Protein AF-A0A2M8CU32-F1 (afdb_monomer)

Mean predicted aligned error: 9.99 Å

Structure (mmCIF, N/CA/C/O backbone):
data_AF-A0A2M8CU32-F1
#
_entry.id   AF-A0A2M8CU32-F1
#
loop_
_atom_site.group_PDB
_atom_site.id
_atom_site.type_symbol
_atom_site.label_atom_id
_atom_site.label_alt_id
_atom_site.label_comp_id
_atom_site.label_asym_id
_atom_site.label_entity_id
_atom_site.label_seq_id
_atom_site.pdbx_PDB_ins_code
_atom_site.Cartn_x
_atom_site.Cartn_y
_atom_site.Cartn_z
_atom_site.occupancy
_atom_site.B_iso_or_equiv
_atom_site.auth_seq_id
_atom_site.auth_comp_id
_atom_site.auth_asym_id
_atom_site.auth_atom_id
_atom_site.pdbx_PDB_model_num
ATOM 1 N N . LEU A 1 1 ? 11.125 -18.746 -38.530 1.00 51.66 1 LEU A N 1
ATOM 2 C CA . LEU A 1 1 ? 10.952 -18.280 -37.132 1.00 51.66 1 LEU A CA 1
ATOM 3 C C . LEU A 1 1 ? 10.882 -19.442 -36.148 1.00 51.66 1 LEU A C 1
ATOM 5 O O . LEU A 1 1 ? 11.863 -19.623 -35.455 1.00 51.66 1 LEU A O 1
ATOM 9 N N . ILE A 1 2 ? 9.823 -20.266 -36.124 1.00 54.41 2 ILE A N 1
ATOM 10 C CA . ILE A 1 2 ? 9.748 -21.430 -35.207 1.00 54.41 2 ILE A CA 1
ATOM 11 C C . ILE A 1 2 ? 10.910 -22.403 -35.448 1.00 54.41 2 ILE A C 1
ATOM 13 O O . ILE A 1 2 ? 11.627 -22.723 -34.514 1.00 54.41 2 ILE A O 1
ATOM 17 N N . SER A 1 3 ? 11.176 -22.771 -36.706 1.00 54.62 3 SER A N 1
ATOM 18 C CA . SER A 1 3 ? 12.348 -23.588 -37.061 1.00 54.62 3 SER A CA 1
ATOM 19 C C . SER A 1 3 ? 13.667 -22.948 -36.609 1.00 54.62 3 SER A C 1
ATOM 21 O O . SER A 1 3 ? 14.485 -23.661 -36.048 1.00 54.62 3 SER A O 1
ATOM 23 N N . SER A 1 4 ? 13.838 -21.625 -36.754 1.00 57.53 4 SER A N 1
ATOM 24 C CA . SER A 1 4 ? 15.040 -20.875 -36.331 1.00 57.53 4 SER A CA 1
ATOM 25 C C . SER A 1 4 ? 15.192 -20.777 -34.811 1.00 57.53 4 SER A C 1
ATOM 27 O O . SER A 1 4 ? 16.303 -20.845 -34.305 1.00 57.53 4 SER A O 1
ATOM 29 N N . PHE A 1 5 ? 14.087 -20.641 -34.075 1.00 58.88 5 PHE A N 1
ATOM 30 C CA . PHE A 1 5 ? 14.070 -20.684 -32.612 1.00 58.88 5 PHE A CA 1
ATOM 31 C C . PHE A 1 5 ? 14.371 -22.091 -32.095 1.00 58.88 5 PHE A C 1
ATOM 33 O O . PHE A 1 5 ? 15.132 -22.238 -31.146 1.00 58.88 5 PHE A O 1
ATOM 40 N N . VAL A 1 6 ? 13.831 -23.123 -32.749 1.00 65.69 6 VAL A N 1
ATOM 41 C CA . VAL A 1 6 ? 14.136 -24.527 -32.450 1.00 65.69 6 VAL A CA 1
ATOM 42 C C . VAL A 1 6 ? 15.600 -24.828 -32.755 1.00 65.69 6 VAL A C 1
ATOM 44 O O . VAL A 1 6 ? 16.269 -25.418 -31.918 1.00 65.69 6 VAL A O 1
ATOM 47 N N . THR A 1 7 ? 16.139 -24.355 -33.886 1.00 62.91 7 THR A N 1
ATOM 48 C CA . THR A 1 7 ? 17.576 -24.493 -34.160 1.00 62.91 7 THR A CA 1
ATOM 49 C C . THR A 1 7 ? 18.386 -23.735 -33.125 1.00 62.91 7 THR A C 1
ATOM 51 O O . THR A 1 7 ? 19.275 -24.333 -32.549 1.00 62.91 7 THR A O 1
ATOM 54 N N . MET A 1 8 ? 18.067 -22.481 -32.797 1.00 59.59 8 MET A N 1
ATOM 55 C CA . MET A 1 8 ? 18.767 -21.738 -31.739 1.00 59.59 8 MET A CA 1
ATOM 56 C C . MET A 1 8 ? 18.744 -22.478 -30.391 1.00 59.59 8 MET A C 1
ATOM 58 O O . MET A 1 8 ? 19.766 -22.531 -29.717 1.00 59.59 8 MET A O 1
ATOM 62 N N . GLY A 1 9 ? 17.617 -23.097 -30.024 1.00 63.78 9 GLY A N 1
ATOM 63 C CA . GLY A 1 9 ? 17.508 -23.951 -28.839 1.00 63.78 9 GLY A CA 1
ATOM 64 C C . GLY A 1 9 ? 18.399 -25.195 -28.903 1.00 63.78 9 GLY A C 1
ATOM 65 O O . GLY A 1 9 ? 19.024 -25.542 -27.910 1.00 63.78 9 GLY A O 1
ATOM 66 N N . ILE A 1 10 ? 18.511 -25.826 -30.074 1.00 63.81 10 ILE A N 1
ATOM 67 C CA . ILE A 1 10 ? 19.407 -26.968 -30.313 1.00 63.81 10 ILE A CA 1
ATOM 68 C C . ILE A 1 10 ? 20.883 -26.522 -30.285 1.00 63.81 10 ILE A C 1
ATOM 70 O O . ILE A 1 10 ? 21.705 -27.158 -29.637 1.00 63.81 10 ILE A O 1
ATOM 74 N N . TYR A 1 11 ? 21.216 -25.386 -30.903 1.00 61.12 11 TYR A N 1
ATOM 75 C CA . TYR A 1 11 ? 22.561 -24.796 -30.923 1.00 61.12 11 TYR A CA 1
ATOM 76 C C . TYR A 1 11 ? 23.016 -24.316 -29.532 1.00 61.12 11 TYR A C 1
ATOM 78 O O . TYR A 1 11 ? 24.207 -24.339 -29.244 1.00 61.12 11 TYR A O 1
ATOM 86 N N . LEU A 1 12 ? 22.091 -23.923 -28.648 1.00 60.75 12 LEU A N 1
ATOM 87 C CA . LEU A 1 12 ? 22.389 -23.625 -27.239 1.00 60.75 12 LEU A CA 1
ATOM 88 C C . LEU A 1 12 ? 22.820 -24.870 -26.446 1.00 60.75 12 LEU A C 1
ATOM 90 O O . LEU A 1 12 ? 23.479 -24.727 -25.419 1.00 60.75 12 LEU A O 1
ATOM 94 N N . LEU A 1 13 ? 22.460 -26.071 -26.908 1.00 64.25 13 LEU A N 1
ATOM 95 C CA . LEU A 1 13 ? 22.792 -27.341 -26.256 1.00 64.25 13 LEU A CA 1
ATOM 96 C C . LEU A 1 13 ? 24.100 -27.959 -26.781 1.00 64.25 13 LEU A C 1
ATOM 98 O O . LEU A 1 13 ? 24.677 -28.805 -26.101 1.00 64.25 13 LEU A O 1
ATOM 102 N N . GLU A 1 14 ? 24.603 -27.523 -27.942 1.00 72.50 14 GLU A N 1
ATOM 103 C CA . GLU A 1 14 ? 25.845 -28.025 -28.544 1.00 72.50 14 GLU A CA 1
ATOM 104 C C . GLU A 1 14 ? 26.924 -26.927 -28.660 1.00 72.50 14 GLU A C 1
ATOM 106 O O . GLU A 1 14 ? 26.905 -26.121 -29.594 1.00 72.50 14 GLU A O 1
ATOM 111 N N . PRO A 1 15 ? 27.951 -26.922 -27.786 1.00 62.84 15 PRO A N 1
ATOM 112 C CA . PRO A 1 15 ? 29.019 -25.917 -27.805 1.00 62.84 15 PRO A CA 1
ATOM 113 C C . PRO A 1 15 ? 29.808 -25.866 -29.123 1.00 62.84 15 PRO A C 1
ATOM 115 O O . PRO A 1 15 ? 30.285 -24.811 -29.532 1.00 62.84 15 PRO A O 1
ATOM 118 N N . ALA A 1 16 ? 29.939 -27.000 -29.821 1.00 65.19 16 ALA A N 1
ATOM 119 C CA . ALA A 1 16 ? 30.648 -27.085 -31.102 1.00 65.19 16 ALA A CA 1
ATOM 120 C C . ALA A 1 16 ? 29.933 -26.316 -32.227 1.00 65.19 16 ALA A C 1
ATOM 122 O O . ALA A 1 16 ? 30.563 -25.826 -33.169 1.00 65.19 16 ALA A O 1
ATOM 123 N N . ALA A 1 17 ? 28.619 -26.178 -32.100 1.00 58.56 17 ALA A N 1
ATOM 124 C CA . ALA A 1 17 ? 27.735 -25.599 -33.089 1.00 58.56 17 ALA A CA 1
ATOM 125 C C . ALA A 1 17 ? 27.790 -24.045 -33.070 1.00 58.56 17 ALA A C 1
ATOM 127 O O . ALA A 1 17 ? 27.411 -23.383 -34.037 1.00 58.56 17 ALA A O 1
ATOM 128 N N . LEU A 1 18 ? 28.394 -23.462 -32.024 1.00 61.19 18 LEU A N 1
ATOM 129 C CA . LEU A 1 18 ? 28.669 -22.027 -31.864 1.00 61.19 18 LEU A CA 1
ATOM 130 C C . LEU A 1 18 ? 29.737 -21.475 -32.821 1.00 61.19 18 LEU A C 1
ATOM 132 O O . LEU A 1 18 ? 29.774 -20.272 -33.071 1.00 61.19 18 LEU A O 1
ATOM 136 N N . ARG A 1 19 ? 30.564 -22.336 -33.436 1.00 70.62 19 ARG A N 1
ATOM 137 C CA . ARG A 1 19 ? 31.549 -21.910 -34.453 1.00 70.62 19 ARG A CA 1
ATOM 138 C C . ARG A 1 19 ? 30.891 -21.380 -35.735 1.00 70.62 19 ARG A C 1
ATOM 140 O O . ARG A 1 19 ? 31.536 -20.682 -36.512 1.00 70.62 19 ARG A O 1
ATOM 147 N N . ALA A 1 20 ? 29.604 -21.668 -35.942 1.00 82.69 20 ALA A N 1
ATOM 148 C CA . ALA A 1 20 ? 28.795 -21.180 -37.057 1.00 82.69 20 ALA A CA 1
ATOM 149 C C . ALA A 1 20 ? 28.013 -19.890 -36.714 1.00 82.69 20 ALA A C 1
ATOM 151 O O . ALA A 1 20 ? 26.920 -19.660 -37.235 1.00 82.69 20 ALA A O 1
ATOM 152 N N . TRP A 1 21 ? 28.548 -19.024 -35.848 1.00 85.69 21 TRP A N 1
ATOM 153 C CA . TRP A 1 21 ? 27.876 -17.780 -35.453 1.00 85.69 21 TRP A CA 1
ATOM 154 C C . TRP A 1 21 ? 27.592 -16.843 -36.637 1.00 85.69 21 TRP A C 1
ATOM 156 O O . TRP A 1 21 ? 26.525 -16.236 -36.688 1.00 85.69 21 TRP A O 1
ATOM 166 N N . LEU A 1 22 ? 28.506 -16.746 -37.612 1.00 89.12 22 LEU A N 1
ATOM 167 C CA . LEU A 1 22 ? 28.372 -15.853 -38.766 1.00 89.12 22 LEU A CA 1
ATOM 168 C C . LEU A 1 22 ? 27.176 -16.224 -39.663 1.00 89.12 22 LEU A C 1
ATOM 170 O O . LEU A 1 22 ? 26.348 -15.344 -39.909 1.00 89.12 22 LEU A O 1
ATOM 174 N N . PRO A 1 23 ? 27.016 -17.481 -40.136 1.00 89.19 23 PRO A N 1
ATOM 175 C CA . PRO A 1 23 ? 25.835 -17.853 -40.911 1.00 89.19 23 PRO A CA 1
ATOM 176 C C . PRO A 1 23 ? 24.545 -17.745 -40.089 1.00 89.19 23 PRO A C 1
ATOM 178 O O . PRO A 1 23 ? 23.510 -17.379 -40.642 1.00 89.19 23 PRO A O 1
ATOM 181 N N . LEU A 1 24 ? 24.591 -17.984 -38.773 1.00 88.19 24 LEU A N 1
ATOM 182 C CA . LEU A 1 24 ? 23.422 -17.815 -37.910 1.00 88.19 24 LEU A CA 1
ATOM 183 C C . LEU A 1 24 ? 23.031 -16.333 -37.770 1.00 88.19 24 LEU A C 1
ATOM 185 O O . LEU A 1 24 ? 21.864 -15.986 -37.938 1.00 88.19 24 LEU A O 1
ATOM 189 N N . ALA A 1 25 ? 23.993 -15.437 -37.541 1.00 91.88 25 ALA A N 1
ATOM 190 C CA . ALA A 1 25 ? 23.766 -13.994 -37.497 1.00 91.88 25 ALA A CA 1
ATOM 191 C C . ALA A 1 25 ? 23.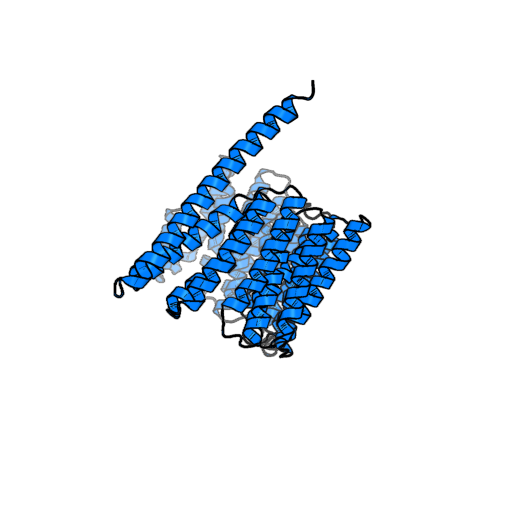263 -13.463 -38.849 1.00 91.88 25 ALA A C 1
ATOM 193 O O . ALA A 1 25 ? 22.307 -12.688 -38.893 1.00 91.88 25 ALA A O 1
ATOM 194 N N . ALA A 1 26 ? 23.839 -13.938 -39.958 1.00 92.12 26 ALA A N 1
ATOM 195 C CA . ALA A 1 26 ? 23.375 -13.614 -41.303 1.00 92.12 26 ALA A CA 1
ATOM 196 C C . ALA A 1 26 ? 21.928 -14.077 -41.532 1.00 92.12 26 ALA A C 1
ATOM 198 O O . ALA A 1 26 ? 21.134 -13.319 -42.084 1.00 92.12 26 ALA A O 1
ATOM 199 N N . LEU A 1 27 ? 21.552 -15.268 -41.053 1.00 92.12 27 LEU A N 1
ATOM 200 C CA . LEU A 1 27 ? 20.181 -15.775 -41.137 1.00 92.12 27 LEU A CA 1
ATOM 201 C C . LEU A 1 27 ? 19.190 -14.880 -40.378 1.00 92.12 27 LEU A C 1
ATOM 203 O O . LEU A 1 27 ? 18.119 -14.569 -40.899 1.00 92.12 27 LEU A O 1
ATOM 207 N N . TRP A 1 28 ? 19.538 -14.437 -39.169 1.00 93.44 28 TRP A N 1
ATOM 208 C CA . TRP A 1 28 ? 18.700 -13.531 -38.375 1.00 93.44 28 TRP A CA 1
ATOM 209 C C . TRP A 1 28 ? 18.591 -12.135 -39.003 1.00 93.44 28 TRP A C 1
ATOM 211 O O . TRP A 1 28 ? 17.492 -11.583 -39.091 1.00 93.44 28 TRP A O 1
ATOM 221 N N . ALA A 1 29 ? 19.692 -11.596 -39.532 1.00 94.75 29 ALA A N 1
ATOM 222 C CA . ALA A 1 29 ? 19.681 -10.342 -40.283 1.00 94.75 29 ALA A CA 1
ATOM 223 C C . ALA A 1 29 ? 18.834 -10.456 -41.564 1.00 94.75 29 ALA A C 1
ATOM 225 O O . ALA A 1 29 ? 17.999 -9.594 -41.838 1.00 94.75 29 ALA A O 1
ATOM 226 N N . MET A 1 30 ? 18.975 -11.555 -42.312 1.00 94.56 30 MET A N 1
ATOM 227 C CA . MET A 1 30 ? 18.140 -11.857 -43.476 1.00 94.56 30 MET A CA 1
ATOM 228 C C . MET A 1 30 ? 16.666 -11.987 -43.104 1.00 94.56 30 MET A C 1
ATOM 230 O O . MET A 1 30 ? 15.818 -11.495 -43.842 1.00 94.56 30 MET A O 1
ATOM 234 N N . ALA A 1 31 ? 16.340 -12.603 -41.967 1.00 94.69 31 ALA A N 1
ATOM 235 C CA . ALA A 1 31 ? 14.966 -12.684 -41.487 1.00 94.69 31 ALA A CA 1
ATOM 236 C C . ALA A 1 31 ? 14.393 -11.288 -41.196 1.00 94.69 31 ALA A C 1
ATOM 238 O O . ALA A 1 31 ? 13.269 -10.993 -41.604 1.00 94.69 31 ALA A O 1
ATOM 239 N N . ALA A 1 32 ? 15.166 -10.402 -40.559 1.00 96.50 32 ALA A N 1
ATOM 240 C CA . ALA A 1 32 ? 14.752 -9.019 -40.336 1.00 96.50 32 ALA A CA 1
ATOM 241 C C . ALA A 1 32 ? 14.482 -8.290 -41.664 1.00 96.50 32 ALA A C 1
ATOM 243 O O . ALA A 1 32 ? 13.421 -7.688 -41.837 1.00 96.50 32 ALA A O 1
ATOM 244 N N . ILE A 1 33 ? 15.400 -8.416 -42.629 1.00 96.69 33 ILE A N 1
ATOM 245 C CA . ILE A 1 33 ? 15.273 -7.849 -43.978 1.00 96.69 33 ILE A CA 1
ATOM 246 C C . ILE A 1 33 ? 14.033 -8.405 -44.692 1.00 96.69 33 ILE A C 1
ATOM 248 O O . ILE A 1 33 ? 13.245 -7.640 -45.250 1.00 96.69 33 ILE A O 1
ATOM 252 N N . PHE A 1 34 ? 13.816 -9.719 -44.627 1.00 96.06 34 PHE A N 1
ATOM 253 C CA . PHE A 1 34 ? 12.663 -10.391 -45.216 1.00 96.06 34 PHE A CA 1
ATOM 254 C C . PHE A 1 34 ? 11.343 -9.811 -44.701 1.00 96.06 34 PHE A C 1
ATOM 256 O O . PHE A 1 34 ? 10.465 -9.509 -45.508 1.00 96.06 34 PHE A O 1
ATOM 263 N N . TYR A 1 35 ? 11.196 -9.597 -43.390 1.00 96.75 35 TYR A N 1
ATOM 264 C CA . TYR A 1 35 ? 9.979 -8.988 -42.841 1.00 96.75 35 TYR A CA 1
ATOM 265 C C . TYR A 1 35 ? 9.815 -7.529 -43.263 1.00 96.75 35 TYR A C 1
ATOM 267 O O . TYR A 1 35 ? 8.692 -7.102 -43.540 1.00 96.75 35 TYR A O 1
ATOM 275 N N . VAL A 1 36 ? 10.917 -6.779 -43.370 1.00 96.12 36 VAL A N 1
ATOM 276 C CA . VAL A 1 36 ? 10.873 -5.398 -43.863 1.00 96.12 36 VAL A CA 1
ATOM 277 C C . VAL A 1 36 ? 10.342 -5.349 -45.294 1.00 96.12 36 VAL A C 1
ATOM 279 O O . VAL A 1 36 ? 9.375 -4.632 -45.557 1.00 96.12 36 VAL A O 1
ATOM 282 N N . PHE A 1 37 ? 10.919 -6.145 -46.198 1.00 96.44 37 PHE A N 1
ATOM 283 C CA . PHE A 1 37 ? 10.478 -6.229 -47.593 1.00 96.44 37 PHE A CA 1
ATOM 284 C C . PHE A 1 37 ? 9.067 -6.798 -47.726 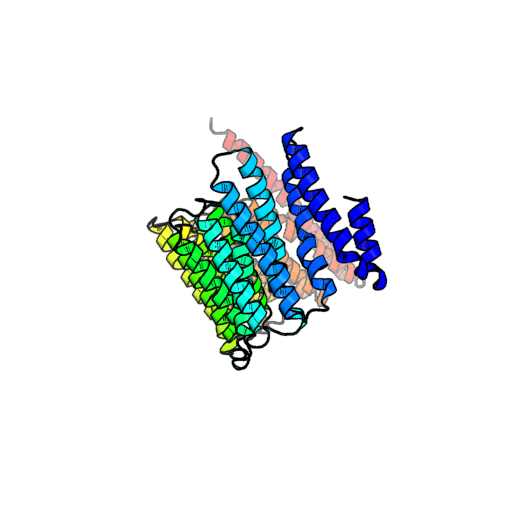1.00 96.44 37 PHE A C 1
ATOM 286 O O . PHE A 1 37 ? 8.265 -6.262 -48.489 1.00 96.44 37 PHE A O 1
ATOM 293 N N . SER A 1 38 ? 8.723 -7.818 -46.941 1.00 95.81 38 SER A N 1
ATOM 294 C CA . SER A 1 38 ? 7.377 -8.397 -46.944 1.00 95.81 38 SER A CA 1
ATOM 295 C C . SER A 1 38 ? 6.324 -7.348 -46.604 1.00 95.81 38 SER A C 1
ATOM 297 O O . SER A 1 38 ? 5.311 -7.278 -47.284 1.00 95.81 38 SER A O 1
ATOM 299 N N . ASN A 1 39 ? 6.590 -6.464 -45.637 1.00 95.69 39 ASN A N 1
ATOM 300 C CA . ASN A 1 39 ? 5.681 -5.369 -45.289 1.00 95.69 39 ASN A CA 1
ATOM 301 C C . ASN A 1 39 ? 5.599 -4.266 -46.357 1.00 95.69 39 ASN A C 1
ATOM 303 O O . ASN A 1 39 ? 4.615 -3.529 -46.406 1.00 95.69 39 ASN A O 1
ATOM 307 N N . LEU A 1 40 ? 6.634 -4.114 -47.193 1.00 93.38 40 LEU A N 1
ATOM 308 C CA . LEU A 1 40 ? 6.602 -3.188 -48.328 1.00 93.38 40 LEU A CA 1
ATOM 309 C C . LEU A 1 40 ? 5.695 -3.704 -49.450 1.00 93.38 40 LEU A C 1
ATOM 311 O O . LEU A 1 40 ? 5.041 -2.890 -50.101 1.00 93.38 40 LEU A O 1
ATOM 315 N N . ILE A 1 41 ? 5.652 -5.024 -49.651 1.00 96.19 41 ILE A N 1
ATOM 316 C CA . ILE A 1 41 ? 4.826 -5.680 -50.673 1.00 96.19 41 ILE A CA 1
ATOM 317 C C . ILE A 1 41 ? 3.393 -5.875 -50.158 1.00 96.19 41 ILE A C 1
ATOM 319 O O . ILE A 1 41 ? 2.434 -5.506 -50.831 1.00 96.19 41 ILE A O 1
ATOM 323 N N . ILE A 1 42 ? 3.250 -6.436 -48.955 1.00 95.62 42 ILE A N 1
ATOM 324 C CA . ILE A 1 42 ? 1.977 -6.777 -48.316 1.00 95.62 42 ILE A CA 1
ATOM 325 C C . ILE A 1 42 ? 1.972 -6.172 -46.904 1.00 95.62 42 ILE A C 1
ATOM 327 O O . ILE A 1 42 ? 2.609 -6.723 -46.002 1.00 95.62 42 ILE A O 1
ATOM 331 N N . PRO A 1 43 ? 1.271 -5.047 -46.676 1.00 94.31 43 PRO A N 1
ATOM 332 C CA . PRO A 1 43 ? 1.275 -4.389 -45.378 1.00 94.31 43 PRO A CA 1
ATOM 333 C C . PRO A 1 43 ? 0.616 -5.286 -44.324 1.00 94.31 43 PRO A C 1
ATOM 335 O O . PRO A 1 43 ? -0.581 -5.561 -44.389 1.00 94.31 43 PRO A O 1
ATOM 338 N N . PHE A 1 44 ? 1.394 -5.717 -43.330 1.00 95.81 44 PHE A N 1
ATOM 339 C CA . PHE A 1 44 ? 0.918 -6.553 -42.229 1.00 95.81 44 PHE A CA 1
ATOM 340 C C . PHE A 1 44 ? 1.401 -5.981 -40.890 1.00 95.81 44 PHE A C 1
ATOM 342 O O . PHE A 1 44 ? 2.605 -5.770 -40.709 1.00 95.81 44 PHE A O 1
ATOM 349 N N . PRO A 1 45 ? 0.502 -5.749 -39.914 1.00 94.56 45 PRO A N 1
ATOM 350 C CA . PRO A 1 45 ? 0.828 -5.008 -38.695 1.00 94.56 45 PRO A CA 1
ATOM 351 C C . PRO A 1 45 ? 1.904 -5.668 -37.820 1.00 94.56 45 PRO A C 1
ATOM 353 O O . PRO A 1 45 ? 2.570 -4.964 -37.066 1.00 94.56 45 PRO A O 1
ATOM 356 N N . LEU A 1 46 ? 2.111 -6.988 -37.919 1.00 96.50 46 LEU A N 1
ATOM 357 C CA . LEU A 1 46 ? 3.107 -7.703 -37.109 1.00 96.50 46 LEU A CA 1
ATOM 358 C C . LEU A 1 46 ? 4.495 -7.793 -37.758 1.00 96.50 46 LEU A C 1
ATOM 360 O O . LEU A 1 46 ? 5.466 -8.050 -37.049 1.00 96.50 46 LEU A O 1
ATOM 364 N N . PHE A 1 47 ? 4.635 -7.568 -39.071 1.00 96.94 47 PHE A N 1
ATOM 365 C CA . PHE A 1 47 ? 5.945 -7.669 -39.731 1.00 96.94 47 PHE A CA 1
ATOM 366 C C . PHE A 1 47 ? 7.003 -6.725 -39.139 1.00 96.94 47 PHE A C 1
ATOM 368 O O . PHE A 1 47 ? 8.123 -7.188 -38.921 1.00 96.94 47 PHE A O 1
ATOM 375 N N . PRO A 1 48 ? 6.692 -5.465 -38.774 1.00 97.25 48 PRO A N 1
ATOM 376 C CA . PRO A 1 48 ? 7.651 -4.603 -38.082 1.00 97.25 48 PRO A CA 1
ATOM 377 C C . PRO A 1 48 ? 8.157 -5.181 -36.756 1.00 97.25 48 PRO A C 1
ATOM 379 O O . PRO A 1 48 ? 9.341 -5.072 -36.445 1.00 97.25 48 PRO A O 1
ATOM 382 N N . PHE A 1 49 ? 7.282 -5.843 -35.996 1.00 97.06 49 PHE A N 1
ATOM 383 C CA . PHE A 1 49 ? 7.637 -6.480 -34.728 1.00 97.06 49 PHE A CA 1
ATOM 384 C C . PHE A 1 49 ? 8.489 -7.728 -34.938 1.00 97.06 49 PHE A C 1
ATOM 386 O O . PHE A 1 49 ? 9.463 -7.915 -34.217 1.00 97.06 49 PHE A O 1
ATOM 393 N N . PHE A 1 50 ? 8.186 -8.550 -35.946 1.00 97.00 50 PHE A N 1
ATOM 394 C CA . PHE A 1 50 ? 9.032 -9.695 -36.292 1.00 97.00 50 PHE A CA 1
ATOM 395 C C . PHE A 1 50 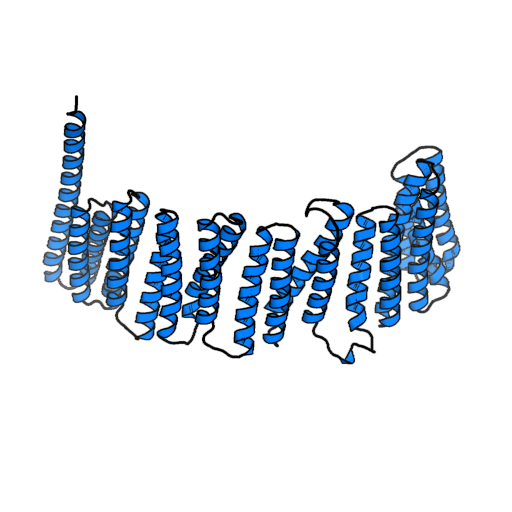? 10.399 -9.272 -36.827 1.00 97.00 50 PHE A C 1
ATOM 397 O O . PHE A 1 50 ? 11.394 -9.917 -36.502 1.00 97.00 50 PHE A O 1
ATOM 404 N N . ALA A 1 51 ? 10.466 -8.171 -37.580 1.00 97.44 51 ALA A N 1
ATOM 405 C CA . ALA A 1 51 ? 11.731 -7.586 -38.003 1.00 97.44 51 ALA A CA 1
ATOM 406 C C . ALA A 1 51 ? 12.573 -7.163 -36.791 1.00 97.44 51 ALA A C 1
ATOM 408 O O . ALA A 1 51 ? 13.727 -7.560 -36.681 1.00 97.44 51 ALA A O 1
ATOM 409 N N . ALA A 1 52 ? 11.981 -6.423 -35.847 1.00 97.44 52 ALA A N 1
ATOM 410 C CA . ALA A 1 52 ? 12.670 -5.992 -34.633 1.00 97.44 52 ALA A CA 1
ATOM 411 C C . ALA A 1 52 ? 13.083 -7.178 -33.739 1.00 97.44 52 ALA A C 1
ATOM 413 O O . ALA A 1 52 ? 14.210 -7.212 -33.254 1.00 97.44 52 ALA A O 1
ATOM 414 N N . LEU A 1 53 ? 12.214 -8.184 -33.577 1.00 96.50 53 LEU A N 1
ATOM 415 C CA . LEU A 1 53 ? 12.503 -9.411 -32.827 1.00 96.50 53 LEU A CA 1
ATOM 416 C C . LEU A 1 53 ? 13.683 -10.181 -33.434 1.00 96.50 53 LEU A C 1
ATOM 418 O O . LEU A 1 53 ? 14.526 -10.688 -32.699 1.00 96.50 53 LEU A O 1
ATOM 422 N N . ALA A 1 54 ? 13.769 -10.235 -34.765 1.00 96.12 54 ALA A N 1
ATOM 423 C CA . ALA A 1 54 ? 14.866 -10.899 -35.460 1.00 96.12 54 ALA A CA 1
ATOM 424 C C . ALA A 1 54 ? 16.226 -10.207 -35.253 1.00 96.12 54 ALA A C 1
ATOM 426 O O . ALA A 1 54 ? 17.262 -10.849 -35.398 1.00 96.12 54 ALA A O 1
ATOM 427 N N . LEU A 1 55 ? 16.235 -8.926 -34.866 1.00 97.25 55 LEU A N 1
ATOM 428 C CA . LEU A 1 55 ? 17.457 -8.190 -34.538 1.00 97.25 55 LEU A CA 1
ATOM 429 C C . LEU A 1 55 ? 17.929 -8.410 -33.094 1.00 97.25 55 LEU A C 1
ATOM 431 O O . LEU A 1 55 ? 19.094 -8.147 -32.808 1.00 97.25 55 LEU A O 1
ATOM 435 N N . ILE A 1 56 ? 17.068 -8.879 -32.183 1.00 96.50 56 ILE A N 1
ATOM 436 C CA . ILE A 1 56 ? 17.408 -9.065 -30.760 1.00 96.50 56 ILE A CA 1
ATOM 437 C C . ILE A 1 56 ? 18.589 -10.028 -30.539 1.00 96.50 56 ILE A C 1
ATOM 439 O O . ILE A 1 56 ? 19.485 -9.647 -29.794 1.00 96.50 56 ILE A O 1
ATOM 443 N N . PRO A 1 57 ? 18.664 -11.232 -31.141 1.00 95.31 57 PRO A N 1
ATOM 444 C CA . PRO A 1 57 ? 19.728 -12.193 -30.822 1.00 95.31 57 PRO A CA 1
ATOM 445 C C . PRO A 1 57 ? 21.092 -11.859 -31.446 1.00 95.31 57 PRO A C 1
ATOM 447 O O . PRO A 1 57 ? 22.092 -12.467 -31.073 1.00 95.31 57 PRO A O 1
ATOM 450 N N . LEU A 1 58 ? 21.164 -10.913 -32.388 1.00 95.00 58 LEU A N 1
ATOM 451 C CA . LEU A 1 58 ? 22.398 -10.577 -33.109 1.00 95.00 58 LEU A CA 1
ATOM 452 C C . LEU A 1 58 ? 23.604 -10.236 -32.212 1.00 95.00 58 LEU A C 1
ATOM 454 O O . LEU A 1 58 ? 24.653 -10.840 -32.433 1.00 95.00 58 LEU A O 1
ATOM 458 N N . PRO A 1 59 ? 23.513 -9.337 -31.208 1.00 94.81 59 PRO A N 1
ATOM 459 C CA . PRO A 1 59 ? 24.640 -9.034 -30.326 1.00 94.81 59 PRO A CA 1
ATOM 460 C C . PRO A 1 59 ? 25.183 -10.283 -29.635 1.00 94.81 59 PRO A C 1
ATOM 462 O O . PRO A 1 59 ? 26.391 -10.476 -29.607 1.00 94.81 59 PRO A O 1
ATOM 465 N N . TRP A 1 60 ? 24.312 -11.166 -29.143 1.00 92.12 60 TRP A N 1
ATOM 466 C CA . TRP A 1 60 ? 24.735 -12.411 -28.504 1.00 92.12 60 TRP A CA 1
ATOM 467 C C . TRP A 1 60 ? 25.556 -13.293 -29.440 1.00 92.12 60 TRP A C 1
ATOM 469 O O . TRP A 1 60 ? 26.651 -13.713 -29.081 1.00 92.12 60 TRP A O 1
ATOM 479 N N . LEU A 1 61 ? 25.048 -13.524 -30.655 1.00 91.12 61 LEU A N 1
ATOM 480 C CA . LEU A 1 61 ? 25.709 -14.370 -31.649 1.00 91.12 61 LEU A CA 1
ATOM 481 C C . LEU A 1 61 ? 27.096 -13.844 -32.016 1.00 91.12 61 LEU A C 1
ATOM 483 O O . LEU A 1 61 ? 28.033 -14.623 -32.146 1.00 91.12 61 LEU A O 1
ATOM 487 N N . VAL A 1 62 ? 27.233 -12.525 -32.162 1.00 91.25 62 VAL A N 1
ATOM 488 C CA . VAL A 1 62 ? 28.521 -11.895 -32.477 1.00 91.25 62 VAL A CA 1
ATOM 489 C C . VAL A 1 62 ? 29.484 -12.002 -31.297 1.00 91.25 62 VAL A C 1
ATOM 491 O O . VAL A 1 62 ? 30.647 -12.350 -31.483 1.00 91.25 62 VAL A O 1
ATOM 494 N N . LEU A 1 63 ? 29.016 -11.709 -30.084 1.00 91.31 63 LEU A N 1
ATOM 495 C CA . LEU A 1 63 ? 29.862 -11.685 -28.892 1.00 91.31 63 LEU A CA 1
ATOM 496 C C . LEU A 1 63 ? 30.352 -13.077 -28.509 1.00 91.31 63 LEU A C 1
ATOM 498 O O . LEU A 1 63 ? 31.506 -13.215 -28.125 1.00 91.31 63 LEU A O 1
ATOM 502 N N . GLN A 1 64 ? 29.522 -14.108 -28.666 1.00 87.12 64 GLN A N 1
ATOM 503 C CA . GLN A 1 64 ? 29.850 -15.471 -28.251 1.00 87.12 64 GLN A CA 1
ATOM 504 C C . GLN A 1 64 ? 31.105 -16.041 -28.932 1.00 87.12 64 GLN A C 1
ATOM 506 O O . GLN A 1 64 ? 31.778 -16.889 -28.354 1.00 87.12 64 GLN A O 1
ATOM 511 N N . GLN A 1 65 ? 31.471 -15.534 -30.113 1.00 87.12 65 GLN A N 1
ATOM 512 C CA . GLN A 1 65 ? 32.693 -15.930 -30.815 1.00 87.12 65 GLN A CA 1
ATOM 513 C C . GLN A 1 65 ? 33.985 -15.537 -30.084 1.00 87.12 65 GLN A C 1
ATOM 515 O O . GLN A 1 65 ? 35.024 -16.159 -30.296 1.00 87.12 65 GLN A O 1
ATOM 520 N N . PHE A 1 66 ? 33.949 -14.482 -29.272 1.00 86.69 66 PHE A N 1
ATOM 521 C CA . PHE A 1 66 ? 35.150 -13.891 -28.679 1.00 86.69 66 PHE A CA 1
ATOM 522 C C . PHE A 1 66 ? 35.418 -14.365 -27.248 1.00 86.69 66 PHE A C 1
ATOM 524 O O . PHE A 1 66 ? 36.303 -13.812 -26.603 1.00 86.69 66 PHE A O 1
ATOM 531 N N . GLU A 1 67 ? 34.622 -15.318 -26.743 1.00 84.31 67 GLU A N 1
ATOM 532 C CA . GLU A 1 67 ? 34.593 -15.724 -25.327 1.00 84.31 67 GLU A CA 1
ATOM 533 C C . GLU A 1 67 ? 34.726 -14.528 -24.355 1.00 84.31 67 GLU A C 1
ATOM 535 O O . GLU A 1 67 ? 35.593 -14.515 -23.478 1.00 84.31 67 GLU A O 1
ATOM 540 N N . PRO A 1 68 ? 33.919 -13.461 -24.530 1.00 85.44 68 PRO A N 1
ATOM 541 C CA . PRO A 1 68 ? 34.159 -12.216 -23.833 1.00 85.44 68 PRO A CA 1
ATOM 542 C C . PRO A 1 68 ? 33.901 -12.344 -22.332 1.00 85.44 68 PRO A C 1
ATOM 544 O O . PRO A 1 68 ? 32.980 -13.032 -21.894 1.00 85.44 68 PRO A O 1
ATOM 547 N N . ILE A 1 69 ? 34.654 -11.575 -21.544 1.00 92.75 69 ILE A N 1
ATOM 548 C CA . ILE A 1 69 ? 34.327 -11.328 -20.134 1.00 92.75 69 ILE A CA 1
ATOM 549 C C . ILE A 1 69 ? 32.912 -10.734 -20.009 1.00 92.75 69 ILE A C 1
ATOM 551 O O . ILE A 1 69 ? 32.452 -10.013 -20.901 1.00 92.75 69 ILE A O 1
ATOM 555 N N . ASN A 1 70 ? 32.214 -10.960 -18.893 1.00 94.00 70 ASN A N 1
ATOM 556 C CA . ASN A 1 70 ? 30.803 -10.561 -18.765 1.00 94.00 70 ASN A CA 1
ATOM 557 C C . ASN A 1 70 ? 30.553 -9.056 -18.909 1.00 94.00 70 ASN A C 1
ATOM 559 O O . ASN A 1 70 ? 29.478 -8.660 -19.353 1.00 94.00 70 ASN A O 1
ATOM 563 N N . ALA A 1 71 ? 31.543 -8.206 -18.622 1.00 95.31 71 ALA A N 1
ATOM 564 C CA . ALA A 1 71 ? 31.448 -6.773 -18.899 1.00 95.31 71 ALA A CA 1
ATOM 565 C C . ALA A 1 71 ? 31.198 -6.481 -20.392 1.00 95.31 71 ALA A C 1
ATOM 567 O O . ALA A 1 71 ? 30.408 -5.604 -20.733 1.00 95.31 71 ALA A O 1
ATOM 568 N N . VAL A 1 72 ? 31.825 -7.240 -21.292 1.00 95.88 72 VAL A N 1
ATOM 569 C CA . VAL A 1 72 ? 31.660 -7.076 -22.741 1.00 95.88 72 VAL A CA 1
ATOM 570 C C . VAL A 1 72 ? 30.289 -7.592 -23.196 1.00 95.88 72 VAL A C 1
ATOM 572 O O . VAL A 1 72 ? 29.658 -6.941 -24.027 1.00 95.88 72 VAL A O 1
ATOM 575 N N . TYR A 1 73 ? 29.761 -8.671 -22.603 1.00 94.94 73 TYR A N 1
ATOM 576 C CA . TYR A 1 73 ? 28.363 -9.076 -22.819 1.00 94.94 73 TYR A CA 1
ATOM 577 C C . TYR A 1 73 ? 27.375 -7.998 -22.360 1.00 94.94 73 TYR A C 1
ATOM 579 O O . TYR A 1 73 ? 26.448 -7.664 -23.100 1.00 94.94 73 TYR A O 1
ATOM 587 N N . ALA A 1 74 ? 27.597 -7.410 -21.181 1.00 96.50 74 ALA A N 1
ATOM 588 C CA . ALA A 1 74 ? 26.774 -6.326 -20.651 1.00 96.50 74 ALA A CA 1
ATOM 589 C C . ALA A 1 74 ? 26.726 -5.133 -21.619 1.00 96.50 74 ALA A C 1
ATOM 591 O O . ALA A 1 74 ? 25.644 -4.710 -22.031 1.00 96.50 74 ALA A O 1
ATOM 592 N N . PHE A 1 75 ? 27.894 -4.643 -22.053 1.00 97.50 75 PHE A N 1
ATOM 593 C CA . PHE A 1 75 ? 27.990 -3.544 -23.016 1.00 97.50 75 PHE A CA 1
ATOM 594 C C . PHE A 1 75 ? 27.451 -3.902 -24.397 1.00 97.50 75 PHE A C 1
ATOM 596 O O . PHE A 1 75 ? 26.862 -3.045 -25.047 1.00 97.50 75 PHE A O 1
ATOM 603 N N . GLY A 1 76 ? 27.627 -5.137 -24.859 1.00 96.75 76 GLY A N 1
ATOM 604 C CA . GLY A 1 76 ? 27.139 -5.555 -26.165 1.00 96.75 76 GLY A CA 1
ATOM 605 C C . GLY A 1 76 ? 25.613 -5.618 -26.226 1.00 96.75 76 GLY A C 1
ATOM 606 O O . GLY A 1 76 ? 25.013 -5.056 -27.143 1.00 96.75 76 GLY A O 1
ATOM 607 N N . TRP A 1 77 ? 24.967 -6.207 -25.215 1.00 96.94 77 TRP A N 1
ATOM 608 C CA . TRP A 1 77 ? 23.507 -6.189 -25.089 1.00 96.94 77 TRP A CA 1
ATOM 609 C C . TRP A 1 77 ? 22.961 -4.770 -24.909 1.00 96.94 77 TRP A C 1
ATOM 611 O O . TRP A 1 77 ? 22.041 -4.357 -25.619 1.00 96.94 77 TRP A O 1
ATOM 621 N N . TRP A 1 78 ? 23.554 -4.008 -23.987 1.00 98.25 78 TRP A N 1
ATOM 622 C CA . TRP A 1 78 ? 23.134 -2.644 -23.683 1.00 98.25 78 TRP A CA 1
ATOM 623 C C . TRP A 1 78 ? 23.328 -1.701 -24.878 1.00 98.25 78 TRP A C 1
ATOM 625 O O . TRP A 1 78 ? 22.409 -0.977 -25.258 1.00 98.25 78 TRP A O 1
ATOM 635 N N . GLY A 1 79 ? 24.497 -1.751 -25.517 1.00 98.00 79 GLY A N 1
ATOM 636 C CA . GLY A 1 79 ? 24.847 -0.941 -26.680 1.00 98.00 79 GLY A CA 1
ATOM 637 C C . GLY A 1 79 ? 23.971 -1.253 -27.890 1.00 98.00 79 GLY A C 1
ATOM 638 O O . GLY A 1 79 ? 23.541 -0.333 -28.584 1.00 98.00 79 GLY A O 1
ATOM 639 N N . TRP A 1 80 ? 23.620 -2.526 -28.105 1.00 98.19 80 TRP A N 1
ATOM 640 C CA . TRP A 1 80 ? 22.659 -2.902 -29.143 1.00 98.19 80 TRP A CA 1
ATOM 641 C C . TRP A 1 80 ? 21.250 -2.383 -28.842 1.00 98.19 80 TRP A C 1
ATOM 643 O O . TRP A 1 80 ? 20.586 -1.844 -29.727 1.00 98.19 80 TRP A O 1
ATOM 653 N N . GLY A 1 81 ? 20.810 -2.460 -27.582 1.00 98.25 81 GLY A N 1
ATOM 654 C CA . GLY A 1 81 ? 19.568 -1.829 -27.137 1.00 98.25 81 GLY A CA 1
ATOM 655 C C . GLY A 1 81 ? 19.556 -0.323 -27.418 1.00 98.25 81 GLY A C 1
ATOM 656 O O . GLY A 1 81 ? 18.624 0.182 -28.044 1.00 98.25 81 GLY A O 1
ATOM 657 N N . LEU A 1 82 ? 20.622 0.387 -27.040 1.00 98.19 82 LEU A N 1
ATOM 658 C CA . LEU A 1 82 ? 20.778 1.821 -27.297 1.00 98.19 82 LEU A CA 1
ATOM 659 C C . LEU A 1 82 ? 20.712 2.139 -28.798 1.00 98.19 82 LEU A C 1
ATOM 661 O O . LEU A 1 82 ? 20.001 3.057 -29.206 1.00 98.19 82 LEU A O 1
ATOM 665 N N . PHE A 1 83 ? 21.401 1.350 -29.624 1.00 98.19 83 PHE A N 1
ATOM 666 C CA . PHE A 1 83 ? 21.383 1.489 -31.077 1.00 98.19 83 PHE A CA 1
ATOM 667 C C . PHE A 1 83 ? 19.967 1.354 -31.655 1.00 98.19 83 PHE A C 1
ATOM 669 O O . PHE A 1 83 ? 19.523 2.233 -32.396 1.00 98.19 83 PHE A O 1
ATOM 676 N N . LEU A 1 84 ? 19.219 0.310 -31.277 1.00 98.12 84 LEU A N 1
ATOM 677 C CA . LEU A 1 84 ? 17.840 0.119 -31.743 1.00 98.12 84 LEU A CA 1
ATOM 678 C C . LEU A 1 84 ? 16.911 1.252 -31.285 1.00 98.12 84 LEU A C 1
ATOM 680 O O . LEU A 1 84 ? 16.038 1.676 -32.045 1.00 98.12 84 LEU A O 1
ATOM 684 N N . ALA A 1 85 ? 17.109 1.779 -30.076 1.00 97.88 85 ALA A N 1
ATOM 685 C CA . ALA A 1 85 ? 16.345 2.918 -29.580 1.00 97.88 85 ALA A CA 1
ATOM 686 C C . ALA A 1 85 ? 16.640 4.205 -30.373 1.00 97.88 85 ALA A C 1
ATOM 688 O O . ALA A 1 85 ? 15.714 4.930 -30.734 1.00 97.88 85 ALA A O 1
ATOM 689 N N . ILE A 1 86 ? 17.906 4.472 -30.708 1.00 97.62 86 ILE A N 1
ATOM 690 C CA . ILE A 1 86 ? 18.293 5.612 -31.555 1.00 97.62 86 ILE A CA 1
ATOM 691 C C . ILE A 1 86 ? 17.711 5.457 -32.965 1.00 97.62 86 ILE A C 1
ATOM 693 O O . ILE A 1 86 ? 17.158 6.415 -33.507 1.00 97.62 86 ILE A O 1
ATOM 697 N N . LEU A 1 87 ? 17.771 4.255 -33.548 1.00 97.19 87 LEU A N 1
ATOM 698 C CA . LEU A 1 87 ? 17.146 3.975 -34.843 1.00 97.19 87 LEU A CA 1
ATOM 699 C C . LEU A 1 87 ? 15.633 4.206 -34.812 1.00 97.19 87 LEU A C 1
ATOM 701 O O . LEU A 1 87 ? 15.083 4.769 -35.759 1.00 97.19 87 LEU A O 1
ATOM 705 N N . ALA A 1 88 ? 14.962 3.818 -33.727 1.00 96.94 88 ALA A N 1
ATOM 706 C CA . ALA A 1 88 ? 13.542 4.084 -33.546 1.00 96.94 88 ALA A CA 1
ATOM 707 C C . ALA A 1 88 ? 13.234 5.590 -33.554 1.00 96.94 88 ALA A C 1
ATOM 709 O O . ALA A 1 88 ? 12.341 6.042 -34.270 1.00 96.94 88 ALA A O 1
ATOM 710 N N . GLU A 1 89 ? 14.006 6.382 -32.814 1.00 96.50 89 GLU A N 1
ATOM 711 C CA . GLU A 1 89 ? 13.872 7.842 -32.775 1.00 96.50 89 GLU A CA 1
ATOM 712 C C . GLU A 1 89 ? 14.198 8.527 -34.106 1.00 96.50 89 GLU A C 1
ATOM 714 O O . GLU A 1 89 ? 13.573 9.533 -34.464 1.00 96.50 89 GLU A O 1
ATOM 719 N N . GLY A 1 90 ? 15.166 7.982 -34.846 1.00 95.88 90 GLY A N 1
ATOM 720 C CA . GLY A 1 90 ? 15.483 8.398 -36.208 1.00 95.88 90 GLY A CA 1
ATOM 721 C C . GLY A 1 90 ? 14.327 8.105 -37.163 1.00 95.88 90 GLY A C 1
ATOM 722 O O . GLY A 1 90 ? 13.932 8.971 -37.939 1.00 95.88 90 GLY A O 1
ATOM 723 N N . ALA A 1 91 ? 13.706 6.928 -37.057 1.00 94.69 91 ALA A N 1
ATOM 724 C CA . ALA A 1 91 ? 12.543 6.560 -37.859 1.00 94.69 91 ALA A CA 1
ATOM 725 C C . ALA A 1 91 ? 11.322 7.465 -37.591 1.00 94.69 91 ALA A C 1
ATOM 727 O O . ALA A 1 91 ? 10.586 7.774 -38.530 1.00 94.69 91 ALA A O 1
ATOM 728 N N . LEU A 1 92 ? 11.134 7.948 -36.354 1.00 92.94 92 LEU A N 1
ATOM 729 C CA . LEU A 1 92 ? 10.082 8.919 -35.999 1.00 92.94 92 LEU A CA 1
ATOM 730 C C . LEU A 1 92 ? 10.306 10.310 -36.600 1.00 92.94 92 LEU A C 1
ATOM 732 O O . LEU A 1 92 ? 9.339 11.037 -36.833 1.00 92.94 92 LEU A O 1
ATOM 736 N N . PHE A 1 93 ? 11.561 10.686 -36.865 1.00 92.69 93 PHE A N 1
ATOM 737 C CA . PHE A 1 93 ? 11.888 11.968 -37.491 1.00 92.69 93 PHE A CA 1
ATOM 738 C C . PHE A 1 93 ? 11.338 12.062 -38.923 1.00 92.69 93 PHE A C 1
ATOM 740 O O . PHE A 1 93 ? 10.934 13.133 -39.381 1.00 92.69 93 PHE A O 1
ATOM 747 N N . PHE A 1 94 ? 11.246 10.931 -39.625 1.00 91.62 94 PHE A N 1
ATOM 748 C CA . PHE A 1 94 ? 10.646 10.882 -40.951 1.00 91.62 94 PHE A CA 1
ATOM 749 C C . PHE A 1 94 ? 9.111 10.940 -40.868 1.00 91.62 94 PHE A C 1
ATOM 751 O O . PHE A 1 94 ? 8.465 10.181 -40.148 1.00 91.62 94 PHE A O 1
ATOM 758 N N . LYS A 1 95 ? 8.480 11.799 -41.682 1.00 88.31 95 LYS A N 1
ATOM 759 C CA . LYS A 1 95 ? 7.009 11.966 -41.724 1.00 88.31 95 LYS A CA 1
ATOM 760 C C . LYS A 1 95 ? 6.242 10.760 -42.305 1.00 88.31 95 LYS A C 1
ATOM 762 O O . LYS A 1 95 ? 5.020 10.813 -42.411 1.00 88.31 95 LYS A O 1
ATOM 767 N N . SER A 1 96 ? 6.922 9.676 -42.681 1.00 93.69 96 SER A N 1
ATOM 768 C CA . SER A 1 96 ? 6.292 8.494 -43.278 1.00 93.69 96 SER A CA 1
ATOM 769 C C . SER A 1 96 ? 5.572 7.648 -42.228 1.00 93.69 96 SER A C 1
ATOM 771 O O . SER A 1 96 ? 6.190 7.129 -41.297 1.00 93.69 96 SER A O 1
ATOM 773 N N . GLN A 1 97 ? 4.268 7.428 -42.416 1.00 89.81 97 GLN A N 1
ATOM 774 C CA . GLN A 1 97 ? 3.467 6.564 -41.542 1.00 89.81 97 GLN A CA 1
ATOM 775 C C . GLN A 1 97 ? 4.014 5.127 -41.486 1.00 89.81 97 GLN A C 1
ATOM 777 O O . GLN A 1 97 ? 3.954 4.498 -40.433 1.00 89.81 97 GLN A O 1
ATOM 782 N N . ARG A 1 98 ? 4.608 4.629 -42.583 1.00 90.06 98 ARG A N 1
ATOM 783 C CA . ARG A 1 98 ? 5.216 3.288 -42.632 1.00 90.06 98 ARG A CA 1
ATOM 784 C C . ARG A 1 98 ? 6.413 3.172 -41.685 1.00 90.06 98 ARG A C 1
ATOM 786 O O . ARG A 1 98 ? 6.522 2.182 -40.972 1.00 90.06 98 ARG A O 1
ATOM 793 N N . LEU A 1 99 ? 7.270 4.195 -41.629 1.00 92.88 99 LEU A N 1
ATOM 794 C CA . LEU A 1 99 ? 8.450 4.210 -40.753 1.00 92.88 99 LEU A CA 1
ATOM 795 C C . LEU A 1 99 ? 8.080 4.338 -39.271 1.00 92.88 99 LEU A C 1
ATOM 797 O O . LEU A 1 99 ? 8.740 3.740 -38.424 1.00 92.88 99 LEU A O 1
ATOM 801 N N . ARG A 1 100 ? 6.978 5.029 -38.949 1.00 93.00 100 ARG A N 1
ATOM 802 C CA . ARG A 1 100 ? 6.494 5.148 -37.563 1.00 93.00 100 ARG A CA 1
ATOM 803 C C . ARG A 1 100 ? 6.148 3.802 -36.922 1.00 93.00 100 ARG A C 1
ATOM 805 O O . ARG A 1 100 ? 6.369 3.637 -35.726 1.00 93.00 100 ARG A O 1
ATOM 812 N N . VAL A 1 101 ? 5.640 2.833 -37.690 1.00 93.56 101 VAL A N 1
ATOM 813 C CA . VAL A 1 101 ? 5.334 1.494 -37.149 1.00 93.56 101 VAL A CA 1
ATOM 814 C C . VAL A 1 101 ? 6.623 0.749 -36.784 1.00 93.56 101 VAL A C 1
ATOM 816 O O . VAL A 1 101 ? 6.706 0.147 -35.715 1.00 93.56 101 VAL A O 1
ATOM 819 N N . TYR A 1 102 ? 7.664 0.855 -37.617 1.00 95.88 102 TYR A N 1
ATOM 820 C CA . TYR A 1 102 ? 8.985 0.302 -37.297 1.00 95.88 102 TYR A CA 1
ATOM 821 C C . TYR A 1 102 ? 9.627 0.987 -36.099 1.00 95.88 102 TYR A C 1
ATOM 823 O O . TYR A 1 102 ? 10.240 0.307 -35.284 1.00 95.88 102 TYR A O 1
ATOM 831 N N . ALA A 1 103 ? 9.447 2.299 -35.939 1.00 96.19 103 ALA A N 1
ATOM 832 C CA . ALA A 1 103 ? 9.952 2.996 -34.766 1.00 96.19 103 ALA A CA 1
ATOM 833 C C . ALA A 1 103 ? 9.398 2.420 -33.456 1.00 96.19 103 ALA A C 1
ATOM 835 O O . ALA A 1 103 ? 10.148 2.175 -32.515 1.00 96.19 103 ALA A O 1
ATOM 836 N N . GLN A 1 104 ? 8.092 2.152 -33.396 1.00 94.94 104 GLN A N 1
ATOM 837 C CA . GLN A 1 104 ? 7.485 1.547 -32.208 1.00 94.94 104 GLN A CA 1
ATOM 838 C C . GLN A 1 104 ? 8.030 0.139 -31.949 1.00 94.94 104 GLN A C 1
ATOM 840 O O . GLN A 1 104 ? 8.388 -0.170 -30.814 1.00 94.94 104 GLN A O 1
ATOM 845 N N . ALA A 1 105 ? 8.144 -0.687 -32.993 1.00 97.06 105 ALA A N 1
ATOM 846 C CA . ALA A 1 105 ? 8.677 -2.043 -32.885 1.00 97.06 105 ALA A CA 1
ATOM 847 C C . ALA A 1 105 ? 10.146 -2.066 -32.422 1.00 97.06 105 ALA A C 1
ATOM 849 O O . ALA A 1 105 ? 10.490 -2.803 -31.500 1.00 97.06 105 ALA A O 1
ATOM 850 N N . LEU A 1 106 ? 10.999 -1.224 -33.014 1.00 97.69 106 LEU A N 1
ATOM 851 C CA . LEU A 1 106 ? 12.410 -1.090 -32.645 1.00 97.69 106 LEU A CA 1
ATOM 852 C C . LEU A 1 106 ? 12.574 -0.567 -31.214 1.00 97.69 106 LEU A C 1
ATOM 854 O O . LEU A 1 106 ? 13.378 -1.095 -30.449 1.00 97.69 106 LEU A O 1
ATOM 858 N N . SER A 1 107 ? 11.774 0.426 -30.819 1.00 97.00 107 SER A N 1
ATOM 859 C CA . SER A 1 107 ? 11.814 0.966 -29.462 1.00 97.00 107 SER A CA 1
ATOM 860 C C . SER A 1 107 ? 11.341 -0.068 -28.432 1.00 97.00 107 SER A C 1
ATOM 862 O O . SER A 1 107 ? 11.981 -0.213 -27.396 1.00 97.00 107 SER A O 1
ATOM 864 N N . LEU A 1 108 ? 10.317 -0.875 -28.725 1.00 96.94 108 LEU A N 1
ATOM 865 C CA . LEU A 1 108 ? 9.915 -1.988 -27.853 1.00 96.94 108 LEU A CA 1
ATOM 866 C C . LEU A 1 108 ? 10.991 -3.076 -27.750 1.00 96.94 108 LEU A C 1
ATOM 868 O O . LEU A 1 108 ? 11.231 -3.571 -26.652 1.00 96.94 108 LEU A O 1
ATOM 872 N N . ALA A 1 109 ? 11.668 -3.415 -28.851 1.00 97.50 109 ALA A N 1
ATOM 873 C CA . ALA A 1 109 ? 12.778 -4.369 -28.839 1.00 97.50 109 ALA A CA 1
ATOM 874 C C . ALA A 1 109 ? 13.993 -3.852 -28.051 1.00 97.50 109 ALA A C 1
ATOM 876 O O . ALA A 1 109 ? 14.701 -4.639 -27.427 1.00 97.50 109 ALA A O 1
ATOM 877 N N . SER A 1 110 ? 14.217 -2.534 -28.027 1.00 98.00 110 SER A N 1
ATOM 878 C CA . SER A 1 110 ? 15.345 -1.935 -27.304 1.00 98.00 110 SER A CA 1
ATOM 879 C C . SER A 1 110 ? 15.245 -2.053 -25.779 1.00 98.00 110 SER A C 1
ATOM 881 O O . SER A 1 110 ? 16.264 -2.185 -25.105 1.00 98.00 110 SER A O 1
ATOM 883 N N . LEU A 1 111 ? 14.031 -2.036 -25.217 1.00 98.00 111 LEU A N 1
ATOM 884 C CA . LEU A 1 111 ? 13.821 -2.038 -23.767 1.00 98.00 111 LEU A CA 1
ATOM 885 C C . LEU A 1 111 ? 14.372 -3.283 -23.055 1.00 98.00 111 LEU A C 1
ATOM 887 O O . LEU A 1 111 ? 15.159 -3.111 -22.122 1.00 98.00 111 LEU A O 1
ATOM 891 N N . PRO A 1 112 ? 13.996 -4.525 -23.438 1.00 97.31 112 PRO A N 1
ATOM 892 C CA . PRO A 1 112 ? 14.520 -5.711 -22.771 1.00 97.31 112 PRO A CA 1
ATOM 893 C C . PRO A 1 112 ? 16.034 -5.828 -22.945 1.00 97.31 112 PRO A C 1
ATOM 895 O O . PRO A 1 112 ? 16.704 -6.266 -22.021 1.00 97.31 112 PRO A O 1
ATOM 898 N N . LEU A 1 113 ? 16.588 -5.384 -24.077 1.00 97.69 113 LEU A N 1
ATOM 899 C CA . LEU A 1 113 ? 18.030 -5.389 -24.322 1.00 97.69 113 LEU A CA 1
ATOM 900 C C . LEU A 1 113 ? 18.791 -4.472 -23.360 1.00 97.69 113 LEU A C 1
ATOM 902 O O . LEU A 1 113 ? 19.795 -4.883 -22.783 1.00 97.69 113 LEU A O 1
ATOM 906 N N . LEU A 1 114 ? 18.286 -3.254 -23.141 1.00 98.38 114 LEU A N 1
ATOM 907 C CA . LEU A 1 114 ? 18.857 -2.317 -22.172 1.00 98.38 114 LEU A CA 1
ATOM 908 C C . LEU A 1 114 ? 18.798 -2.880 -20.748 1.00 98.38 114 LEU A C 1
ATOM 910 O O . LEU A 1 114 ? 19.784 -2.784 -20.017 1.00 98.38 114 LEU A O 1
ATOM 914 N N . LEU A 1 115 ? 17.673 -3.495 -20.363 1.00 97.88 115 LEU A N 1
ATOM 915 C CA . LEU A 1 115 ? 17.506 -4.119 -19.046 1.00 97.88 115 LEU A CA 1
ATOM 916 C C . LEU A 1 115 ? 18.417 -5.338 -18.858 1.00 97.88 115 LEU A C 1
ATOM 918 O O . LEU A 1 115 ? 19.090 -5.423 -17.836 1.00 97.88 115 LEU A O 1
ATOM 922 N N . ILE A 1 116 ? 18.478 -6.250 -19.834 1.00 97.19 116 ILE A N 1
ATOM 923 C CA . ILE A 1 116 ? 19.355 -7.431 -19.795 1.00 97.19 116 ILE A CA 1
ATOM 924 C C . ILE A 1 116 ? 20.814 -6.990 -19.715 1.00 97.19 116 ILE A C 1
ATOM 926 O O . ILE A 1 116 ? 21.531 -7.439 -18.826 1.00 97.19 116 ILE A O 1
ATOM 930 N N . GLY A 1 117 ? 21.241 -6.071 -20.586 1.00 97.44 117 GLY A N 1
ATOM 931 C CA . GLY A 1 117 ? 22.607 -5.550 -20.574 1.00 97.44 117 GLY A CA 1
ATOM 932 C C . GLY A 1 117 ? 22.966 -4.871 -19.252 1.00 97.44 117 GLY A C 1
ATOM 933 O O . GLY A 1 117 ? 24.078 -5.029 -18.763 1.00 97.44 117 GLY A O 1
ATOM 934 N N . SER A 1 118 ? 22.007 -4.186 -18.626 1.00 98.06 118 SER A N 1
ATOM 935 C CA . SER A 1 118 ? 22.192 -3.528 -17.328 1.00 98.06 118 SER A CA 1
ATOM 936 C C . SER A 1 118 ? 22.175 -4.497 -16.138 1.00 98.06 118 SER A C 1
ATOM 938 O O . SER A 1 118 ? 22.807 -4.222 -15.123 1.00 98.06 118 SER A O 1
ATOM 940 N N . ALA A 1 119 ? 21.468 -5.625 -16.246 1.00 97.56 119 ALA A N 1
ATOM 941 C CA . ALA A 1 119 ? 21.415 -6.662 -15.217 1.00 97.56 119 ALA A CA 1
ATOM 942 C C . ALA A 1 119 ? 22.584 -7.659 -15.310 1.00 97.56 119 ALA A C 1
ATOM 944 O O . ALA A 1 119 ? 22.960 -8.265 -14.310 1.00 97.56 119 ALA A O 1
ATOM 945 N N . TRP A 1 120 ? 23.186 -7.817 -16.491 1.00 97.25 120 TRP A N 1
ATOM 946 C CA . TRP A 1 120 ? 24.275 -8.767 -16.731 1.00 97.25 120 TRP A CA 1
ATOM 947 C C . TRP A 1 120 ? 25.469 -8.636 -15.764 1.00 97.25 120 TRP A C 1
ATOM 949 O O . TRP A 1 120 ? 25.943 -9.665 -15.284 1.00 97.25 120 TRP A O 1
ATOM 959 N N . PRO A 1 121 ? 25.947 -7.425 -15.395 1.00 97.56 121 PRO A N 1
ATOM 960 C CA . PRO A 1 121 ? 27.086 -7.288 -14.486 1.00 97.56 121 PRO A CA 1
ATOM 961 C C . PRO A 1 121 ? 26.849 -7.847 -13.075 1.00 97.56 121 PRO A C 1
ATOM 963 O O . PRO A 1 121 ? 27.821 -8.116 -12.371 1.00 97.56 121 PRO A O 1
ATOM 966 N N . PHE A 1 122 ? 25.592 -8.065 -12.658 1.00 96.88 122 PHE A N 1
ATOM 967 C CA . PHE A 1 122 ? 25.297 -8.718 -11.377 1.00 96.88 122 PHE A CA 1
ATOM 968 C C . PHE A 1 122 ? 25.778 -10.172 -11.323 1.00 96.88 122 PHE A C 1
ATOM 970 O O . PHE A 1 122 ? 26.044 -10.659 -10.228 1.00 96.88 122 PHE A O 1
ATOM 977 N N . LEU A 1 123 ? 25.931 -10.847 -12.471 1.00 96.00 123 LEU A N 1
ATOM 978 C CA . LEU A 1 123 ? 26.436 -12.225 -12.532 1.00 96.00 123 LEU A CA 1
ATOM 979 C C . LEU A 1 123 ? 27.881 -12.344 -12.021 1.00 96.00 123 LEU A C 1
ATOM 981 O O . LEU A 1 123 ? 28.227 -13.359 -11.427 1.00 96.00 123 LEU A O 1
ATOM 985 N N . ASP A 1 124 ? 28.675 -11.282 -12.175 1.00 94.56 124 ASP A N 1
ATOM 986 C CA . ASP A 1 124 ? 30.074 -11.211 -11.727 1.00 94.56 124 ASP A CA 1
ATOM 987 C C . ASP A 1 124 ? 30.260 -10.386 -10.450 1.00 94.56 124 ASP A C 1
ATOM 989 O O . ASP A 1 124 ? 31.384 -10.085 -10.054 1.00 94.56 124 ASP A O 1
ATOM 993 N N . GLY A 1 125 ? 29.166 -9.947 -9.821 1.00 95.44 125 GLY A N 1
ATOM 994 C CA . GLY A 1 125 ? 29.231 -9.050 -8.667 1.00 95.44 125 GLY A CA 1
ATOM 995 C C . GLY A 1 125 ? 29.750 -7.641 -8.990 1.00 95.44 125 GLY A C 1
ATOM 996 O O . GLY A 1 125 ? 30.062 -6.889 -8.070 1.00 95.44 125 GLY A O 1
ATOM 997 N N . ASN A 1 126 ? 29.822 -7.237 -10.266 1.00 97.06 126 ASN A N 1
ATOM 998 C CA . ASN A 1 126 ? 30.274 -5.897 -10.655 1.00 97.06 126 ASN A CA 1
ATOM 999 C C . ASN A 1 126 ? 29.139 -4.867 -10.498 1.00 97.06 126 ASN A C 1
ATOM 1001 O O . ASN A 1 126 ? 28.498 -4.438 -11.464 1.00 97.06 126 ASN A O 1
ATOM 1005 N N . THR A 1 127 ? 28.882 -4.478 -9.247 1.00 97.25 127 THR A N 1
ATOM 1006 C CA . THR A 1 127 ? 27.799 -3.561 -8.858 1.00 97.25 127 THR A CA 1
ATOM 1007 C C . THR A 1 127 ? 27.973 -2.158 -9.438 1.00 97.25 127 THR A C 1
ATOM 1009 O O . THR A 1 127 ? 26.979 -1.528 -9.803 1.00 97.25 127 THR A O 1
ATOM 1012 N N . LEU A 1 128 ? 29.215 -1.683 -9.595 1.00 97.94 128 LEU A N 1
ATOM 1013 C CA . LEU A 1 128 ? 29.517 -0.377 -10.190 1.00 97.94 128 LEU A CA 1
ATOM 1014 C C . LEU A 1 128 ? 29.077 -0.306 -11.654 1.00 97.94 128 LEU A C 1
ATOM 1016 O O . LEU A 1 128 ? 28.426 0.660 -12.059 1.00 97.94 128 LEU A O 1
ATOM 1020 N N . LEU A 1 129 ? 29.396 -1.339 -12.441 1.00 97.81 129 LEU A N 1
ATOM 1021 C CA . LEU A 1 129 ? 28.995 -1.403 -13.842 1.00 97.81 129 LEU A CA 1
ATOM 1022 C C . LEU A 1 129 ? 27.471 -1.522 -13.980 1.00 97.81 129 LEU A C 1
ATOM 1024 O O . LEU A 1 129 ? 26.882 -0.798 -14.783 1.00 97.81 129 LEU A O 1
ATOM 1028 N N . ALA A 1 130 ? 26.823 -2.367 -13.167 1.00 98.19 130 ALA A N 1
ATOM 1029 C CA . ALA A 1 130 ? 25.361 -2.483 -13.149 1.00 98.19 130 ALA A CA 1
ATOM 1030 C C . ALA A 1 130 ? 24.688 -1.139 -12.822 1.00 98.19 130 ALA A C 1
ATOM 1032 O O . ALA A 1 130 ? 23.798 -0.693 -13.548 1.00 98.19 130 ALA A O 1
ATOM 1033 N N . PHE A 1 131 ? 25.151 -0.452 -11.771 1.00 98.44 131 PHE A N 1
ATOM 1034 C CA . PHE A 1 131 ? 24.667 0.877 -11.390 1.00 98.44 131 PHE A CA 1
ATOM 1035 C C . PHE A 1 131 ? 24.807 1.888 -12.535 1.00 98.44 131 PHE A C 1
ATOM 1037 O O . PHE A 1 131 ? 23.848 2.600 -12.849 1.00 98.44 131 PHE A O 1
ATOM 1044 N N . GLY A 1 132 ? 25.977 1.932 -13.180 1.00 98.25 132 GLY A N 1
ATOM 1045 C CA . GLY A 1 132 ? 26.244 2.830 -14.301 1.00 98.25 132 GLY A CA 1
ATOM 1046 C C . GLY A 1 132 ? 25.292 2.589 -15.474 1.00 98.25 132 GLY A C 1
ATOM 1047 O O . GLY A 1 132 ? 24.619 3.518 -15.923 1.00 98.25 132 GLY A O 1
ATOM 1048 N N . LEU A 1 133 ? 25.172 1.338 -15.930 1.00 98.38 133 LEU A N 1
ATOM 1049 C CA . LEU A 1 133 ? 24.312 0.980 -17.063 1.00 98.38 133 LEU A CA 1
ATOM 1050 C C . LEU A 1 133 ? 22.823 1.215 -16.768 1.00 98.38 133 LEU A C 1
ATOM 1052 O O . LEU A 1 133 ? 22.115 1.768 -17.615 1.00 98.38 133 LEU A O 1
ATOM 1056 N N . LEU A 1 134 ? 22.347 0.885 -15.562 1.00 98.56 134 LEU A N 1
ATOM 1057 C CA . LEU A 1 134 ? 20.972 1.178 -15.139 1.00 98.56 134 LEU A CA 1
ATOM 1058 C C . LEU A 1 134 ? 20.699 2.688 -15.112 1.00 98.56 134 LEU A C 1
ATOM 1060 O O . LEU A 1 134 ? 19.664 3.137 -15.608 1.00 98.56 134 LEU A O 1
ATOM 1064 N N . THR A 1 135 ? 21.637 3.481 -14.585 1.00 98.50 135 THR A N 1
ATOM 1065 C CA . THR A 1 135 ? 21.508 4.943 -14.501 1.00 98.50 135 THR A CA 1
ATOM 1066 C C . THR A 1 135 ? 21.436 5.572 -15.889 1.00 98.50 135 THR A C 1
ATOM 1068 O O . THR A 1 135 ? 20.516 6.345 -16.168 1.00 98.50 135 THR A O 1
ATOM 1071 N N . VAL A 1 136 ? 22.356 5.210 -16.789 1.00 98.44 136 VAL A N 1
ATOM 1072 C CA . VAL A 1 136 ? 22.356 5.737 -18.162 1.00 98.44 136 VAL A CA 1
ATOM 1073 C C . VAL A 1 136 ? 21.095 5.293 -18.907 1.00 98.44 136 VAL A C 1
ATOM 1075 O O . VAL A 1 136 ? 20.463 6.122 -19.559 1.00 98.44 136 VAL A O 1
ATOM 1078 N N . SER A 1 137 ? 20.664 4.035 -18.756 1.00 98.44 137 SER A N 1
ATOM 1079 C CA . SER A 1 137 ? 19.405 3.544 -19.338 1.00 98.44 137 SER A CA 1
ATOM 1080 C C . SER A 1 137 ? 18.200 4.344 -18.847 1.00 98.44 137 SER A C 1
ATOM 1082 O O . SER A 1 137 ? 17.377 4.776 -19.652 1.00 98.44 137 SER A O 1
ATOM 1084 N N . SER A 1 138 ? 18.110 4.590 -17.537 1.00 98.25 138 SER A N 1
ATOM 1085 C CA . SER A 1 138 ? 17.040 5.386 -16.930 1.00 98.25 138 SER A CA 1
ATOM 1086 C C . SER A 1 138 ? 16.997 6.801 -17.507 1.00 98.25 138 SER A C 1
ATOM 1088 O O . SER A 1 138 ? 15.942 7.254 -17.952 1.00 98.25 138 SER A O 1
ATOM 1090 N N . LEU A 1 139 ? 18.137 7.499 -17.554 1.00 98.19 139 LEU A N 1
ATOM 1091 C CA . LEU A 1 139 ? 18.224 8.865 -18.084 1.00 98.19 139 LEU A CA 1
ATOM 1092 C C . LEU A 1 139 ? 17.886 8.922 -19.577 1.00 98.19 139 LEU A C 1
ATOM 1094 O O . LEU A 1 139 ? 17.093 9.764 -20.000 1.00 98.19 139 LEU A O 1
ATOM 1098 N N . PHE A 1 140 ? 18.439 8.000 -20.364 1.00 98.12 140 PHE A N 1
ATOM 1099 C CA . PHE A 1 140 ? 18.197 7.924 -21.799 1.00 98.12 140 PHE A CA 1
ATOM 1100 C C . PHE A 1 140 ? 16.718 7.659 -22.109 1.00 98.12 140 PHE A C 1
ATOM 1102 O O . PHE A 1 140 ? 16.100 8.412 -22.861 1.00 98.12 140 PHE A O 1
ATOM 1109 N N . LEU A 1 141 ? 16.103 6.657 -21.473 1.00 97.88 141 LEU A N 1
ATOM 1110 C CA . LEU A 1 141 ? 14.682 6.351 -21.667 1.00 97.88 141 LEU A CA 1
ATOM 1111 C C . LEU A 1 141 ? 13.769 7.472 -21.144 1.00 97.88 141 LEU A C 1
ATOM 1113 O O . LEU A 1 141 ? 12.732 7.747 -21.749 1.00 97.88 141 LEU A O 1
ATOM 1117 N N . THR A 1 142 ? 14.165 8.174 -20.078 1.00 97.44 142 THR A N 1
ATOM 1118 C CA . THR A 1 142 ? 13.466 9.385 -19.614 1.00 97.44 142 THR A CA 1
ATOM 1119 C C . THR A 1 142 ? 13.487 10.475 -20.685 1.00 97.44 142 THR A C 1
ATOM 1121 O O . THR A 1 142 ? 12.447 11.071 -20.970 1.00 97.44 142 THR A O 1
ATOM 1124 N N . ALA A 1 143 ? 14.633 10.707 -21.333 1.00 97.38 143 ALA A N 1
ATOM 1125 C CA . ALA A 1 143 ? 14.743 11.659 -22.438 1.00 97.38 143 ALA A CA 1
ATOM 1126 C C . ALA A 1 143 ? 13.868 11.250 -23.639 1.00 97.38 143 ALA A C 1
ATOM 1128 O O . ALA A 1 143 ? 13.167 12.091 -24.208 1.00 97.38 143 ALA A O 1
ATOM 1129 N N . LEU A 1 144 ? 13.825 9.954 -23.974 1.00 96.25 144 LEU A N 1
ATOM 1130 C CA . LEU A 1 144 ? 12.941 9.433 -25.024 1.00 96.25 144 LEU A CA 1
ATOM 1131 C C . LEU A 1 144 ? 11.453 9.615 -24.697 1.00 96.25 144 LEU A C 1
ATOM 1133 O O . LEU A 1 144 ? 10.650 9.877 -25.597 1.00 96.25 144 LEU A O 1
ATOM 1137 N N . HIS A 1 145 ? 11.077 9.485 -23.424 1.00 95.44 145 HIS A N 1
ATOM 1138 C CA . HIS A 1 145 ? 9.712 9.728 -22.961 1.00 95.44 145 HIS A CA 1
ATOM 1139 C C . HIS A 1 145 ? 9.342 11.220 -22.969 1.00 95.44 145 HIS A C 1
ATOM 1141 O O . HIS A 1 145 ? 8.227 11.577 -23.352 1.00 95.44 145 HIS A O 1
ATOM 1147 N N . LEU A 1 146 ? 10.274 12.099 -22.581 1.00 94.69 146 LEU A N 1
ATOM 1148 C CA . LEU A 1 146 ? 10.098 13.555 -22.645 1.00 94.69 146 LEU A CA 1
ATOM 1149 C C . LEU A 1 146 ? 9.828 14.028 -24.078 1.00 94.69 146 LEU A C 1
ATOM 1151 O O . LEU A 1 146 ? 8.998 14.915 -24.276 1.00 94.69 146 LEU A O 1
ATOM 1155 N N . ARG A 1 147 ? 10.495 13.419 -25.067 1.00 94.88 147 ARG A N 1
ATOM 1156 C CA . ARG A 1 147 ? 10.276 13.707 -26.490 1.00 94.88 147 ARG A CA 1
ATOM 1157 C C . ARG A 1 147 ? 8.931 13.181 -26.988 1.00 94.88 147 ARG A C 1
ATOM 1159 O O . ARG A 1 147 ? 8.168 13.933 -27.588 1.00 94.88 147 ARG A O 1
ATOM 1166 N N . GLU A 1 148 ? 8.638 11.904 -26.748 1.00 92.25 148 GLU A N 1
ATOM 1167 C CA . GLU A 1 148 ? 7.355 11.291 -27.092 1.00 92.25 148 GLU A CA 1
ATOM 1168 C C . GLU A 1 148 ? 6.765 10.550 -25.896 1.00 92.25 148 GLU A C 1
ATOM 1170 O O . GLU A 1 148 ? 7.298 9.537 -25.434 1.00 92.25 148 GLU A O 1
ATOM 1175 N N . ASN A 1 149 ? 5.604 11.033 -25.450 1.00 93.56 149 ASN A N 1
ATOM 1176 C CA . ASN A 1 149 ? 4.902 10.548 -24.270 1.00 93.56 149 ASN A CA 1
ATOM 1177 C C . ASN A 1 149 ? 4.382 9.109 -24.451 1.00 93.56 149 ASN A C 1
ATOM 1179 O O . ASN A 1 149 ? 3.222 8.872 -24.797 1.00 93.56 149 ASN A O 1
ATOM 1183 N N . ARG A 1 150 ? 5.263 8.141 -24.199 1.00 94.12 150 ARG A N 1
ATOM 1184 C CA . ARG A 1 150 ? 5.003 6.700 -24.248 1.00 94.12 150 ARG A CA 1
ATOM 1185 C C . ARG A 1 150 ? 5.078 6.127 -22.839 1.00 94.12 150 ARG A C 1
ATOM 1187 O O . ARG A 1 150 ? 6.152 6.092 -22.243 1.00 94.12 150 ARG A O 1
ATOM 1194 N N . TRP A 1 151 ? 3.940 5.678 -22.312 1.00 95.56 151 TRP A N 1
ATOM 1195 C CA . TRP A 1 151 ? 3.834 5.188 -20.931 1.00 95.56 151 TRP A CA 1
ATOM 1196 C C . TRP A 1 151 ? 4.738 3.978 -20.655 1.00 95.56 151 TRP A C 1
ATOM 1198 O O . TRP A 1 151 ? 5.310 3.879 -19.579 1.00 95.56 151 TRP A O 1
ATOM 1208 N N . TRP A 1 152 ? 4.916 3.088 -21.633 1.00 96.06 152 TRP A N 1
ATOM 1209 C CA . TRP A 1 152 ? 5.728 1.878 -21.495 1.00 96.06 152 TRP A CA 1
ATOM 1210 C C . TRP A 1 152 ? 7.237 2.175 -21.481 1.00 96.06 152 TRP A C 1
ATOM 1212 O O . TRP A 1 152 ? 7.962 1.565 -20.700 1.00 96.06 152 TRP A O 1
ATOM 1222 N N . VAL A 1 153 ? 7.708 3.158 -22.265 1.00 96.88 153 VAL A N 1
ATOM 1223 C CA . VAL A 1 153 ? 9.098 3.659 -22.183 1.00 96.88 153 VAL A CA 1
ATOM 1224 C C . VAL A 1 153 ? 9.348 4.225 -20.788 1.00 96.88 153 VAL A C 1
ATOM 1226 O O . VAL A 1 153 ? 10.367 3.932 -20.169 1.00 96.88 153 VAL A O 1
ATOM 1229 N N . TRP A 1 154 ? 8.380 4.983 -20.266 1.00 97.25 154 TRP A N 1
ATOM 1230 C CA . TRP A 1 154 ? 8.459 5.562 -18.930 1.00 97.25 154 TRP A CA 1
ATOM 1231 C C . TRP A 1 154 ? 8.467 4.513 -17.819 1.00 97.25 154 TRP A C 1
ATOM 1233 O O . TRP A 1 154 ? 9.261 4.617 -16.890 1.00 97.25 154 TRP A O 1
ATOM 1243 N N . SER A 1 155 ? 7.649 3.464 -17.932 1.00 97.50 155 SER A N 1
ATOM 1244 C CA . SER A 1 155 ? 7.672 2.331 -17.002 1.00 97.50 155 SER A CA 1
ATOM 1245 C C . SER A 1 155 ? 9.049 1.672 -16.928 1.00 97.50 155 SER A C 1
ATOM 1247 O O . SER A 1 155 ? 9.521 1.383 -15.832 1.00 97.50 155 SER A O 1
ATOM 1249 N N . VAL A 1 156 ? 9.709 1.456 -18.070 1.00 98.00 156 VAL A N 1
ATOM 1250 C CA . VAL A 1 156 ? 11.051 0.852 -18.097 1.00 98.00 156 VAL A CA 1
ATOM 1251 C C . VAL A 1 156 ? 12.118 1.826 -17.602 1.00 98.00 156 VAL A C 1
ATOM 1253 O O . VAL A 1 156 ? 13.024 1.403 -16.890 1.00 98.00 156 VAL A O 1
ATOM 1256 N N . ALA A 1 157 ? 11.990 3.122 -17.898 1.00 98.19 157 ALA A N 1
ATOM 1257 C CA . ALA A 1 157 ? 12.864 4.149 -17.334 1.00 98.19 157 ALA A CA 1
ATOM 1258 C C . ALA A 1 157 ? 12.796 4.155 -15.797 1.00 98.19 157 ALA A C 1
ATOM 1260 O O . ALA A 1 157 ? 13.827 4.115 -15.135 1.00 98.19 157 ALA A O 1
ATOM 1261 N N . LEU A 1 158 ? 11.586 4.122 -15.227 1.00 98.19 158 LEU A N 1
ATOM 1262 C CA . LEU A 1 158 ? 11.373 4.047 -13.780 1.00 98.19 158 LEU A CA 1
ATOM 1263 C C . LEU A 1 158 ? 11.879 2.732 -13.183 1.00 98.19 158 LEU A C 1
ATOM 1265 O O . LEU A 1 158 ? 12.475 2.753 -12.108 1.00 98.19 158 LEU A O 1
ATOM 1269 N N . LEU A 1 159 ? 11.694 1.599 -13.866 1.00 98.12 159 LEU A N 1
ATOM 1270 C CA . LEU A 1 159 ? 12.267 0.324 -13.433 1.00 98.12 159 LEU A CA 1
ATOM 1271 C C . LEU A 1 159 ? 13.796 0.414 -13.363 1.00 98.12 159 LEU A C 1
ATOM 1273 O O . LEU A 1 159 ? 14.376 0.139 -12.321 1.00 98.12 159 LEU A O 1
ATOM 1277 N N . ALA A 1 160 ? 14.441 0.879 -14.435 1.00 98.31 160 ALA A N 1
ATOM 1278 C CA . ALA A 1 160 ? 15.889 1.055 -14.469 1.00 98.31 160 ALA A CA 1
ATOM 1279 C C . ALA A 1 160 ? 16.369 2.040 -13.390 1.00 98.31 160 ALA A C 1
ATOM 1281 O O . ALA A 1 160 ? 17.344 1.760 -12.699 1.00 98.31 160 ALA A O 1
ATOM 1282 N N . GLY A 1 161 ? 15.664 3.157 -13.190 1.00 98.38 161 GLY A N 1
ATOM 1283 C CA . GLY A 1 161 ? 16.006 4.166 -12.187 1.00 98.38 161 GLY A CA 1
ATOM 1284 C C . GLY A 1 161 ? 15.831 3.681 -10.745 1.00 98.38 161 GLY A C 1
ATOM 1285 O O . GLY A 1 161 ? 16.693 3.923 -9.904 1.00 98.38 161 GLY A O 1
ATOM 1286 N N . THR A 1 162 ? 14.752 2.951 -10.451 1.00 98.19 162 THR A N 1
ATOM 1287 C CA . THR A 1 162 ? 14.520 2.344 -9.126 1.00 98.19 162 THR A CA 1
ATOM 1288 C C . THR A 1 162 ? 15.541 1.241 -8.835 1.00 98.19 162 THR A C 1
ATOM 1290 O O . THR A 1 162 ? 16.096 1.199 -7.738 1.00 98.19 162 THR A O 1
ATOM 1293 N N . SER A 1 163 ? 15.877 0.405 -9.823 1.00 98.19 163 SER A N 1
ATOM 1294 C CA . SER A 1 163 ? 16.957 -0.580 -9.712 1.00 98.19 163 SER A CA 1
ATOM 1295 C C . SER A 1 163 ? 18.327 0.080 -9.536 1.00 98.19 163 SER A C 1
ATOM 1297 O O . SER A 1 163 ? 19.101 -0.370 -8.693 1.00 98.19 163 SER A O 1
ATOM 1299 N N . ALA A 1 164 ? 18.628 1.162 -10.264 1.00 98.50 164 ALA A N 1
ATOM 1300 C CA . ALA A 1 164 ? 19.861 1.932 -10.080 1.00 98.50 164 ALA A CA 1
ATOM 1301 C C . ALA A 1 164 ? 19.954 2.482 -8.652 1.00 98.50 164 ALA A C 1
ATOM 1303 O O . ALA A 1 164 ? 20.978 2.321 -7.996 1.00 98.50 164 ALA A O 1
ATOM 1304 N N . TYR A 1 165 ? 18.863 3.063 -8.145 1.00 98.56 165 TYR A N 1
ATOM 1305 C CA . TYR A 1 165 ? 18.788 3.584 -6.783 1.00 98.56 165 TYR A CA 1
ATOM 1306 C C . TYR A 1 165 ? 19.068 2.510 -5.724 1.00 98.56 165 TYR A C 1
ATOM 1308 O O . TYR A 1 165 ? 19.807 2.765 -4.783 1.00 98.56 165 TYR A O 1
ATOM 1316 N N . LEU A 1 166 ? 18.523 1.299 -5.867 1.00 97.88 166 LEU A N 1
ATOM 1317 C CA . LEU A 1 166 ? 18.812 0.212 -4.922 1.00 97.88 166 LEU A CA 1
ATOM 1318 C C . LEU A 1 166 ? 20.250 -0.307 -5.072 1.00 97.88 166 LEU A C 1
ATOM 1320 O O . LEU A 1 166 ? 20.922 -0.576 -4.080 1.00 97.88 166 LEU A O 1
ATOM 1324 N N . THR A 1 167 ? 20.755 -0.385 -6.305 1.00 98.00 167 THR A N 1
ATOM 1325 C CA . THR A 1 167 ? 22.131 -0.830 -6.588 1.00 98.00 167 THR A CA 1
ATOM 1326 C C . THR A 1 167 ? 23.170 0.142 -6.038 1.00 98.00 167 THR A C 1
ATOM 1328 O O . THR A 1 167 ? 24.234 -0.287 -5.606 1.00 98.00 167 THR A O 1
ATOM 1331 N N . PHE A 1 168 ? 22.850 1.436 -5.982 1.00 98.44 168 PHE A N 1
ATOM 1332 C CA . PHE A 1 168 ? 23.697 2.465 -5.382 1.00 98.44 168 PHE A CA 1
ATOM 1333 C C . PHE A 1 168 ? 24.101 2.128 -3.938 1.00 98.44 168 PHE A C 1
ATOM 1335 O O . PHE A 1 168 ? 25.263 2.286 -3.576 1.00 98.44 168 PHE A O 1
ATOM 1342 N N . PHE A 1 169 ? 23.184 1.591 -3.125 1.00 98.00 169 PHE A N 1
ATOM 1343 C CA . PHE A 1 169 ? 23.492 1.193 -1.744 1.00 98.00 169 PHE A CA 1
ATOM 1344 C C . PHE A 1 169 ? 24.359 -0.069 -1.640 1.00 98.00 169 PHE A C 1
ATOM 1346 O O . PHE A 1 169 ? 24.945 -0.311 -0.587 1.00 98.00 169 PHE A O 1
ATOM 1353 N N . ASN A 1 170 ? 24.475 -0.836 -2.728 1.00 97.38 170 ASN A N 1
ATOM 1354 C CA . ASN A 1 170 ? 25.322 -2.026 -2.830 1.00 97.38 170 ASN A CA 1
ATOM 1355 C C . ASN A 1 170 ? 26.705 -1.729 -3.436 1.00 97.38 170 ASN A C 1
ATOM 1357 O O . ASN A 1 170 ? 27.486 -2.654 -3.647 1.00 97.38 170 ASN A O 1
ATOM 1361 N N . LEU A 1 171 ? 27.019 -0.468 -3.748 1.00 97.75 171 LEU A N 1
ATOM 1362 C CA . LEU A 1 171 ? 28.367 -0.076 -4.159 1.00 97.75 171 LEU A CA 1
ATOM 1363 C C . LEU A 1 171 ? 29.320 -0.188 -2.967 1.00 97.75 171 LEU A C 1
ATOM 1365 O O . LEU A 1 171 ? 28.968 0.247 -1.873 1.00 97.75 171 LEU A O 1
ATOM 1369 N N . ASP A 1 172 ? 30.545 -0.671 -3.178 1.00 97.19 172 ASP A N 1
ATOM 1370 C CA . ASP A 1 172 ? 31.538 -0.865 -2.104 1.00 97.19 172 ASP A CA 1
ATOM 1371 C C . ASP A 1 172 ? 31.769 0.407 -1.270 1.00 97.19 172 ASP A C 1
ATOM 1373 O O . ASP A 1 172 ? 31.880 0.371 -0.042 1.00 97.19 172 ASP A O 1
ATOM 1377 N N . ALA A 1 173 ? 31.741 1.566 -1.936 1.00 97.25 173 ALA A N 1
ATOM 1378 C CA . ALA A 1 173 ? 31.883 2.876 -1.311 1.00 97.25 173 ALA A CA 1
ATOM 1379 C C . ALA A 1 173 ? 30.742 3.243 -0.344 1.00 97.25 173 ALA A C 1
ATOM 1381 O O . ALA A 1 173 ? 30.917 4.154 0.451 1.00 97.25 173 ALA A O 1
ATOM 1382 N N . ILE A 1 174 ? 29.585 2.579 -0.395 1.00 97.62 174 ILE A N 1
ATOM 1383 C CA . ILE A 1 174 ? 28.381 2.911 0.394 1.00 97.62 174 ILE A CA 1
ATOM 1384 C C . ILE A 1 174 ? 27.936 1.733 1.257 1.00 97.62 174 ILE A C 1
ATOM 1386 O O . ILE A 1 174 ? 27.432 1.938 2.361 1.00 97.62 174 ILE A O 1
ATOM 1390 N N . ALA A 1 175 ? 28.178 0.503 0.804 1.00 96.75 175 ALA A N 1
ATOM 1391 C CA . ALA A 1 175 ? 27.783 -0.727 1.480 1.00 96.75 175 ALA A CA 1
ATOM 1392 C C . ALA A 1 175 ? 28.293 -0.798 2.932 1.00 96.75 175 ALA A C 1
ATOM 1394 O O . ALA A 1 175 ? 27.615 -1.341 3.808 1.00 96.75 175 ALA A O 1
ATOM 1395 N N . HIS A 1 176 ? 29.443 -0.178 3.225 1.00 96.69 176 HIS A N 1
ATOM 1396 C CA . HIS A 1 176 ? 30.003 -0.102 4.577 1.00 96.69 176 HIS A CA 1
ATOM 1397 C C . HIS A 1 176 ? 29.111 0.655 5.582 1.00 96.69 176 HIS A C 1
ATOM 1399 O O . HIS A 1 176 ? 29.196 0.387 6.780 1.00 96.69 176 HIS A O 1
ATOM 1405 N N . LEU A 1 177 ? 28.228 1.550 5.118 1.00 96.31 177 LEU A N 1
ATOM 1406 C CA . LEU A 1 177 ? 27.275 2.277 5.964 1.00 96.31 177 LEU A CA 1
ATOM 1407 C C . LEU A 1 177 ? 26.137 1.384 6.483 1.00 96.31 177 LEU A C 1
ATOM 1409 O O . LEU A 1 177 ? 25.422 1.795 7.394 1.00 96.31 177 LEU A O 1
ATOM 1413 N N . LYS A 1 178 ? 25.952 0.179 5.914 1.00 94.88 178 LYS A N 1
ATOM 1414 C CA . LYS A 1 178 ? 24.930 -0.808 6.318 1.00 94.88 178 LYS A CA 1
ATOM 1415 C C . LYS A 1 178 ? 23.529 -0.197 6.487 1.00 94.88 178 LYS A C 1
ATOM 1417 O O . LYS A 1 178 ? 22.812 -0.493 7.443 1.00 94.88 178 LYS A O 1
ATOM 1422 N N . ILE A 1 179 ? 23.137 0.674 5.554 1.00 95.50 179 ILE A N 1
ATOM 1423 C CA . ILE A 1 179 ? 21.834 1.348 5.581 1.00 95.50 179 ILE A CA 1
ATOM 1424 C C . ILE A 1 179 ? 20.732 0.299 5.428 1.00 95.50 179 ILE A C 1
ATOM 1426 O O . ILE A 1 179 ? 20.683 -0.404 4.418 1.00 95.50 179 ILE A O 1
ATOM 1430 N N . SER A 1 180 ? 19.836 0.218 6.417 1.00 94.94 180 SER A N 1
ATOM 1431 C CA . SER A 1 180 ? 18.711 -0.723 6.400 1.00 94.94 180 SER A CA 1
ATOM 1432 C C . SER A 1 180 ? 17.888 -0.582 5.119 1.00 94.94 180 SER A C 1
ATOM 1434 O O . SER A 1 180 ? 17.567 0.528 4.686 1.00 94.94 180 SER A O 1
ATOM 1436 N N . LEU A 1 181 ? 17.493 -1.722 4.551 1.00 94.88 181 LEU A N 1
ATOM 1437 C CA . LEU A 1 181 ? 16.619 -1.808 3.383 1.00 94.88 181 LEU A CA 1
ATOM 1438 C C . LEU A 1 181 ? 15.317 -1.012 3.586 1.00 94.88 181 LEU A C 1
ATOM 1440 O O . LEU A 1 181 ? 14.818 -0.401 2.643 1.00 94.88 181 LEU A O 1
ATOM 1444 N N . LEU A 1 182 ? 14.819 -0.922 4.825 1.00 96.56 182 LEU A N 1
ATOM 1445 C CA . LEU A 1 182 ? 13.665 -0.090 5.163 1.00 96.56 182 LEU A CA 1
ATOM 1446 C C . LEU A 1 182 ? 13.896 1.391 4.818 1.00 96.56 182 LEU A C 1
ATOM 1448 O O . LEU A 1 182 ? 13.041 2.025 4.196 1.00 96.56 182 LEU A O 1
ATOM 1452 N N . PHE A 1 183 ? 15.061 1.945 5.163 1.00 96.31 183 PHE A N 1
ATOM 1453 C CA . PHE A 1 183 ? 15.398 3.335 4.849 1.00 96.31 183 PHE A CA 1
ATOM 1454 C C . PHE A 1 183 ? 15.668 3.547 3.360 1.00 96.31 183 PHE A C 1
ATOM 1456 O O . PHE A 1 183 ? 15.299 4.594 2.831 1.00 96.31 183 PHE A O 1
ATOM 1463 N N . GLN A 1 184 ? 16.221 2.547 2.667 1.00 97.00 184 GLN A N 1
ATOM 1464 C CA . GLN A 1 184 ? 16.362 2.590 1.209 1.00 97.00 184 GLN A CA 1
ATOM 1465 C C . GLN A 1 184 ? 14.979 2.716 0.540 1.00 97.00 184 GLN A C 1
ATOM 1467 O O . GLN A 1 184 ? 14.736 3.651 -0.221 1.00 97.00 184 GLN A O 1
ATOM 1472 N N . PHE A 1 185 ? 14.010 1.859 0.888 1.00 97.44 185 PHE A N 1
ATOM 1473 C CA . PHE A 1 185 ? 12.644 1.968 0.354 1.00 97.44 185 PHE A CA 1
ATOM 1474 C C . PHE A 1 185 ? 11.908 3.236 0.808 1.00 97.44 185 PHE A C 1
ATOM 1476 O O . PHE A 1 185 ? 11.110 3.783 0.041 1.00 97.44 185 PHE A O 1
ATOM 1483 N N . THR A 1 186 ? 12.197 3.740 2.011 1.00 97.25 186 THR A N 1
ATOM 1484 C CA . THR A 1 186 ? 11.675 5.032 2.486 1.00 97.25 186 THR A CA 1
ATOM 1485 C C . THR A 1 186 ? 12.156 6.171 1.591 1.00 97.25 186 THR A C 1
ATOM 1487 O O . THR A 1 186 ? 11.341 6.944 1.087 1.00 97.25 186 THR A O 1
ATOM 1490 N N . GLY A 1 187 ? 13.464 6.248 1.334 1.00 97.75 187 GLY A N 1
ATOM 1491 C CA . GLY A 1 187 ? 14.050 7.258 0.456 1.00 97.75 187 GLY A CA 1
ATOM 1492 C C . GLY A 1 187 ? 13.512 7.167 -0.971 1.00 97.75 187 GLY A C 1
ATOM 1493 O O . GLY A 1 187 ? 13.116 8.183 -1.543 1.00 97.75 187 GLY A O 1
ATOM 1494 N N . LEU A 1 188 ? 13.393 5.953 -1.517 1.00 98.06 188 LEU A N 1
ATOM 1495 C CA . LEU A 1 188 ? 12.807 5.736 -2.840 1.00 98.06 188 LEU A CA 1
ATOM 1496 C C . LEU A 1 188 ? 11.354 6.222 -2.915 1.00 98.06 188 LEU A C 1
ATOM 1498 O O . LEU A 1 188 ? 10.975 6.918 -3.857 1.00 98.06 188 LEU A O 1
ATOM 1502 N N . THR A 1 189 ? 10.554 5.906 -1.898 1.00 98.00 189 THR A N 1
ATOM 1503 C CA . THR A 1 189 ? 9.155 6.339 -1.805 1.00 98.00 189 THR A CA 1
ATOM 1504 C C . THR A 1 189 ? 9.046 7.859 -1.728 1.00 98.00 189 THR A C 1
ATOM 1506 O O . THR A 1 189 ? 8.204 8.442 -2.410 1.00 98.00 189 THR A O 1
ATOM 1509 N N . VAL A 1 190 ? 9.917 8.525 -0.962 1.00 98.19 190 VAL A N 1
ATOM 1510 C CA . VAL A 1 190 ? 9.984 9.995 -0.910 1.00 98.19 190 VAL A CA 1
ATOM 1511 C C . VAL A 1 190 ? 10.299 10.571 -2.291 1.00 98.19 190 VAL A C 1
ATOM 1513 O O . VAL A 1 190 ? 9.594 11.474 -2.737 1.00 98.19 190 VAL A O 1
ATOM 1516 N N . LEU A 1 191 ? 11.302 10.034 -2.994 1.00 98.00 191 LEU A N 1
ATOM 1517 C CA . LEU A 1 191 ? 11.702 10.512 -4.322 1.00 98.00 191 LEU A CA 1
ATOM 1518 C C . LEU A 1 191 ? 10.578 10.361 -5.355 1.00 98.00 191 LEU A C 1
ATOM 1520 O O . LEU A 1 191 ? 10.235 11.329 -6.036 1.00 98.00 191 LEU A O 1
ATOM 1524 N N . LEU A 1 192 ? 9.966 9.176 -5.449 1.00 97.81 192 LEU A N 1
ATOM 1525 C CA . LEU A 1 192 ? 8.865 8.925 -6.385 1.00 97.81 192 LEU A CA 1
ATOM 1526 C C . LEU A 1 192 ? 7.624 9.757 -6.032 1.00 97.81 192 LEU A C 1
ATOM 1528 O O . LEU A 1 192 ? 6.962 10.303 -6.919 1.00 97.81 192 LEU A O 1
ATOM 1532 N N . SER A 1 193 ? 7.337 9.903 -4.736 1.00 97.12 193 SER A N 1
ATOM 1533 C CA . SER A 1 193 ? 6.218 10.709 -4.251 1.00 97.12 193 SER A CA 1
ATOM 1534 C C . SER A 1 193 ? 6.398 12.192 -4.560 1.00 97.12 193 SER A C 1
ATOM 1536 O O . SER A 1 193 ? 5.442 12.846 -4.985 1.00 97.12 193 SER A O 1
ATOM 1538 N N . LEU A 1 194 ? 7.612 12.716 -4.369 1.00 96.81 194 LEU A N 1
ATOM 1539 C CA . LEU A 1 194 ? 7.975 14.092 -4.687 1.00 96.81 194 LEU A CA 1
ATOM 1540 C C . LEU A 1 194 ? 7.875 14.340 -6.193 1.00 96.81 194 LEU A C 1
ATOM 1542 O O . LEU A 1 194 ? 7.280 15.337 -6.604 1.00 96.81 194 LEU A O 1
ATOM 1546 N N . LEU A 1 195 ? 8.360 13.403 -7.012 1.00 95.50 195 LEU A N 1
ATOM 1547 C CA . LEU A 1 195 ? 8.269 13.499 -8.465 1.00 95.50 195 LEU A CA 1
ATOM 1548 C C . LEU A 1 195 ? 6.808 13.621 -8.945 1.00 95.50 195 LEU A C 1
ATOM 1550 O O . LEU A 1 195 ? 6.518 14.525 -9.724 1.00 95.50 195 LEU A O 1
ATOM 1554 N N . ASP A 1 196 ? 5.859 12.809 -8.450 1.00 95.69 196 ASP A N 1
ATOM 1555 C CA . ASP A 1 196 ? 4.434 12.943 -8.846 1.00 95.69 196 ASP A CA 1
ATOM 1556 C C . ASP A 1 196 ? 3.769 14.195 -8.244 1.00 95.69 196 ASP A C 1
ATOM 1558 O O . ASP A 1 196 ? 2.898 14.803 -8.876 1.00 95.69 196 ASP A O 1
ATOM 1562 N N . GLY A 1 197 ? 4.200 14.628 -7.054 1.00 93.94 197 GLY A N 1
ATOM 1563 C CA . GLY A 1 197 ? 3.718 15.854 -6.410 1.00 93.94 197 GLY A CA 1
ATOM 1564 C C . GLY A 1 197 ? 4.077 17.132 -7.181 1.00 93.94 197 GLY A C 1
ATOM 1565 O O . GLY A 1 197 ? 3.253 18.056 -7.276 1.00 93.94 197 GLY A O 1
ATOM 1566 N N . LEU A 1 198 ? 5.277 17.166 -7.773 1.00 94.81 198 LEU A N 1
ATOM 1567 C CA . LEU A 1 198 ? 5.770 18.271 -8.601 1.00 94.81 198 LEU A CA 1
ATOM 1568 C C . LEU A 1 198 ? 5.069 18.352 -9.964 1.00 94.81 198 LEU A C 1
ATOM 1570 O O . LEU A 1 198 ? 4.965 19.439 -10.534 1.00 94.81 198 LEU A O 1
ATOM 1574 N N . LEU A 1 199 ? 4.525 17.243 -10.482 1.00 92.31 199 LEU A N 1
ATOM 1575 C CA . LEU A 1 199 ? 3.824 17.258 -11.766 1.00 92.31 199 LEU A CA 1
ATOM 1576 C C . LEU A 1 199 ? 2.533 18.103 -11.687 1.00 92.31 199 LEU A C 1
ATOM 1578 O O . LEU A 1 199 ? 1.665 17.850 -10.837 1.00 92.31 199 LEU A O 1
ATOM 1582 N N . PRO A 1 200 ? 2.333 19.083 -12.592 1.00 89.81 200 PRO A N 1
ATOM 1583 C CA . PRO A 1 200 ? 1.149 19.936 -12.586 1.00 89.81 200 PRO A CA 1
ATOM 1584 C C . PRO A 1 200 ? -0.117 19.162 -12.978 1.00 89.81 200 PRO A C 1
ATOM 1586 O O . PRO A 1 200 ? -0.075 18.161 -13.701 1.00 89.81 200 PRO A O 1
ATOM 1589 N N . GLY A 1 201 ? -1.266 19.643 -12.503 1.00 88.75 201 GLY A N 1
ATOM 1590 C CA . GLY A 1 201 ? -2.582 19.073 -12.798 1.00 88.75 201 GLY A CA 1
ATOM 1591 C C . GLY A 1 201 ? -3.198 18.247 -11.666 1.00 88.75 201 GLY A C 1
ATOM 1592 O O . GLY A 1 201 ? -2.634 18.104 -10.577 1.00 88.75 201 GLY A O 1
ATOM 1593 N N . ASN A 1 202 ? -4.397 17.740 -11.949 1.00 90.69 202 ASN A N 1
ATOM 1594 C CA . ASN A 1 202 ? -5.194 16.925 -11.034 1.00 90.69 202 ASN A CA 1
ATOM 1595 C C . ASN A 1 202 ? -4.723 15.468 -11.017 1.00 90.69 202 ASN A C 1
ATOM 1597 O O . ASN A 1 202 ? -4.018 15.019 -11.921 1.00 90.69 202 ASN A O 1
ATOM 1601 N N . PHE A 1 203 ? -5.193 14.706 -10.021 1.00 86.56 203 PHE A N 1
ATOM 1602 C CA . PHE A 1 203 ? -4.798 13.311 -9.841 1.00 86.56 203 PHE A CA 1
ATOM 1603 C C . PHE A 1 203 ? -4.997 12.486 -11.128 1.00 86.56 203 PHE A C 1
ATOM 1605 O O . PHE A 1 203 ? -4.068 11.834 -11.575 1.00 86.56 203 PHE A O 1
ATOM 1612 N N . PHE A 1 204 ? -6.140 12.581 -11.805 1.00 86.88 204 PHE A N 1
ATOM 1613 C CA . PHE A 1 204 ? -6.446 11.750 -12.983 1.00 86.88 204 PHE A CA 1
ATOM 1614 C C . PHE A 1 204 ? -5.967 12.310 -14.339 1.00 86.88 204 PHE A C 1
ATOM 1616 O O . PHE A 1 204 ? -6.281 11.742 -15.382 1.00 86.88 204 PHE A O 1
ATOM 1623 N N . GLN A 1 205 ? -5.225 13.421 -14.364 1.00 87.62 205 GLN A N 1
ATOM 1624 C CA . GLN A 1 205 ? -4.774 14.038 -15.619 1.00 87.62 205 GLN A CA 1
ATOM 1625 C C . GLN A 1 205 ? -3.443 13.451 -16.111 1.00 87.62 205 GLN A C 1
ATOM 1627 O O . GLN A 1 205 ? -2.584 13.098 -15.310 1.00 87.62 205 GLN A O 1
ATOM 1632 N N . LYS A 1 206 ? -3.241 13.420 -17.439 1.00 83.94 206 LYS A N 1
ATOM 1633 C CA . LYS A 1 206 ? -2.017 12.928 -18.113 1.00 83.94 206 LYS A CA 1
ATOM 1634 C C . LYS A 1 206 ? -1.634 11.495 -17.693 1.00 83.94 206 LYS A C 1
ATOM 1636 O O . LYS A 1 206 ? -0.559 11.280 -17.127 1.00 83.94 206 LYS A O 1
ATOM 1641 N N . PRO A 1 207 ? -2.488 10.501 -18.003 1.00 83.44 207 PRO A N 1
ATOM 1642 C CA . PRO A 1 207 ? -2.315 9.133 -17.528 1.00 83.44 207 PRO A CA 1
ATOM 1643 C C . PRO A 1 207 ? -0.950 8.526 -17.891 1.00 83.44 207 PRO A C 1
ATOM 1645 O O . PRO A 1 207 ? -0.344 7.868 -17.055 1.00 83.44 207 PRO A O 1
ATOM 1648 N N . ALA A 1 208 ? -0.427 8.802 -19.087 1.00 87.56 208 ALA A N 1
ATOM 1649 C CA . ALA A 1 208 ? 0.832 8.220 -19.550 1.00 87.56 208 ALA A CA 1
ATOM 1650 C C . ALA A 1 208 ? 2.074 8.624 -18.722 1.00 87.56 208 ALA A C 1
ATOM 1652 O O . ALA A 1 208 ? 2.993 7.821 -18.600 1.00 87.56 208 ALA A O 1
ATOM 1653 N N . TRP A 1 209 ? 2.071 9.812 -18.101 1.00 89.38 209 TRP A N 1
ATOM 1654 C CA . TRP A 1 209 ? 3.145 10.272 -17.206 1.00 89.38 209 TRP A CA 1
ATOM 1655 C C . TRP A 1 209 ? 2.969 9.747 -15.781 1.00 89.38 209 TRP A C 1
ATOM 1657 O O . TRP A 1 209 ? 3.925 9.355 -15.113 1.00 89.38 209 TRP A O 1
ATOM 1667 N N . ARG A 1 210 ? 1.725 9.771 -15.291 1.00 93.06 210 ARG A N 1
ATOM 1668 C CA . ARG A 1 210 ? 1.438 9.570 -13.869 1.00 93.06 210 ARG A CA 1
ATOM 1669 C C . ARG A 1 210 ? 1.217 8.116 -13.485 1.00 93.06 210 ARG A C 1
ATOM 1671 O O . ARG A 1 210 ? 1.601 7.738 -12.385 1.00 93.06 210 ARG A O 1
ATOM 1678 N N . TRP A 1 211 ? 0.593 7.303 -14.341 1.00 94.75 211 TRP A N 1
ATOM 1679 C CA . TRP A 1 211 ? 0.267 5.918 -13.980 1.00 94.75 211 TRP A CA 1
ATOM 1680 C C . TRP A 1 211 ? 1.505 5.068 -13.711 1.00 94.75 211 TRP A C 1
ATOM 1682 O O . TRP A 1 211 ? 1.532 4.461 -12.644 1.00 94.75 211 TRP A O 1
ATOM 1692 N N . PRO A 1 212 ? 2.540 5.052 -14.579 1.00 96.62 212 PRO A N 1
ATOM 1693 C CA . PRO A 1 212 ? 3.767 4.326 -14.274 1.00 96.62 212 PRO A CA 1
ATOM 1694 C C . PRO A 1 212 ? 4.387 4.792 -12.955 1.00 96.62 212 PRO A C 1
ATOM 1696 O O . PRO A 1 212 ? 4.606 3.986 -12.058 1.00 96.62 212 PRO A O 1
ATOM 1699 N N . LEU A 1 213 ? 4.561 6.106 -12.786 1.00 96.75 213 LEU A N 1
ATOM 1700 C CA . LEU A 1 213 ? 5.162 6.685 -11.586 1.00 96.75 213 LEU A CA 1
ATOM 1701 C C . LEU A 1 213 ? 4.411 6.305 -10.306 1.00 96.75 213 LEU A C 1
ATOM 1703 O O . LEU A 1 213 ? 5.019 5.888 -9.325 1.00 96.75 213 LEU A O 1
ATOM 1707 N N . ARG A 1 214 ? 3.080 6.387 -10.321 1.00 95.69 214 ARG A N 1
ATOM 1708 C CA . ARG A 1 214 ? 2.248 6.010 -9.175 1.00 95.69 214 ARG A CA 1
ATOM 1709 C C . ARG A 1 214 ? 2.186 4.521 -8.936 1.00 95.69 214 ARG A C 1
ATOM 1711 O O . ARG A 1 214 ? 2.078 4.130 -7.782 1.00 95.69 214 ARG A O 1
ATOM 1718 N N . PHE A 1 215 ? 2.229 3.705 -9.984 1.00 96.94 215 PHE A N 1
ATOM 1719 C CA . PHE A 1 215 ? 2.313 2.260 -9.836 1.00 96.94 215 PHE A CA 1
ATOM 1720 C C . PHE A 1 215 ? 3.592 1.8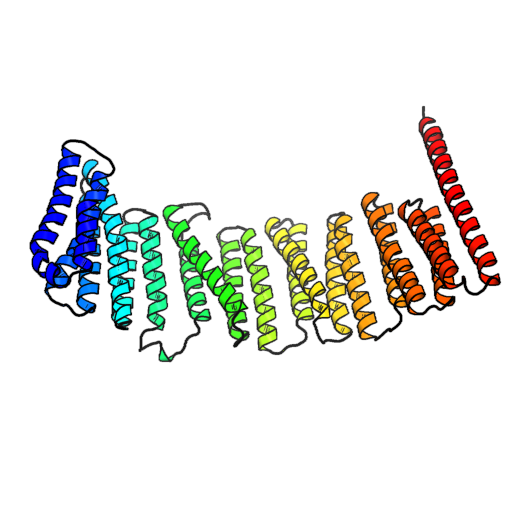90 -9.080 1.00 96.94 215 PHE A C 1
ATOM 1722 O O . PHE A 1 215 ? 3.508 1.233 -8.046 1.00 96.94 215 PHE A O 1
ATOM 1729 N N . PHE A 1 216 ? 4.744 2.410 -9.519 1.00 97.38 216 PHE A N 1
ATOM 1730 C CA . PHE A 1 216 ? 6.015 2.214 -8.820 1.00 97.38 216 PHE A CA 1
ATOM 1731 C C . PHE A 1 216 ? 5.981 2.782 -7.397 1.00 97.38 216 PHE A C 1
ATOM 1733 O O . PHE A 1 216 ? 6.346 2.074 -6.469 1.00 97.38 216 PHE A O 1
ATOM 1740 N N . ASN A 1 217 ? 5.463 3.998 -7.196 1.00 97.31 217 ASN A N 1
ATOM 1741 C CA . ASN A 1 217 ? 5.345 4.585 -5.857 1.00 97.31 217 ASN A CA 1
ATOM 1742 C C . ASN A 1 217 ? 4.430 3.761 -4.930 1.00 97.31 217 ASN A C 1
ATOM 1744 O O . ASN A 1 217 ? 4.726 3.561 -3.761 1.00 97.31 217 ASN A O 1
ATOM 1748 N N . THR A 1 218 ? 3.309 3.248 -5.441 1.00 96.69 218 THR A N 1
ATOM 1749 C CA . THR A 1 218 ? 2.386 2.413 -4.653 1.00 96.69 218 THR A CA 1
ATOM 1750 C C . THR A 1 218 ? 3.042 1.087 -4.289 1.00 96.69 218 THR A C 1
ATOM 1752 O O . THR A 1 218 ? 2.906 0.628 -3.157 1.00 96.69 218 THR A O 1
ATOM 1755 N N . LEU A 1 219 ? 3.785 0.492 -5.228 1.00 97.44 219 LEU A N 1
ATOM 1756 C CA . LEU A 1 219 ? 4.550 -0.722 -4.980 1.00 97.44 219 LEU A CA 1
ATOM 1757 C C . LEU A 1 219 ? 5.607 -0.487 -3.895 1.00 97.44 219 LEU A C 1
ATOM 1759 O O . LEU A 1 219 ? 5.697 -1.296 -2.979 1.00 97.44 219 LEU A O 1
ATOM 1763 N N . THR A 1 220 ? 6.341 0.631 -3.937 1.00 97.19 220 THR A N 1
ATOM 1764 C CA . THR A 1 220 ? 7.349 0.950 -2.913 1.00 97.19 220 THR A CA 1
ATOM 1765 C C . THR A 1 220 ? 6.729 1.268 -1.556 1.00 97.19 220 THR A C 1
ATOM 1767 O O . THR A 1 220 ? 7.252 0.822 -0.542 1.00 97.19 220 THR A O 1
ATOM 1770 N N . VAL A 1 221 ? 5.586 1.966 -1.506 1.00 97.50 221 VAL A N 1
ATOM 1771 C CA . VAL A 1 221 ? 4.826 2.177 -0.259 1.00 97.50 221 VAL A CA 1
ATOM 1772 C C . VAL A 1 221 ? 4.386 0.838 0.334 1.00 97.50 221 VAL A C 1
ATOM 1774 O O . VAL A 1 221 ? 4.497 0.635 1.545 1.00 97.50 221 VAL A O 1
ATOM 1777 N N . PHE A 1 222 ? 3.897 -0.085 -0.499 1.00 97.56 222 PHE A N 1
ATOM 1778 C CA . PHE A 1 222 ? 3.468 -1.410 -0.059 1.00 97.56 222 PHE A CA 1
ATOM 1779 C C . PHE A 1 222 ? 4.644 -2.242 0.465 1.00 97.56 222 PHE A C 1
ATOM 1781 O O . PHE A 1 222 ? 4.562 -2.762 1.578 1.00 97.56 222 PHE A O 1
ATOM 1788 N N . THR A 1 223 ? 5.753 -2.323 -0.280 1.00 95.75 223 THR A N 1
ATOM 1789 C CA . THR A 1 223 ? 6.945 -3.070 0.154 1.00 95.75 223 THR A CA 1
ATOM 1790 C C . THR A 1 223 ? 7.556 -2.470 1.414 1.00 95.75 223 THR A C 1
ATOM 1792 O O . THR A 1 223 ? 7.892 -3.213 2.329 1.00 95.75 223 THR A O 1
ATOM 1795 N N . MET A 1 224 ? 7.632 -1.141 1.509 1.00 95.56 224 MET A N 1
ATOM 1796 C CA . MET A 1 224 ? 8.086 -0.428 2.702 1.00 95.56 224 MET A CA 1
ATOM 1797 C C . MET A 1 224 ? 7.185 -0.705 3.908 1.00 95.56 224 MET A C 1
ATOM 1799 O O . MET A 1 224 ? 7.690 -0.969 4.994 1.00 95.56 224 MET A O 1
ATOM 1803 N N . SER A 1 225 ? 5.861 -0.670 3.727 1.00 96.69 225 SER A N 1
ATOM 1804 C CA . SER A 1 225 ? 4.906 -0.949 4.808 1.00 96.69 225 SER A CA 1
ATOM 1805 C C . SER A 1 225 ? 5.044 -2.386 5.306 1.00 96.69 225 SER A C 1
ATOM 1807 O O . SER A 1 225 ? 5.084 -2.611 6.510 1.00 96.69 225 SER A O 1
ATOM 1809 N N . ALA A 1 226 ? 5.161 -3.352 4.390 1.00 96.19 226 ALA A N 1
ATOM 1810 C CA . ALA A 1 226 ? 5.395 -4.747 4.742 1.00 96.19 226 ALA A CA 1
ATOM 1811 C C . ALA A 1 226 ? 6.735 -4.915 5.474 1.00 96.19 226 ALA A C 1
ATOM 1813 O O . ALA A 1 226 ? 6.768 -5.501 6.551 1.00 96.19 226 ALA A O 1
ATOM 1814 N N . ALA A 1 227 ? 7.819 -4.340 4.944 1.00 94.00 227 ALA A N 1
ATOM 1815 C CA . ALA A 1 227 ? 9.133 -4.386 5.577 1.00 94.00 227 ALA A CA 1
ATOM 1816 C C . ALA A 1 227 ? 9.102 -3.792 6.994 1.00 94.00 227 ALA A C 1
ATOM 1818 O O . ALA A 1 227 ? 9.595 -4.427 7.914 1.00 94.00 227 ALA A O 1
ATOM 1819 N N . ALA A 1 228 ? 8.460 -2.637 7.195 1.00 96.00 228 ALA A N 1
ATOM 1820 C CA . ALA A 1 228 ? 8.344 -1.994 8.505 1.00 96.00 228 ALA A CA 1
ATOM 1821 C C . ALA A 1 228 ? 7.525 -2.816 9.516 1.00 96.00 228 ALA A C 1
ATOM 1823 O O . ALA A 1 228 ? 7.851 -2.820 10.702 1.00 96.00 228 ALA A O 1
ATOM 1824 N N . LEU A 1 229 ? 6.469 -3.508 9.068 1.00 95.44 229 LEU A N 1
ATOM 1825 C CA . LEU A 1 229 ? 5.651 -4.369 9.934 1.00 95.44 229 LEU A CA 1
ATOM 1826 C C . LEU A 1 229 ? 6.393 -5.637 10.375 1.00 95.44 229 LEU A C 1
ATOM 1828 O O . LEU A 1 229 ? 6.163 -6.112 11.484 1.00 95.44 229 LEU A O 1
ATOM 1832 N N . PHE A 1 230 ? 7.254 -6.182 9.513 1.00 93.50 230 PHE A N 1
ATOM 1833 C CA . PHE A 1 230 ? 8.006 -7.411 9.781 1.00 93.50 230 PHE A CA 1
ATOM 1834 C C . PHE A 1 230 ? 9.443 -7.165 10.270 1.00 93.50 230 PHE A C 1
ATOM 1836 O O . PHE A 1 230 ? 10.160 -8.128 10.546 1.00 93.50 230 PHE A O 1
ATOM 1843 N N . ASP A 1 231 ? 9.867 -5.905 10.418 1.00 88.06 231 ASP A N 1
ATOM 1844 C CA . ASP A 1 231 ? 11.166 -5.540 10.991 1.00 88.06 231 ASP A CA 1
ATOM 1845 C C . ASP A 1 231 ? 11.147 -5.744 12.517 1.00 88.06 231 ASP A C 1
ATOM 1847 O O . ASP A 1 231 ? 10.931 -4.824 13.305 1.00 88.06 231 ASP A O 1
ATOM 1851 N N . GLY A 1 232 ? 11.329 -6.996 12.945 1.00 79.56 232 GLY A N 1
ATOM 1852 C CA . GLY A 1 232 ? 11.307 -7.390 14.357 1.00 79.56 232 GLY A CA 1
ATOM 1853 C C . GLY A 1 232 ? 12.502 -6.892 15.180 1.00 79.56 232 GLY A C 1
ATOM 1854 O O . GLY A 1 232 ? 12.524 -7.102 16.391 1.00 79.56 232 GLY A O 1
ATOM 1855 N N . GLY A 1 233 ? 13.500 -6.261 14.549 1.00 83.88 233 GLY A N 1
ATOM 1856 C CA . GLY A 1 233 ? 14.760 -5.887 15.196 1.00 83.88 233 GLY A CA 1
ATOM 1857 C C . GLY A 1 233 ? 14.859 -4.431 15.657 1.00 83.88 233 GLY A C 1
ATOM 1858 O O . GLY A 1 233 ? 15.648 -4.142 16.555 1.00 83.88 233 GLY A O 1
ATOM 1859 N N . ALA A 1 234 ? 14.096 -3.503 15.068 1.00 93.06 234 ALA A N 1
ATOM 1860 C CA . ALA A 1 234 ? 14.295 -2.068 15.292 1.00 93.06 234 ALA A CA 1
ATOM 1861 C C . ALA A 1 234 ? 12.990 -1.249 15.173 1.00 93.06 234 ALA A C 1
ATOM 1863 O O . ALA A 1 234 ? 12.806 -0.514 14.199 1.00 93.06 234 ALA A O 1
ATOM 1864 N N . PRO A 1 235 ? 12.102 -1.275 16.187 1.00 95.56 235 PRO A N 1
ATOM 1865 C CA . PRO A 1 235 ? 10.809 -0.580 16.134 1.00 95.56 235 PRO A CA 1
ATOM 1866 C C . PRO A 1 235 ? 10.933 0.933 15.883 1.00 95.56 235 PRO A C 1
ATOM 1868 O O . PRO A 1 235 ? 10.055 1.531 15.265 1.00 95.56 235 PRO A O 1
ATOM 1871 N N . GLY A 1 236 ? 12.044 1.560 16.289 1.00 96.69 236 GLY A N 1
ATOM 1872 C CA . GLY A 1 236 ? 12.305 2.977 16.016 1.00 96.69 236 GLY A CA 1
ATOM 1873 C C . GLY A 1 236 ? 12.437 3.292 14.522 1.00 96.69 236 GLY A C 1
ATOM 1874 O O . GLY A 1 236 ? 11.943 4.324 14.065 1.00 96.69 236 GLY A O 1
ATOM 1875 N N . ASN A 1 237 ? 13.026 2.385 13.738 1.00 96.25 237 ASN A N 1
ATOM 1876 C CA . ASN A 1 237 ? 13.148 2.553 12.291 1.00 96.25 237 ASN A CA 1
ATOM 1877 C C . ASN A 1 237 ? 11.774 2.441 11.619 1.00 96.25 237 ASN A C 1
ATOM 1879 O O . ASN A 1 237 ? 11.435 3.280 10.783 1.00 96.25 237 ASN A O 1
ATOM 1883 N N . SER A 1 238 ? 10.955 1.470 12.039 1.00 97.44 238 SER A N 1
ATOM 1884 C CA . SER A 1 238 ? 9.565 1.324 11.588 1.00 97.44 238 SER A CA 1
ATOM 1885 C C . SER A 1 238 ? 8.721 2.550 11.932 1.00 97.44 238 SER A C 1
ATOM 1887 O O . SER A 1 238 ? 7.954 3.021 11.092 1.00 97.44 238 SER A O 1
ATOM 1889 N N . ALA A 1 239 ? 8.901 3.125 13.125 1.00 97.88 239 ALA A N 1
ATOM 1890 C CA . ALA A 1 239 ? 8.227 4.358 13.522 1.00 97.88 239 ALA A CA 1
ATOM 1891 C C . ALA A 1 239 ? 8.571 5.520 12.578 1.00 97.88 239 ALA A C 1
ATOM 1893 O O . ALA A 1 239 ? 7.672 6.167 12.046 1.00 97.88 239 ALA A O 1
ATOM 1894 N N . LEU A 1 240 ? 9.861 5.755 12.309 1.00 97.69 240 LEU A N 1
ATOM 1895 C CA . LEU A 1 240 ? 10.303 6.807 11.387 1.00 97.69 240 LEU A CA 1
ATOM 1896 C C . LEU A 1 240 ? 9.773 6.584 9.965 1.00 97.69 240 LEU A C 1
ATOM 1898 O O . LEU A 1 240 ? 9.266 7.517 9.342 1.00 97.69 240 LEU A O 1
ATOM 1902 N N . ALA A 1 241 ? 9.842 5.347 9.474 1.00 97.50 241 ALA A N 1
ATOM 1903 C CA . ALA A 1 241 ? 9.317 4.945 8.176 1.00 97.50 241 ALA A CA 1
ATOM 1904 C C . ALA A 1 241 ? 7.816 5.265 8.045 1.00 97.50 241 ALA A C 1
ATOM 1906 O O . ALA A 1 241 ? 7.401 5.973 7.121 1.00 97.50 241 ALA A O 1
ATOM 1907 N N . PHE A 1 242 ? 6.992 4.819 8.996 1.00 98.31 242 PHE A N 1
ATOM 1908 C CA . PHE A 1 242 ? 5.567 5.149 8.996 1.00 98.31 242 PHE A CA 1
ATOM 1909 C C . PHE A 1 242 ? 5.310 6.648 9.161 1.00 98.31 242 PHE A C 1
ATOM 1911 O O . PHE A 1 242 ? 4.388 7.168 8.533 1.00 98.31 242 PHE A O 1
ATOM 1918 N N . GLY A 1 243 ? 6.150 7.363 9.913 1.00 98.31 243 GLY A N 1
ATOM 1919 C CA . GLY A 1 243 ? 6.041 8.812 10.073 1.00 98.31 243 GLY A CA 1
ATOM 1920 C C . GLY A 1 243 ? 6.206 9.538 8.741 1.00 98.31 243 GLY A C 1
ATOM 1921 O O . GLY A 1 243 ? 5.403 10.406 8.394 1.00 98.31 243 GLY A O 1
ATOM 1922 N N . VAL A 1 244 ? 7.190 9.122 7.939 1.00 98.31 244 VAL A N 1
ATOM 1923 C CA . VAL A 1 244 ? 7.393 9.634 6.578 1.00 98.31 244 VAL A CA 1
ATOM 1924 C C . VAL A 1 244 ? 6.186 9.321 5.686 1.00 98.31 244 VAL A C 1
ATOM 1926 O O . VAL A 1 244 ? 5.693 10.218 5.000 1.00 98.31 244 VAL A O 1
ATOM 1929 N N . LEU A 1 245 ? 5.650 8.096 5.723 1.00 97.94 245 LEU A N 1
ATOM 1930 C CA . LEU A 1 245 ? 4.452 7.732 4.950 1.00 97.94 245 LEU A CA 1
ATOM 1931 C C . LEU A 1 245 ? 3.213 8.530 5.365 1.00 97.94 245 LEU A C 1
ATOM 1933 O O . LEU A 1 245 ? 2.424 8.930 4.505 1.00 97.94 245 LEU A O 1
ATOM 1937 N N . ALA A 1 246 ? 3.053 8.812 6.659 1.00 98.38 246 ALA A N 1
ATOM 1938 C CA . ALA A 1 246 ? 1.981 9.658 7.157 1.00 98.38 246 ALA A CA 1
ATOM 1939 C C . ALA A 1 246 ? 2.087 11.068 6.553 1.00 98.38 246 ALA A C 1
ATOM 1941 O O . ALA A 1 246 ? 1.120 11.570 5.973 1.00 98.38 246 ALA A O 1
ATOM 1942 N N . LEU A 1 247 ? 3.275 11.680 6.609 1.00 98.25 247 LEU A N 1
ATOM 1943 C CA . LEU A 1 247 ? 3.523 13.002 6.028 1.00 98.25 247 LEU A CA 1
ATOM 1944 C C . LEU A 1 247 ? 3.289 13.026 4.513 1.00 98.25 247 LEU A C 1
ATOM 1946 O O . LEU A 1 247 ? 2.667 13.964 4.014 1.00 98.25 247 LEU A O 1
ATOM 1950 N N . ILE A 1 248 ? 3.711 11.988 3.785 1.00 97.75 248 ILE A N 1
ATOM 1951 C CA . ILE A 1 248 ? 3.432 11.850 2.349 1.00 97.75 248 ILE A CA 1
ATOM 1952 C C . ILE A 1 248 ? 1.921 11.769 2.101 1.00 97.75 248 ILE A C 1
ATOM 1954 O O . ILE A 1 248 ? 1.408 12.491 1.247 1.00 97.75 248 ILE A O 1
ATOM 1958 N N . GLY A 1 249 ? 1.189 10.950 2.863 1.00 97.19 249 GLY A N 1
ATOM 1959 C CA . GLY A 1 249 ? -0.269 10.840 2.759 1.00 97.19 249 GLY A CA 1
ATOM 1960 C C . GLY A 1 249 ? -0.976 12.179 2.988 1.00 97.19 249 GLY A C 1
ATOM 1961 O O . GLY A 1 249 ? -1.865 12.558 2.220 1.00 97.19 249 GLY A O 1
ATOM 1962 N N . LEU A 1 250 ? -0.532 12.946 3.989 1.00 97.38 250 LEU A N 1
ATOM 1963 C CA . LEU A 1 250 ? -1.041 14.291 4.255 1.00 97.38 250 LEU A CA 1
ATOM 1964 C C . LEU A 1 250 ? -0.722 15.245 3.098 1.00 97.38 250 LEU A C 1
ATOM 1966 O O . LEU A 1 250 ? -1.625 15.910 2.585 1.00 97.38 250 LEU A O 1
ATOM 1970 N N . ALA A 1 251 ? 0.533 15.275 2.645 1.00 97.00 251 ALA A N 1
ATOM 1971 C CA . ALA A 1 251 ? 0.975 16.114 1.536 1.00 97.00 251 ALA A CA 1
ATOM 1972 C C . ALA A 1 251 ? 0.184 15.816 0.254 1.00 97.00 251 ALA A C 1
ATOM 1974 O O . ALA A 1 251 ? -0.286 16.745 -0.400 1.00 97.00 251 ALA A O 1
ATOM 1975 N N . TYR A 1 252 ? -0.051 14.540 -0.070 1.00 95.62 252 TYR A N 1
ATOM 1976 C CA . TYR A 1 252 ? -0.876 14.118 -1.206 1.00 95.62 252 TYR A CA 1
ATOM 1977 C C . TYR A 1 252 ? -2.331 14.553 -1.055 1.00 95.62 252 TYR A C 1
ATOM 1979 O O . TYR A 1 252 ? -2.922 15.093 -1.997 1.00 95.62 252 TYR A O 1
ATOM 1987 N N . GLY A 1 253 ? -2.907 14.364 0.133 1.00 95.38 253 GLY A N 1
ATOM 1988 C CA . GLY A 1 253 ? -4.267 14.796 0.427 1.00 95.38 253 GLY A CA 1
ATOM 1989 C C . GLY A 1 253 ? -4.451 16.299 0.217 1.00 95.38 253 GLY A C 1
ATOM 1990 O O . GLY A 1 253 ? -5.432 16.714 -0.408 1.00 95.38 253 GLY A O 1
ATOM 1991 N N . LEU A 1 254 ? -3.502 17.108 0.695 1.00 95.31 254 LEU A N 1
ATOM 1992 C CA . LEU A 1 254 ? -3.520 18.564 0.546 1.00 95.31 254 LEU A CA 1
ATOM 1993 C C . LEU A 1 254 ? -3.268 18.986 -0.910 1.00 95.31 254 LEU A C 1
ATOM 1995 O O . LEU A 1 254 ? -4.059 19.741 -1.481 1.00 95.31 254 LEU A O 1
ATOM 1999 N N . ARG A 1 255 ? -2.220 18.445 -1.544 1.00 95.31 255 ARG A N 1
ATOM 2000 C CA . ARG A 1 255 ? -1.785 18.779 -2.911 1.00 95.31 255 ARG A CA 1
ATOM 2001 C C . ARG A 1 255 ? -2.840 18.476 -3.969 1.00 95.31 255 ARG A C 1
ATOM 2003 O O . ARG A 1 255 ? -3.008 19.265 -4.902 1.00 95.31 255 ARG A O 1
ATOM 2010 N N . PHE A 1 256 ? -3.531 17.343 -3.846 1.00 93.62 256 PHE A N 1
ATOM 2011 C CA . PHE A 1 256 ? -4.557 16.909 -4.799 1.00 93.62 256 PHE A CA 1
ATOM 2012 C C . PHE A 1 256 ? -5.986 17.195 -4.328 1.00 93.62 256 PHE A C 1
ATOM 2014 O O . PHE A 1 256 ? -6.933 16.830 -5.024 1.00 93.62 256 PHE A O 1
ATOM 2021 N N . ARG A 1 257 ? -6.156 17.850 -3.166 1.00 93.50 257 ARG A N 1
ATOM 2022 C CA . ARG A 1 257 ? -7.461 18.117 -2.532 1.00 93.50 257 ARG A CA 1
ATOM 2023 C C . ARG A 1 257 ? -8.329 16.856 -2.447 1.00 93.50 257 ARG A C 1
ATOM 2025 O O . ARG A 1 257 ? -9.539 16.903 -2.670 1.00 93.50 257 ARG A O 1
ATOM 2032 N N . ALA A 1 258 ? -7.695 15.726 -2.147 1.00 93.81 258 ALA A N 1
ATOM 2033 C CA . ALA A 1 258 ? -8.295 14.400 -2.152 1.00 93.81 258 ALA A CA 1
ATOM 2034 C C . ALA A 1 258 ? -8.292 13.833 -0.720 1.00 93.81 258 ALA A C 1
ATOM 2036 O O . ALA A 1 258 ? -7.302 13.233 -0.300 1.00 93.81 258 ALA A O 1
ATOM 2037 N N . PRO A 1 259 ? -9.401 13.983 0.033 1.00 93.94 259 PRO A N 1
ATOM 2038 C CA . PRO A 1 259 ? -9.502 13.544 1.429 1.00 93.94 259 PRO A CA 1
ATOM 2039 C C . PRO A 1 259 ? -9.262 12.047 1.628 1.00 93.94 259 PRO A C 1
ATOM 2041 O O . PRO A 1 259 ? -8.941 11.628 2.732 1.00 93.94 259 PRO A O 1
ATOM 2044 N N . LEU A 1 260 ? -9.382 11.238 0.568 1.00 93.62 260 LEU A N 1
ATOM 2045 C CA . LEU A 1 260 ? -9.102 9.804 0.611 1.00 93.62 260 LEU A CA 1
ATOM 2046 C C . LEU A 1 260 ? -7.682 9.505 1.131 1.00 93.62 260 LEU A C 1
ATOM 2048 O O . LEU A 1 260 ? -7.502 8.559 1.887 1.00 93.62 260 LEU A O 1
A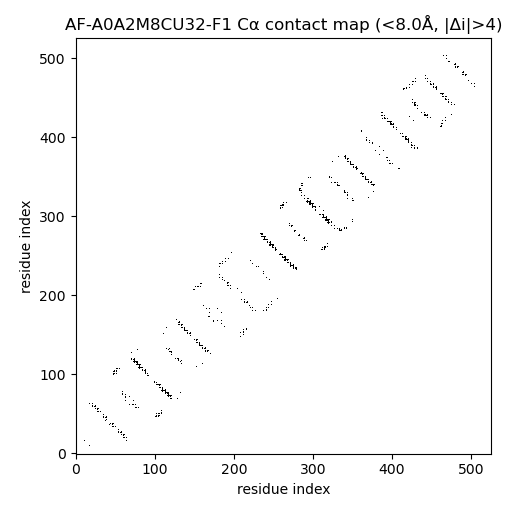TOM 2052 N N . PHE A 1 261 ? -6.689 10.341 0.810 1.00 95.19 261 PHE A N 1
ATOM 2053 C CA . PHE A 1 261 ? -5.327 10.173 1.333 1.00 95.19 261 PHE A CA 1
ATOM 2054 C C . PHE A 1 261 ? -5.202 10.504 2.829 1.00 95.19 261 PHE A C 1
ATOM 2056 O O . PHE A 1 261 ? -4.238 10.094 3.470 1.00 95.19 261 PHE A O 1
ATOM 2063 N N . GLY A 1 262 ? -6.202 11.166 3.420 1.00 95.75 262 GLY A N 1
ATOM 2064 C CA . GLY A 1 262 ? -6.291 11.366 4.866 1.00 95.75 262 GLY A CA 1
ATOM 2065 C C . GLY A 1 262 ? -6.406 10.051 5.647 1.00 95.75 262 GLY A C 1
ATOM 2066 O O . GLY A 1 262 ? -5.939 9.977 6.783 1.00 95.75 262 GLY A O 1
ATOM 2067 N N . TRP A 1 263 ? -6.944 8.990 5.033 1.00 96.50 263 TRP A N 1
ATOM 2068 C CA . TRP A 1 263 ? -6.940 7.647 5.622 1.00 96.50 263 TRP A CA 1
ATOM 2069 C C . TRP A 1 263 ? -5.527 7.073 5.732 1.00 96.50 263 TRP A C 1
ATOM 2071 O O . TRP A 1 263 ? -5.186 6.503 6.763 1.00 96.50 263 TRP A O 1
ATOM 2081 N N . LEU A 1 264 ? -4.684 7.282 4.713 1.00 96.25 264 LEU A N 1
ATOM 2082 C CA . LEU A 1 264 ? -3.274 6.883 4.774 1.00 96.25 264 LEU A CA 1
ATOM 2083 C C . LEU A 1 264 ? -2.536 7.679 5.851 1.00 96.25 264 LEU A C 1
ATOM 2085 O O . LEU A 1 264 ? -1.839 7.087 6.666 1.00 96.25 264 LEU A O 1
ATOM 2089 N N . PHE A 1 265 ? -2.738 9.001 5.904 1.00 97.88 265 PHE A N 1
ATOM 2090 C CA . PHE A 1 265 ? -2.139 9.847 6.941 1.00 97.88 265 PHE A CA 1
ATOM 2091 C C . PHE A 1 265 ? -2.484 9.356 8.352 1.00 97.88 265 PHE A C 1
ATOM 2093 O O . PHE A 1 265 ? -1.589 9.105 9.151 1.00 97.88 265 PHE A O 1
ATOM 2100 N N . THR A 1 266 ? -3.773 9.196 8.650 1.00 98.06 266 THR A N 1
ATOM 2101 C CA . THR A 1 266 ? -4.236 8.796 9.988 1.00 98.06 266 THR A CA 1
ATOM 2102 C C . THR A 1 266 ? -3.825 7.368 10.352 1.00 98.06 266 THR A C 1
ATOM 2104 O O . THR A 1 266 ? -3.400 7.129 11.479 1.00 98.06 266 THR A O 1
ATOM 2107 N N . GLY A 1 267 ? -3.881 6.427 9.404 1.00 97.88 267 GLY A N 1
ATOM 2108 C CA . GLY A 1 267 ? -3.440 5.048 9.623 1.00 97.88 267 GLY A CA 1
ATOM 2109 C C . GLY A 1 267 ? -1.939 4.943 9.901 1.00 97.88 267 GLY A C 1
ATOM 2110 O O . GLY A 1 267 ? -1.534 4.363 10.906 1.00 97.88 267 GLY A O 1
ATOM 2111 N N . TYR A 1 268 ? -1.103 5.553 9.0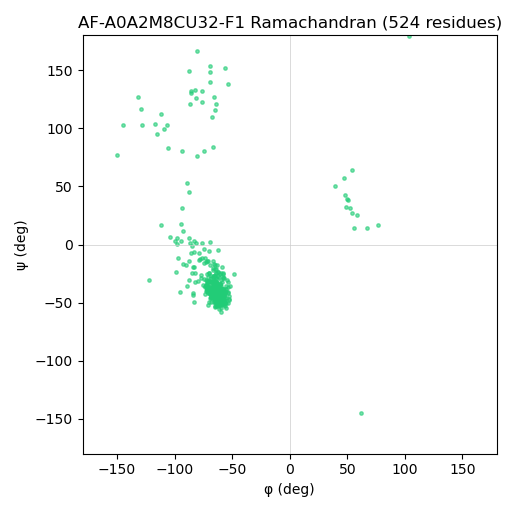56 1.00 98.31 268 TYR A N 1
ATOM 2112 C CA . TYR A 1 268 ? 0.348 5.520 9.246 1.00 98.31 268 TYR A CA 1
ATOM 2113 C C . TYR A 1 268 ? 0.806 6.335 10.455 1.00 98.31 268 TYR A C 1
ATOM 2115 O O . TYR A 1 268 ? 1.751 5.931 11.126 1.00 98.31 268 TYR A O 1
ATOM 2123 N N . LEU A 1 269 ? 0.129 7.435 10.800 1.00 98.44 269 LEU A N 1
ATOM 2124 C CA . LEU A 1 269 ? 0.439 8.186 12.017 1.00 98.44 269 LEU A CA 1
ATOM 2125 C C . LEU A 1 269 ? 0.126 7.364 13.279 1.00 98.44 269 LEU A C 1
ATOM 2127 O O . LEU A 1 269 ? 0.913 7.387 14.222 1.00 98.44 269 LEU A O 1
ATOM 2131 N N . ALA A 1 270 ? -0.952 6.574 13.286 1.00 98.31 270 ALA A N 1
ATOM 2132 C CA . ALA A 1 270 ? -1.219 5.637 14.379 1.00 98.31 270 ALA A CA 1
ATOM 2133 C C . ALA A 1 270 ? -0.120 4.566 14.506 1.00 98.31 270 ALA A C 1
ATOM 2135 O O . ALA A 1 270 ? 0.363 4.318 15.610 1.00 98.31 270 ALA A O 1
ATOM 2136 N N . LEU A 1 271 ? 0.335 3.990 13.385 1.00 97.94 271 LEU A N 1
ATOM 2137 C CA . LEU A 1 271 ? 1.462 3.046 13.380 1.00 97.94 271 LEU A CA 1
ATOM 2138 C C . LEU A 1 271 ? 2.771 3.703 13.838 1.00 97.94 271 LEU A C 1
ATOM 2140 O O . LEU A 1 271 ? 3.519 3.106 14.603 1.00 97.94 271 LEU A O 1
ATOM 2144 N N . THR A 1 272 ? 3.017 4.951 13.437 1.00 98.31 272 THR A N 1
ATOM 2145 C CA . THR A 1 272 ? 4.174 5.746 13.882 1.00 98.31 272 THR A CA 1
ATOM 2146 C C . THR A 1 272 ? 4.206 5.864 15.400 1.00 98.31 272 THR A C 1
ATOM 2148 O O . THR A 1 272 ? 5.238 5.613 16.016 1.00 98.31 272 THR A O 1
ATOM 2151 N N . VAL A 1 273 ? 3.070 6.217 16.013 1.00 98.12 273 VAL A N 1
ATOM 2152 C CA . VAL A 1 273 ? 2.954 6.337 17.472 1.00 98.12 273 VAL A CA 1
ATOM 2153 C C . VAL A 1 273 ? 3.127 4.976 18.144 1.00 98.12 273 VAL A C 1
ATOM 2155 O O . VAL A 1 273 ? 3.883 4.879 19.105 1.00 98.12 273 VAL A O 1
ATOM 2158 N N . LEU A 1 274 ? 2.495 3.920 17.624 1.00 96.69 274 LEU A N 1
ATOM 2159 C CA . LEU A 1 274 ? 2.601 2.571 18.183 1.00 96.69 274 LEU A CA 1
ATOM 2160 C C . LEU A 1 274 ? 4.054 2.064 18.199 1.00 96.69 274 LEU A C 1
ATOM 2162 O O . LEU A 1 274 ? 4.577 1.718 19.257 1.00 96.69 274 LEU A O 1
ATOM 2166 N N . PHE A 1 275 ? 4.724 2.071 17.045 1.00 96.94 275 PHE A N 1
ATOM 2167 C CA . PHE A 1 275 ? 6.116 1.630 16.935 1.00 96.94 275 PHE A CA 1
ATOM 2168 C C . PHE A 1 275 ? 7.083 2.577 17.660 1.00 96.94 275 PHE A C 1
ATOM 2170 O O . PHE A 1 275 ? 8.079 2.127 18.222 1.00 96.94 275 PHE A O 1
ATOM 2177 N N . GLY A 1 276 ? 6.781 3.878 17.713 1.00 97.69 276 GLY A N 1
ATOM 2178 C CA . GLY A 1 276 ? 7.565 4.850 18.473 1.00 97.69 276 GLY A CA 1
ATOM 2179 C C . GLY A 1 276 ? 7.529 4.569 19.976 1.00 97.69 276 GLY A C 1
ATOM 2180 O O . GLY A 1 276 ? 8.566 4.578 20.632 1.00 97.69 276 GLY A O 1
ATOM 2181 N N . LEU A 1 277 ? 6.356 4.239 20.520 1.00 96.38 277 LEU A N 1
ATOM 2182 C CA . LEU A 1 277 ? 6.211 3.849 21.925 1.00 96.38 277 LEU A CA 1
ATOM 2183 C C . LEU A 1 277 ? 6.888 2.514 22.222 1.00 96.38 277 LEU A C 1
ATOM 2185 O O . LEU A 1 277 ? 7.530 2.386 23.262 1.00 96.38 277 LEU A O 1
ATOM 2189 N N . GLN A 1 278 ? 6.814 1.557 21.293 1.00 95.19 278 GLN A N 1
ATOM 2190 C CA . GLN A 1 278 ? 7.545 0.297 21.403 1.00 95.19 278 GLN A CA 1
ATOM 2191 C C . GLN A 1 278 ? 9.064 0.528 21.436 1.00 95.19 278 GLN A C 1
ATOM 2193 O O . GLN A 1 278 ? 9.757 -0.075 22.253 1.00 95.19 278 GLN A O 1
ATOM 2198 N N . ALA A 1 279 ? 9.584 1.437 20.605 1.00 96.25 279 ALA A N 1
ATOM 2199 C CA . ALA A 1 279 ? 10.997 1.817 20.612 1.00 96.25 279 ALA A CA 1
ATOM 2200 C C . ALA A 1 279 ? 11.429 2.482 21.927 1.00 96.25 279 ALA A C 1
ATOM 2202 O O . ALA A 1 279 ? 12.542 2.257 22.393 1.00 96.25 279 ALA A O 1
ATOM 2203 N N . LEU A 1 280 ? 10.533 3.255 22.544 1.00 96.50 280 LEU A N 1
ATOM 2204 C CA . LEU A 1 280 ? 10.732 3.871 23.858 1.00 96.50 280 LEU A CA 1
ATOM 2205 C C . LEU A 1 280 ? 10.418 2.926 25.032 1.00 96.50 280 LEU A C 1
ATOM 2207 O O . LEU A 1 280 ? 10.473 3.364 26.180 1.00 96.50 280 LEU A O 1
ATOM 2211 N N . GLN A 1 281 ? 10.063 1.663 24.758 1.00 94.56 281 GLN A N 1
ATOM 2212 C CA . GLN A 1 281 ? 9.660 0.654 25.746 1.00 94.56 281 GLN A CA 1
ATOM 2213 C C . GLN A 1 281 ? 8.529 1.128 26.682 1.00 94.56 281 GLN A C 1
ATOM 2215 O O . GLN A 1 281 ? 8.443 0.722 27.840 1.00 94.56 281 GLN A O 1
ATOM 2220 N N . GLN A 1 282 ? 7.645 1.996 26.183 1.00 93.88 282 GLN A N 1
ATOM 2221 C CA . GLN A 1 282 ? 6.521 2.524 26.950 1.00 93.88 282 GLN A CA 1
ATOM 2222 C C . GLN A 1 282 ? 5.365 1.527 26.958 1.00 93.88 282 GLN A C 1
ATOM 2224 O O . GLN A 1 282 ? 4.878 1.105 25.910 1.00 93.88 282 GLN A O 1
ATOM 2229 N N . THR A 1 283 ? 4.893 1.178 28.153 1.00 89.12 283 THR A N 1
ATOM 2230 C CA . THR A 1 283 ? 3.822 0.190 28.333 1.00 89.12 283 THR A CA 1
ATOM 2231 C C . THR A 1 283 ? 2.422 0.773 28.155 1.00 89.12 283 THR A C 1
ATOM 2233 O O . THR A 1 283 ? 1.511 0.007 27.880 1.00 89.12 283 THR A O 1
ATOM 2236 N N . LEU A 1 284 ? 2.263 2.102 28.250 1.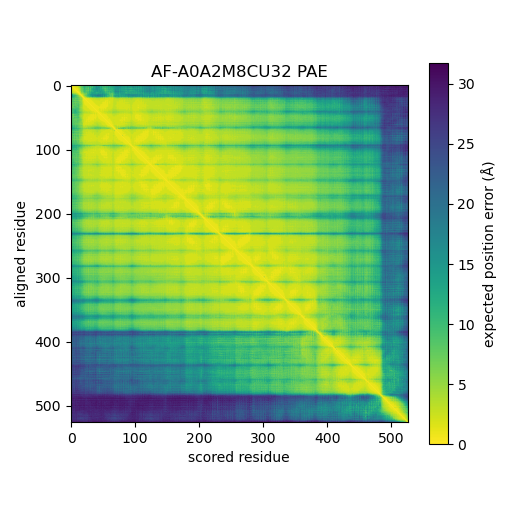00 93.00 284 LEU A N 1
ATOM 2237 C CA . LEU A 1 284 ? 0.984 2.832 28.184 1.00 93.00 284 LEU A CA 1
ATOM 2238 C C . LEU A 1 284 ? 0.569 3.205 26.748 1.00 93.00 284 LEU A C 1
ATOM 2240 O O . LEU A 1 284 ? 0.189 4.347 26.457 1.00 93.00 284 LEU A O 1
ATOM 2244 N N . TRP A 1 285 ? 0.680 2.266 25.814 1.00 94.88 285 TRP A N 1
ATOM 2245 C CA . TRP A 1 285 ? 0.421 2.536 24.398 1.00 94.88 285 TRP A CA 1
ATOM 2246 C C . TRP A 1 285 ? -1.067 2.756 24.097 1.00 94.88 285 TRP A C 1
ATOM 2248 O O . TRP A 1 285 ? -1.398 3.541 23.202 1.00 94.88 285 TRP A O 1
ATOM 2258 N N . VAL A 1 286 ? -1.973 2.156 24.879 1.00 95.75 286 VAL A N 1
ATOM 2259 C CA . VAL A 1 286 ? -3.427 2.330 24.715 1.00 95.75 286 VAL A CA 1
ATOM 2260 C C . VAL A 1 286 ? -3.823 3.786 24.979 1.00 95.75 286 VAL A C 1
ATOM 2262 O O . VAL A 1 286 ? -4.641 4.354 24.252 1.00 95.75 286 VAL A O 1
ATOM 2265 N N . PHE A 1 287 ? -3.206 4.430 25.975 1.00 96.62 287 PHE A N 1
ATOM 2266 C CA . PHE A 1 287 ? -3.456 5.838 26.300 1.00 96.62 287 PHE A CA 1
ATOM 2267 C C . PHE A 1 287 ? -3.044 6.776 25.174 1.00 96.62 287 PHE A C 1
ATOM 2269 O O . PHE A 1 287 ? -3.813 7.658 24.791 1.00 96.62 287 PHE A O 1
ATOM 2276 N N . ALA A 1 288 ? -1.848 6.579 24.627 1.00 97.06 288 ALA A N 1
ATOM 2277 C CA . ALA A 1 288 ? -1.339 7.422 23.557 1.00 97.06 288 ALA A CA 1
ATOM 2278 C C . ALA A 1 288 ? -2.182 7.291 22.279 1.00 97.06 288 ALA A C 1
ATOM 2280 O O . ALA A 1 288 ? -2.548 8.305 21.679 1.00 97.06 288 ALA A O 1
ATOM 2281 N N . LEU A 1 289 ? -2.558 6.065 21.894 1.00 97.62 289 LEU A N 1
ATOM 2282 C CA . LEU A 1 289 ? -3.430 5.839 20.739 1.00 97.62 289 LEU A CA 1
ATOM 2283 C C . LEU A 1 289 ? -4.847 6.381 20.960 1.00 97.62 289 LEU A C 1
ATOM 2285 O O . LEU A 1 289 ? -5.443 6.917 20.026 1.00 97.62 289 LEU A O 1
ATOM 2289 N N . MET A 1 290 ? -5.375 6.321 22.185 1.00 97.75 290 MET A N 1
ATOM 2290 C CA . MET A 1 290 ? -6.662 6.940 22.510 1.00 97.75 290 MET A CA 1
ATOM 2291 C C . MET A 1 290 ? -6.599 8.468 22.455 1.00 97.75 290 MET A C 1
ATOM 2293 O O . MET A 1 290 ? -7.506 9.106 21.918 1.00 97.75 290 MET A O 1
ATOM 2297 N N . GLY A 1 291 ? -5.514 9.062 22.958 1.00 97.88 291 GLY A N 1
ATOM 2298 C CA . GLY A 1 291 ? -5.247 10.492 22.819 1.00 97.88 291 GLY A CA 1
ATOM 2299 C C . GLY A 1 291 ? -5.200 10.908 21.349 1.00 97.88 291 GLY A C 1
ATOM 2300 O O . GLY A 1 291 ? -5.847 11.878 20.957 1.00 97.88 291 GLY A O 1
ATOM 2301 N N . LEU A 1 292 ? -4.525 10.120 20.508 1.00 98.12 292 LEU A N 1
ATOM 2302 C CA . LEU A 1 292 ? -4.485 10.332 19.063 1.00 98.12 292 LEU A CA 1
ATOM 2303 C C . LEU A 1 292 ? -5.870 10.190 18.408 1.00 98.12 292 LEU A C 1
ATOM 2305 O O . LEU A 1 292 ? -6.247 11.017 17.579 1.00 98.12 292 LEU A O 1
ATOM 2309 N N . ALA A 1 293 ? -6.663 9.194 18.806 1.00 98.19 293 ALA A N 1
ATOM 2310 C CA . ALA A 1 293 ? -8.029 9.016 18.321 1.00 98.19 293 ALA A CA 1
ATOM 2311 C C . ALA A 1 293 ? -8.927 10.217 18.668 1.00 98.19 293 ALA A C 1
ATOM 2313 O O . ALA A 1 293 ? -9.663 10.712 17.810 1.00 98.19 293 ALA A O 1
ATOM 2314 N N . ALA A 1 294 ? -8.820 10.743 19.892 1.00 97.81 294 ALA A N 1
ATOM 2315 C CA . ALA A 1 294 ? -9.509 11.964 20.300 1.00 97.81 294 ALA A CA 1
ATOM 2316 C C . ALA A 1 294 ? -9.047 13.181 19.477 1.00 97.81 294 ALA A C 1
ATOM 2318 O O . ALA A 1 294 ? -9.883 13.965 19.021 1.00 97.81 294 ALA A O 1
ATOM 2319 N N . LEU A 1 295 ? -7.740 13.297 19.208 1.00 97.38 295 LEU A N 1
ATOM 2320 C CA . LEU A 1 295 ? -7.170 14.328 18.332 1.00 97.38 295 LEU A CA 1
ATOM 2321 C C . LEU A 1 295 ? -7.636 14.219 16.876 1.00 97.38 295 LEU A C 1
ATOM 2323 O O . LEU A 1 295 ? -7.585 15.214 16.164 1.00 97.38 295 LEU A O 1
ATOM 2327 N N . TYR A 1 296 ? -8.110 13.063 16.413 1.00 97.69 296 TYR A N 1
ATOM 2328 C CA . TYR A 1 296 ? -8.755 12.943 15.102 1.00 97.69 296 TYR A CA 1
ATOM 2329 C C . TYR A 1 296 ? -10.240 13.322 15.159 1.00 97.69 296 TYR A C 1
ATOM 2331 O O . TYR A 1 296 ? -10.728 14.070 14.306 1.00 97.69 296 TYR A O 1
ATOM 2339 N N . CYS A 1 297 ? -10.963 12.862 16.183 1.00 97.38 297 CYS A N 1
ATOM 2340 C CA . CYS A 1 297 ? -12.393 13.132 16.338 1.00 97.38 297 CYS A CA 1
ATOM 2341 C C . CYS A 1 297 ? -12.699 14.619 16.566 1.00 97.38 297 CYS A C 1
ATOM 2343 O O . CYS A 1 297 ? -13.600 15.151 15.917 1.00 97.38 297 CYS A O 1
ATOM 2345 N N . LEU A 1 298 ? -11.954 15.303 17.444 1.00 96.19 298 LEU A N 1
ATOM 2346 C CA . LEU A 1 298 ? -12.237 16.694 17.827 1.00 96.19 298 LEU A CA 1
ATOM 2347 C C . LEU A 1 298 ? -12.157 17.670 16.631 1.00 96.19 298 LEU A C 1
ATOM 2349 O O . LEU A 1 298 ? -13.148 18.364 16.375 1.00 96.19 298 LEU A O 1
ATOM 2353 N N . PRO A 1 299 ? -11.072 17.707 15.827 1.00 96.19 299 PRO A N 1
ATOM 2354 C CA . PRO A 1 299 ? -11.034 18.510 14.606 1.00 96.19 299 PRO A CA 1
ATOM 2355 C C . PRO A 1 299 ? -12.048 18.033 13.567 1.00 96.19 299 PRO A C 1
ATOM 2357 O O . PRO A 1 299 ? -12.629 18.859 12.865 1.00 96.19 299 PRO A O 1
ATOM 2360 N N . GLY A 1 300 ? -12.304 16.721 13.487 1.00 95.94 300 GLY A N 1
ATOM 2361 C CA . GLY A 1 300 ? -13.320 16.154 12.603 1.00 95.94 300 GLY A CA 1
ATOM 2362 C C . GLY A 1 300 ? -14.713 16.730 12.871 1.00 95.94 300 GLY A C 1
ATOM 2363 O O . GLY A 1 300 ? -15.388 17.200 11.950 1.00 95.94 300 GLY A O 1
ATOM 2364 N N . TRP A 1 301 ? -15.124 16.776 14.139 1.00 96.38 301 TRP A N 1
ATOM 2365 C CA . TRP A 1 301 ? -16.366 17.420 14.562 1.00 96.38 301 TRP A CA 1
ATOM 2366 C C . TRP A 1 301 ? -16.357 18.927 14.317 1.00 96.38 301 TRP A C 1
ATOM 2368 O O . TRP A 1 301 ? -17.341 19.442 13.787 1.00 96.38 301 TRP A O 1
ATOM 2378 N N . GLY A 1 302 ? -15.260 19.620 14.636 1.00 96.38 302 GLY A N 1
ATOM 2379 C CA . GLY A 1 302 ? -15.125 21.061 14.404 1.00 96.38 302 GLY A CA 1
ATOM 2380 C C . GLY A 1 302 ? -15.290 21.439 12.928 1.00 96.38 302 GLY A C 1
ATOM 2381 O O . GLY A 1 302 ? -16.117 22.284 12.587 1.00 96.38 302 GLY A O 1
ATOM 2382 N N . MET A 1 303 ? -14.585 20.746 12.029 1.00 96.00 303 MET A N 1
ATOM 2383 C CA . MET A 1 303 ? -14.692 20.943 10.577 1.00 96.00 303 MET A CA 1
ATOM 2384 C C . MET A 1 303 ? -16.115 20.700 10.062 1.00 96.00 303 MET A C 1
ATOM 2386 O O . MET A 1 303 ? -16.616 21.450 9.223 1.00 96.00 303 MET A O 1
ATOM 2390 N N . LEU A 1 304 ? -16.799 19.679 10.587 1.00 94.88 304 LEU A N 1
ATOM 2391 C CA . LEU A 1 304 ? -18.187 19.388 10.224 1.00 94.88 304 LEU A CA 1
ATOM 2392 C C . LEU A 1 304 ? -19.177 20.422 10.765 1.00 94.88 304 LEU A C 1
ATOM 2394 O O . LEU A 1 304 ? -20.130 20.754 10.061 1.00 94.88 304 LEU A O 1
ATOM 2398 N N . ALA A 1 305 ? -18.955 20.938 11.974 1.00 93.62 305 ALA A N 1
ATOM 2399 C CA . ALA A 1 305 ? -19.802 21.956 12.586 1.00 93.62 305 ALA A CA 1
ATOM 2400 C C . ALA A 1 305 ? -19.724 23.289 11.825 1.00 93.62 305 ALA A C 1
ATOM 2402 O O . ALA A 1 305 ? -20.756 23.878 11.513 1.00 93.62 305 ALA A O 1
ATOM 2403 N N . VAL A 1 306 ? -18.512 23.718 11.449 1.00 95.88 306 VAL A N 1
ATOM 2404 C CA . VAL A 1 306 ? -18.282 24.968 10.696 1.00 95.88 306 VAL A CA 1
ATOM 2405 C C . VAL A 1 306 ? -18.478 24.776 9.179 1.00 95.88 306 VAL A C 1
ATOM 2407 O O . VAL A 1 306 ? -18.471 25.735 8.415 1.00 95.88 306 VAL A O 1
ATOM 2410 N N . LYS A 1 307 ? -18.694 23.535 8.714 1.00 93.75 307 LYS A N 1
ATOM 2411 C CA . LYS A 1 307 ? -18.815 23.152 7.291 1.00 93.75 307 LYS A CA 1
ATOM 2412 C C . LYS A 1 307 ? -17.582 23.510 6.443 1.00 93.75 307 LYS A C 1
ATOM 2414 O O . LYS A 1 307 ? -17.679 23.627 5.221 1.00 93.75 307 LYS A O 1
ATOM 2419 N N . ILE A 1 308 ? -16.410 23.620 7.069 1.00 91.69 308 ILE A N 1
ATOM 2420 C CA . ILE A 1 308 ? -15.129 23.831 6.385 1.00 91.69 308 ILE A CA 1
ATOM 2421 C C . ILE A 1 308 ? -14.572 22.463 6.001 1.00 91.69 308 ILE A C 1
ATOM 2423 O O . ILE A 1 308 ? -14.354 21.615 6.860 1.00 91.69 308 ILE A O 1
ATOM 2427 N N . ALA A 1 309 ? -14.346 22.241 4.703 1.00 92.06 309 ALA A N 1
ATOM 2428 C CA . ALA A 1 309 ? -13.808 20.986 4.171 1.00 92.06 309 ALA A CA 1
ATOM 2429 C C . ALA A 1 309 ? -14.512 19.726 4.740 1.00 92.06 309 ALA A C 1
ATOM 2431 O O . ALA A 1 309 ? -13.854 18.830 5.274 1.00 92.06 309 ALA A O 1
ATOM 2432 N N . PRO A 1 310 ? -15.847 19.596 4.599 1.00 93.44 310 PRO A N 1
ATOM 2433 C CA . PRO A 1 310 ? -16.636 18.579 5.305 1.00 93.44 310 PRO A CA 1
ATOM 2434 C C . PRO A 1 310 ? -16.176 17.142 5.028 1.00 93.44 310 PRO A C 1
ATOM 2436 O O . PRO A 1 310 ? -16.298 16.273 5.886 1.00 93.44 310 PRO A O 1
ATOM 2439 N N . ARG A 1 311 ? -15.596 16.881 3.850 1.00 96.12 311 ARG A N 1
ATOM 2440 C CA . ARG A 1 311 ? -15.027 15.570 3.511 1.00 96.12 311 ARG A CA 1
ATOM 2441 C C . ARG A 1 311 ? -13.794 15.221 4.356 1.00 96.12 311 ARG A C 1
ATOM 2443 O O . ARG A 1 311 ? -13.665 14.074 4.757 1.00 96.12 311 ARG A O 1
ATOM 2450 N N . TRP A 1 312 ? -12.921 16.186 4.655 1.00 96.12 312 TRP A N 1
ATOM 2451 C CA . TRP A 1 312 ? -11.790 15.983 5.572 1.00 96.12 312 TRP A CA 1
ATOM 2452 C C . TRP A 1 312 ? -12.267 15.753 7.001 1.00 96.12 312 TRP A C 1
ATOM 2454 O O . TRP A 1 312 ? -11.790 14.830 7.657 1.00 96.12 312 TRP A O 1
ATOM 2464 N N . GLY A 1 313 ? -13.274 16.517 7.435 1.00 96.62 313 GLY A N 1
ATOM 2465 C CA . GLY A 1 313 ? -13.906 16.310 8.735 1.00 96.62 313 GLY A CA 1
ATOM 2466 C C . GLY A 1 313 ? -14.467 14.892 8.900 1.00 96.62 313 GLY A C 1
ATOM 2467 O O . GLY A 1 313 ? -14.258 14.269 9.936 1.00 96.62 313 GLY A O 1
ATOM 2468 N N . GLN A 1 314 ? -15.108 14.338 7.860 1.00 96.50 314 GLN A N 1
ATOM 2469 C CA . GLN A 1 314 ? -15.587 12.946 7.868 1.00 96.50 314 GLN A CA 1
ATOM 2470 C C . GLN A 1 314 ? -14.455 11.920 7.943 1.00 96.50 314 GLN A C 1
ATOM 2472 O O . GLN A 1 314 ? -14.587 10.944 8.675 1.00 96.50 314 GLN A O 1
ATOM 2477 N N . VAL A 1 315 ? -13.368 12.119 7.191 1.00 97.50 315 VAL A N 1
ATOM 2478 C CA . VAL A 1 315 ? -12.219 11.200 7.198 1.00 97.50 315 VAL A CA 1
ATOM 2479 C C . VAL A 1 315 ? -11.575 11.170 8.578 1.00 97.50 315 VAL A C 1
ATOM 2481 O O . VAL A 1 315 ? -11.469 10.097 9.155 1.00 97.50 315 VAL A O 1
ATOM 2484 N N . LEU A 1 316 ? -11.238 12.331 9.150 1.00 97.50 316 LEU A N 1
ATOM 2485 C CA . LEU A 1 316 ? -10.645 12.412 10.490 1.00 97.50 316 LEU A CA 1
ATOM 2486 C C . LEU A 1 316 ? -11.553 11.785 11.551 1.00 97.50 316 LEU A C 1
ATOM 2488 O O . LEU A 1 316 ? -11.101 10.975 12.351 1.00 97.50 316 LEU A O 1
ATOM 2492 N N . LEU A 1 317 ? -12.847 12.100 11.518 1.00 97.12 317 LEU A N 1
ATOM 2493 C CA . LEU A 1 317 ? -13.802 11.560 12.474 1.00 97.12 317 LEU A CA 1
ATOM 2494 C C . LEU A 1 317 ? -13.931 10.037 12.379 1.00 97.12 317 LEU A C 1
ATOM 2496 O O . LEU A 1 317 ? -13.871 9.347 13.393 1.00 97.12 317 LEU A O 1
ATOM 2500 N N . ASN A 1 318 ? -14.094 9.499 11.171 1.00 97.38 318 ASN A N 1
ATOM 2501 C CA . ASN A 1 318 ? -14.229 8.058 11.002 1.00 97.38 318 ASN A CA 1
ATOM 2502 C C . ASN A 1 318 ? -12.906 7.331 11.318 1.00 97.38 318 ASN A C 1
ATOM 2504 O O . ASN A 1 318 ? -12.952 6.267 11.928 1.00 97.38 318 ASN A O 1
ATOM 2508 N N . SER A 1 319 ? -11.746 7.904 10.970 1.00 97.75 319 SER A N 1
ATOM 2509 C CA . SER A 1 319 ? -10.429 7.391 11.375 1.00 97.75 319 SER A CA 1
ATOM 2510 C C . SER A 1 319 ? -10.258 7.388 12.891 1.00 97.75 319 SER A C 1
ATOM 2512 O O . SER A 1 319 ? -9.778 6.405 13.443 1.00 97.75 319 SER A O 1
ATOM 2514 N N . GLY A 1 320 ? -10.670 8.460 13.573 1.00 98.00 320 GLY A N 1
ATOM 2515 C CA . GLY A 1 320 ? -10.619 8.562 15.030 1.00 98.00 320 GLY A CA 1
ATOM 2516 C C . GLY A 1 320 ? -11.502 7.525 15.712 1.00 98.00 320 GLY A C 1
ATOM 2517 O O . GLY A 1 320 ? -11.039 6.819 16.601 1.00 98.00 320 GLY A O 1
ATOM 2518 N N . LEU A 1 321 ? -12.743 7.351 15.249 1.00 97.75 321 LEU A N 1
ATOM 2519 C CA . LEU A 1 321 ? -13.649 6.327 15.778 1.00 97.75 321 LEU A CA 1
ATOM 2520 C C . LEU A 1 321 ? -13.142 4.906 15.507 1.00 97.75 321 LEU A C 1
ATOM 2522 O O . LEU A 1 321 ? -13.201 4.062 16.399 1.00 97.75 321 LEU A O 1
ATOM 2526 N N . ALA A 1 322 ? -12.611 4.643 14.309 1.00 97.94 322 ALA A N 1
ATOM 2527 C CA . ALA A 1 322 ? -12.017 3.353 13.973 1.00 97.94 322 ALA A CA 1
ATOM 2528 C C . ALA A 1 322 ? -10.789 3.057 14.847 1.00 97.94 322 ALA A C 1
ATOM 2530 O O . ALA A 1 322 ? -10.702 1.976 15.428 1.00 97.94 322 ALA A O 1
ATOM 2531 N N . LEU A 1 323 ? -9.880 4.027 15.001 1.00 98.00 323 LEU A N 1
ATOM 2532 C CA . LEU A 1 323 ? -8.704 3.901 15.862 1.00 98.00 323 LEU A CA 1
ATOM 2533 C C . LEU A 1 323 ? -9.106 3.695 17.325 1.00 98.00 323 LEU A C 1
ATOM 2535 O O . LEU A 1 323 ? -8.555 2.811 17.974 1.00 98.00 323 LEU A O 1
ATOM 2539 N N . ALA A 1 324 ? -10.086 4.449 17.832 1.00 97.88 324 ALA A N 1
ATOM 2540 C CA . ALA A 1 324 ? -10.603 4.291 19.188 1.00 97.88 324 ALA A CA 1
ATOM 2541 C C . ALA A 1 324 ? -11.163 2.880 19.414 1.00 97.88 324 ALA A C 1
ATOM 2543 O O . ALA A 1 324 ? -10.849 2.254 20.422 1.00 97.88 324 ALA A O 1
ATOM 2544 N N . THR A 1 325 ? -11.943 2.350 18.467 1.00 97.38 325 THR A N 1
ATOM 2545 C CA . THR A 1 325 ? -12.476 0.984 18.550 1.00 97.38 325 THR A CA 1
ATOM 2546 C C . THR A 1 325 ? -11.370 -0.062 18.519 1.00 97.38 325 THR A C 1
ATOM 2548 O O . THR A 1 325 ? -11.360 -0.938 19.377 1.00 97.38 325 THR A O 1
ATOM 2551 N N . LEU A 1 326 ? -10.432 0.021 17.571 1.00 97.38 326 LEU A N 1
ATOM 2552 C CA . LEU A 1 326 ? -9.331 -0.940 17.472 1.00 97.38 326 LEU A CA 1
ATOM 2553 C C . LEU A 1 326 ? -8.456 -0.918 18.731 1.00 97.38 326 LEU A C 1
ATOM 2555 O O . LEU A 1 326 ? -8.168 -1.975 19.282 1.00 97.38 326 LEU A O 1
ATOM 2559 N N . THR A 1 327 ? -8.119 0.277 19.222 1.00 96.44 327 THR A N 1
ATOM 2560 C CA . THR A 1 327 ? -7.341 0.481 20.456 1.00 96.44 327 THR A CA 1
ATOM 2561 C C . THR A 1 327 ? -8.077 -0.062 21.679 1.00 96.44 327 THR A C 1
ATOM 2563 O O . THR A 1 327 ? -7.479 -0.679 22.552 1.00 96.44 327 THR A O 1
ATOM 2566 N N . ALA A 1 328 ? -9.394 0.136 21.752 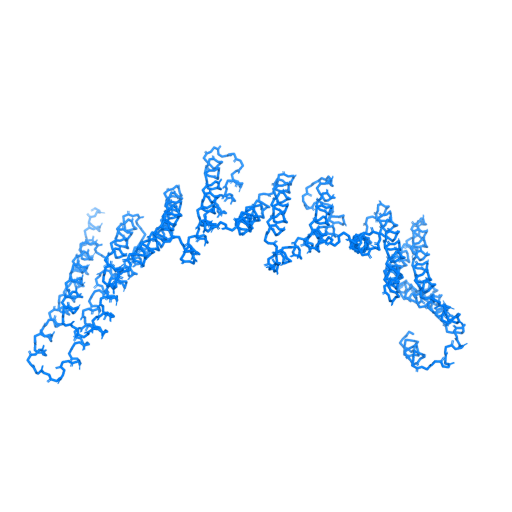1.00 96.69 328 ALA A N 1
ATOM 2567 C CA . ALA A 1 328 ? -10.189 -0.367 22.860 1.00 96.69 328 ALA A CA 1
ATOM 2568 C C . ALA A 1 328 ? -10.309 -1.899 22.846 1.00 96.69 328 ALA A C 1
ATOM 2570 O O . ALA A 1 328 ? -10.233 -2.523 23.900 1.00 96.69 328 ALA A O 1
ATOM 2571 N N . LEU A 1 329 ? -10.457 -2.511 21.665 1.00 95.94 329 LEU A N 1
ATOM 2572 C CA . LEU A 1 329 ? -10.505 -3.968 21.513 1.00 95.94 329 LEU A CA 1
ATOM 2573 C C . LEU A 1 329 ? -9.160 -4.640 21.813 1.00 95.94 329 LEU A C 1
ATOM 2575 O O . LEU A 1 329 ? -9.149 -5.787 22.253 1.00 95.94 329 LEU A O 1
ATOM 2579 N N . SER A 1 330 ? -8.042 -3.943 21.601 1.00 94.88 330 SER A N 1
ATOM 2580 C CA . SER A 1 330 ? -6.706 -4.440 21.937 1.00 94.88 330 SER A CA 1
ATOM 2581 C C . SER A 1 330 ? -6.278 -4.132 23.377 1.00 94.88 330 SER A C 1
ATOM 2583 O O . SER A 1 330 ? -5.364 -4.782 23.880 1.00 94.88 330 SER A O 1
ATOM 2585 N N . ALA A 1 331 ? -6.968 -3.228 24.084 1.00 94.69 331 ALA A N 1
ATOM 2586 C CA . ALA A 1 331 ? -6.665 -2.861 25.470 1.00 94.69 331 ALA A CA 1
ATOM 2587 C C . ALA A 1 331 ? -6.535 -4.044 26.457 1.00 94.69 331 ALA A C 1
ATOM 2589 O O . ALA A 1 331 ? -5.670 -3.973 27.328 1.00 94.69 331 ALA A O 1
ATOM 2590 N N . PRO A 1 332 ? -7.299 -5.156 26.357 1.00 92.81 332 PRO A N 1
ATOM 2591 C CA . PRO A 1 332 ? -7.109 -6.307 27.243 1.00 92.81 332 PRO A CA 1
ATOM 2592 C C . PRO A 1 332 ? -5.697 -6.910 27.211 1.00 92.81 332 PRO A C 1
ATOM 2594 O O . PRO A 1 332 ? -5.286 -7.503 28.206 1.00 92.81 332 PRO A O 1
ATOM 2597 N N . GLN A 1 333 ? -4.962 -6.738 26.106 1.00 91.75 333 GLN A N 1
ATOM 2598 C CA . GLN A 1 333 ? -3.592 -7.233 25.926 1.00 91.75 333 GLN A CA 1
ATOM 2599 C C . GLN A 1 333 ? -2.541 -6.360 26.633 1.00 91.75 333 GLN A C 1
ATOM 2601 O O . GLN A 1 333 ? -1.387 -6.762 26.753 1.00 91.75 333 GLN A O 1
ATOM 2606 N N . GLU A 1 334 ? -2.913 -5.162 27.093 1.00 90.75 334 GLU A N 1
ATOM 2607 C CA . GLU A 1 334 ? -2.018 -4.259 27.811 1.00 90.75 334 GLU A CA 1
ATOM 2608 C C . GLU A 1 334 ? -1.925 -4.639 29.302 1.00 90.75 334 GLU A C 1
ATOM 2610 O O . GLU A 1 334 ? -2.932 -4.820 29.999 1.00 90.75 334 GLU A O 1
ATOM 2615 N N . ASN A 1 335 ? -0.696 -4.703 29.821 1.00 86.88 335 ASN A N 1
ATOM 2616 C CA . ASN A 1 335 ? -0.397 -5.011 31.223 1.00 86.88 335 ASN A CA 1
ATOM 2617 C C . ASN A 1 335 ? -0.353 -3.741 32.095 1.00 86.88 335 ASN A C 1
ATOM 2619 O O . ASN A 1 335 ? 0.625 -3.493 32.796 1.00 86.88 335 ASN A O 1
ATOM 2623 N N . SER A 1 336 ? -1.407 -2.921 32.048 1.00 86.12 336 SER A N 1
ATOM 2624 C CA . SER A 1 336 ? -1.498 -1.652 32.802 1.00 86.12 336 SER A CA 1
ATOM 2625 C C . SER A 1 336 ? -2.551 -1.668 33.917 1.00 86.12 336 SER A C 1
ATOM 2627 O O . SER A 1 336 ? -2.955 -0.619 34.423 1.00 86.12 336 SER A O 1
ATOM 2629 N N . GLY A 1 337 ? -2.999 -2.860 34.318 1.00 89.25 337 GLY A N 1
ATOM 2630 C CA . GLY A 1 337 ? -3.969 -3.041 35.396 1.00 89.25 337 GLY A CA 1
ATOM 2631 C C . GLY A 1 337 ? -5.318 -2.379 35.102 1.00 89.25 337 GLY A C 1
ATOM 2632 O O . GLY A 1 337 ? -5.754 -2.291 33.955 1.00 89.25 337 GLY A O 1
ATOM 2633 N N . LEU A 1 338 ? -5.965 -1.853 36.144 1.00 90.94 338 LEU A N 1
ATOM 2634 C CA . LEU A 1 338 ? -7.287 -1.214 36.065 1.00 90.94 338 LEU A CA 1
ATOM 2635 C C . LEU A 1 338 ? -7.305 0.067 35.209 1.00 90.94 338 LEU A C 1
ATOM 2637 O O . LEU A 1 338 ? -8.337 0.441 34.652 1.00 90.94 338 LEU A O 1
ATOM 2641 N N . ILE A 1 339 ? -6.154 0.727 35.065 1.00 93.31 339 ILE A N 1
ATOM 2642 C CA . ILE A 1 339 ? -6.024 2.023 34.390 1.00 93.31 339 ILE A CA 1
ATOM 2643 C C . ILE A 1 339 ? -6.374 1.908 32.890 1.00 93.31 339 ILE A C 1
ATOM 2645 O O . ILE A 1 339 ? -6.928 2.848 32.317 1.00 93.31 339 ILE A O 1
ATOM 2649 N N . LYS A 1 340 ? -6.194 0.731 32.268 1.00 91.94 340 LYS A N 1
ATOM 2650 C CA . LYS A 1 340 ? -6.537 0.485 30.851 1.00 91.94 340 LYS A CA 1
ATOM 2651 C C . LYS A 1 340 ? -8.041 0.529 30.539 1.00 91.94 340 LYS A C 1
ATOM 2653 O O . LYS A 1 340 ? -8.426 0.669 29.380 1.00 91.94 340 LYS A O 1
ATOM 2658 N N . ALA A 1 341 ? -8.914 0.487 31.552 1.00 93.62 341 ALA A N 1
ATOM 2659 C CA . ALA A 1 341 ? -10.355 0.680 31.364 1.00 93.62 341 ALA A CA 1
ATOM 2660 C C . ALA A 1 341 ? -10.728 2.134 31.008 1.00 93.62 341 ALA A C 1
ATOM 2662 O O . ALA A 1 341 ? -11.762 2.376 30.375 1.00 93.62 341 ALA A O 1
ATOM 2663 N N . ILE A 1 342 ? -9.888 3.110 31.380 1.00 95.50 342 ILE A N 1
ATOM 2664 C CA . ILE A 1 342 ? -10.144 4.535 31.129 1.00 95.50 342 ILE A CA 1
ATOM 2665 C C . ILE A 1 342 ? -10.154 4.829 29.617 1.00 95.50 342 ILE A C 1
ATOM 2667 O O . ILE A 1 342 ? -11.176 5.326 29.136 1.00 95.50 342 ILE A O 1
ATOM 2671 N N . PRO A 1 343 ? -9.118 4.477 28.824 1.00 96.19 343 PRO A N 1
ATOM 2672 C CA . PRO A 1 343 ? -9.145 4.657 27.373 1.00 96.19 343 PRO A CA 1
ATOM 2673 C C . PRO A 1 343 ? -10.339 3.986 26.687 1.00 96.19 343 PRO A C 1
ATOM 2675 O O . PRO A 1 343 ? -10.952 4.575 25.800 1.00 96.19 343 PRO A O 1
ATOM 2678 N N . VAL A 1 344 ? -10.721 2.781 27.120 1.00 95.94 344 VAL A N 1
ATOM 2679 C CA . VAL A 1 344 ? -11.880 2.056 26.569 1.00 95.94 344 VAL A CA 1
ATOM 2680 C C . VAL A 1 344 ? -13.180 2.824 26.825 1.00 95.94 344 VAL A C 1
ATOM 2682 O O . VAL A 1 344 ? -14.022 2.953 25.935 1.00 95.94 344 VAL A O 1
ATOM 2685 N N . THR A 1 345 ? -13.318 3.413 28.013 1.00 94.56 345 THR A N 1
ATOM 2686 C CA . THR A 1 345 ? -14.460 4.270 28.360 1.00 94.56 345 THR A CA 1
ATOM 2687 C C . THR A 1 345 ? -14.475 5.554 27.526 1.00 94.56 345 THR A C 1
ATOM 2689 O O . THR A 1 345 ? -15.537 5.987 27.078 1.00 94.56 345 THR A O 1
ATOM 2692 N N . VAL A 1 346 ? -13.306 6.144 27.250 1.00 96.69 346 VAL A N 1
ATOM 2693 C CA . VAL A 1 346 ? -13.179 7.294 26.338 1.00 96.69 346 VAL A CA 1
ATOM 2694 C C . VAL A 1 346 ? -13.617 6.912 24.922 1.00 96.69 346 VAL A C 1
ATOM 2696 O O . VAL A 1 346 ? -14.389 7.649 24.313 1.00 96.69 346 VAL A O 1
ATOM 2699 N N . ALA A 1 347 ? -13.227 5.741 24.414 1.00 97.00 347 ALA A N 1
ATOM 2700 C CA . ALA A 1 347 ? -13.689 5.246 23.115 1.00 97.00 347 ALA A CA 1
ATOM 2701 C C . ALA A 1 347 ? -15.219 5.103 23.058 1.00 97.00 347 ALA A C 1
ATOM 2703 O O . ALA A 1 347 ? -15.855 5.523 22.087 1.00 97.00 347 ALA A O 1
ATOM 2704 N N . ALA A 1 348 ? -15.819 4.553 24.118 1.00 94.88 348 ALA A N 1
ATOM 2705 C CA . ALA A 1 348 ? -17.268 4.447 24.255 1.00 94.88 348 ALA A CA 1
ATOM 2706 C C . ALA A 1 348 ? -17.946 5.829 24.249 1.00 94.88 348 ALA A C 1
ATOM 2708 O O . ALA A 1 348 ? -18.969 6.026 23.585 1.00 94.88 348 ALA A O 1
ATOM 2709 N N . LEU A 1 349 ? -17.343 6.811 24.924 1.00 94.69 349 LEU A N 1
ATOM 2710 C CA . LEU A 1 349 ? -17.824 8.189 24.952 1.00 94.69 349 LEU A CA 1
ATOM 2711 C C . LEU A 1 349 ? -17.743 8.852 23.569 1.00 94.69 349 LEU A C 1
ATOM 2713 O O . LEU A 1 349 ? -18.705 9.499 23.160 1.00 94.69 349 LEU A O 1
ATOM 2717 N N . LEU A 1 350 ? -16.653 8.652 22.819 1.00 96.56 350 LEU A N 1
ATOM 2718 C CA . LEU A 1 350 ? -16.508 9.181 21.455 1.00 96.56 350 LEU A CA 1
ATOM 2719 C C . LEU A 1 350 ? -17.622 8.662 20.529 1.00 96.56 350 LEU A C 1
ATOM 2721 O O . LEU A 1 350 ? -18.246 9.444 19.808 1.00 96.56 350 LEU A O 1
ATOM 2725 N N . TRP A 1 351 ? -17.933 7.363 20.594 1.00 95.81 351 TRP A N 1
ATOM 2726 C CA . TRP A 1 351 ? -19.060 6.781 19.856 1.00 95.81 351 TRP A CA 1
ATOM 2727 C C . TRP A 1 351 ? -20.414 7.310 20.327 1.00 95.81 351 TRP A C 1
ATOM 2729 O O . TRP A 1 351 ? -21.286 7.587 19.503 1.00 95.81 351 TRP A O 1
ATOM 2739 N N . THR A 1 352 ? -20.585 7.494 21.635 1.00 91.19 352 THR A N 1
ATOM 2740 C CA . THR A 1 352 ? -21.805 8.062 22.223 1.00 91.19 352 THR A CA 1
ATOM 2741 C C . THR A 1 352 ? -22.048 9.481 21.712 1.00 91.19 352 THR A C 1
ATOM 2743 O O . THR A 1 352 ? -23.140 9.790 21.232 1.00 91.19 352 THR A O 1
ATOM 2746 N N . MET A 1 353 ? -21.019 10.330 21.739 1.00 92.94 353 MET A N 1
ATOM 2747 C CA . MET A 1 353 ? -21.068 11.689 21.196 1.00 92.94 353 MET A CA 1
ATOM 2748 C C . MET A 1 353 ? -21.450 11.682 19.713 1.00 92.94 353 MET A C 1
ATOM 2750 O O . MET A 1 353 ? -22.324 12.446 19.298 1.00 92.94 353 MET A O 1
ATOM 2754 N N . GLU A 1 354 ? -20.861 10.786 18.915 1.00 94.31 354 GLU A N 1
ATOM 2755 C CA . GLU A 1 354 ? -21.196 10.684 17.495 1.00 94.31 354 GLU A CA 1
ATOM 2756 C C . GLU A 1 354 ? -22.633 10.195 17.253 1.00 94.31 354 GLU A C 1
ATOM 2758 O O . GLU A 1 354 ? -23.319 10.708 16.361 1.00 94.31 354 GLU A O 1
ATOM 2763 N N . ALA A 1 355 ? -23.118 9.248 18.060 1.00 89.88 355 ALA A N 1
ATOM 2764 C CA . ALA A 1 355 ? -24.492 8.759 18.001 1.00 89.88 355 ALA A CA 1
ATOM 2765 C C . ALA A 1 355 ? -25.501 9.884 18.268 1.00 89.88 355 ALA A C 1
ATOM 2767 O O . ALA A 1 355 ? -26.451 10.058 17.494 1.00 89.88 355 ALA A O 1
ATOM 2768 N N . PHE A 1 356 ? -25.257 10.701 19.299 1.00 88.62 356 PHE A N 1
ATOM 2769 C CA . PHE A 1 356 ? -26.076 11.876 19.596 1.00 88.62 356 PHE A CA 1
ATOM 2770 C C . PHE A 1 356 ? -26.009 12.919 18.480 1.00 88.62 356 PHE A C 1
ATOM 2772 O O . PHE A 1 356 ? -27.051 13.404 18.032 1.00 88.62 356 PHE A O 1
ATOM 2779 N N . ARG A 1 357 ? -24.809 13.220 17.968 1.00 90.69 357 ARG A N 1
ATOM 2780 C CA . ARG A 1 357 ? -24.614 14.218 16.906 1.00 90.69 357 ARG A CA 1
ATOM 2781 C C . ARG A 1 357 ? -25.347 13.845 15.620 1.00 90.69 357 ARG A C 1
ATOM 2783 O O . ARG A 1 357 ? -26.012 14.693 15.030 1.00 90.69 357 ARG A O 1
ATOM 2790 N N . ARG A 1 358 ? -25.250 12.585 15.180 1.00 88.62 358 ARG A N 1
ATOM 2791 C CA . ARG A 1 358 ? -25.962 12.106 13.980 1.00 88.62 358 ARG A CA 1
ATOM 2792 C C . ARG A 1 358 ? -27.437 11.810 14.230 1.00 88.62 358 ARG A C 1
ATOM 2794 O O . ARG A 1 358 ? -28.138 11.487 13.275 1.00 88.62 358 ARG A O 1
ATOM 2801 N N . ARG A 1 359 ? -27.895 11.866 15.489 1.00 86.56 359 ARG A N 1
ATOM 2802 C CA . ARG A 1 359 ? -29.199 11.339 15.926 1.00 86.56 359 ARG A CA 1
ATOM 2803 C C . ARG A 1 359 ? -29.420 9.909 15.416 1.00 86.56 359 ARG A C 1
ATOM 2805 O O . ARG A 1 359 ? -30.538 9.516 15.097 1.0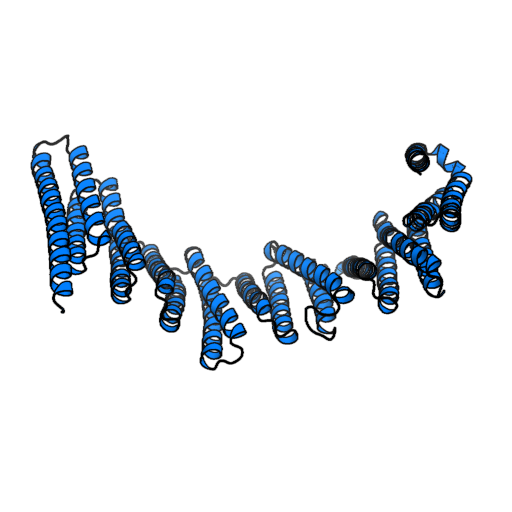0 86.56 359 ARG A O 1
ATOM 2812 N N . ASN A 1 360 ? -28.330 9.146 15.300 1.00 84.44 360 ASN A N 1
ATOM 2813 C CA . ASN A 1 360 ? -28.352 7.795 14.770 1.00 84.44 360 ASN A CA 1
ATOM 2814 C C . ASN A 1 360 ? -28.157 6.808 15.909 1.00 84.44 360 ASN A C 1
ATOM 2816 O O . ASN A 1 360 ? -27.052 6.556 16.387 1.00 84.44 360 ASN A O 1
ATOM 2820 N N . VAL A 1 361 ? -29.278 6.218 16.282 1.00 78.75 361 VAL A N 1
ATOM 2821 C CA . VAL A 1 361 ? -29.409 5.274 17.377 1.00 78.75 361 VAL A CA 1
ATOM 2822 C C . VAL A 1 361 ? -28.559 4.009 17.163 1.00 78.75 361 VAL A C 1
ATOM 2824 O O . VAL A 1 361 ? -28.074 3.424 18.128 1.00 78.75 361 VAL A O 1
ATOM 2827 N N . TRP A 1 362 ? -28.295 3.618 15.909 1.00 81.00 362 TRP A N 1
ATOM 2828 C CA . TRP A 1 362 ? -27.453 2.455 15.599 1.00 81.00 362 TRP A CA 1
ATOM 2829 C C . TRP A 1 362 ? -25.990 2.636 16.009 1.00 81.00 362 TRP A C 1
ATOM 2831 O O . TRP A 1 362 ? -25.319 1.660 16.335 1.00 81.00 362 TRP A O 1
ATOM 2841 N N . LEU A 1 363 ? -25.495 3.874 16.057 1.00 84.25 363 LEU A N 1
ATOM 2842 C CA . LEU A 1 363 ? -24.125 4.151 16.497 1.00 84.25 363 LEU A CA 1
ATOM 2843 C C . LEU A 1 363 ? -23.949 4.003 18.017 1.00 84.25 363 LEU A C 1
ATOM 2845 O O . LEU A 1 363 ? -22.822 3.933 18.497 1.00 84.25 363 LEU A O 1
ATOM 2849 N N . GLY A 1 364 ? -25.047 3.896 18.773 1.00 81.88 364 GLY A N 1
ATOM 2850 C CA . GLY A 1 364 ? -24.995 3.595 20.201 1.00 81.88 364 GLY A CA 1
ATOM 2851 C C . GLY A 1 364 ? -24.666 2.129 20.510 1.00 81.88 364 GLY A C 1
ATOM 2852 O O . GLY A 1 364 ? -24.278 1.824 21.634 1.00 81.88 364 GLY A O 1
ATOM 2853 N N . PHE A 1 365 ? -24.774 1.214 19.536 1.00 84.12 365 PHE A N 1
ATOM 2854 C CA . PHE A 1 365 ? -24.379 -0.188 19.728 1.00 84.12 365 PHE A CA 1
ATOM 2855 C C . PHE A 1 365 ? -22.869 -0.340 19.979 1.00 84.12 365 PHE A C 1
ATOM 2857 O O . PHE A 1 365 ? -22.519 -0.915 21.011 1.00 84.12 365 PHE A O 1
ATOM 2864 N N . PRO A 1 366 ? -21.974 0.200 19.119 1.00 88.88 366 PRO A N 1
ATOM 2865 C CA . PRO A 1 366 ? -20.542 0.246 19.408 1.00 88.88 366 PRO A CA 1
ATOM 2866 C C . PRO A 1 366 ? -20.224 0.879 20.764 1.00 88.88 366 PRO A C 1
ATOM 2868 O O . PRO A 1 366 ? -19.443 0.316 21.523 1.00 88.88 366 PRO A O 1
ATOM 2871 N N . ALA A 1 367 ? -20.871 2.001 21.105 1.00 89.19 367 ALA A N 1
ATOM 2872 C CA . ALA A 1 367 ? -20.672 2.659 22.395 1.00 89.19 367 ALA A CA 1
ATOM 2873 C C . ALA A 1 367 ? -20.989 1.730 23.576 1.00 89.19 367 ALA A C 1
ATOM 2875 O O . ALA A 1 367 ? -20.167 1.570 24.473 1.00 89.19 367 ALA A O 1
ATOM 2876 N N . ASN A 1 368 ? -22.154 1.075 23.556 1.00 86.25 368 ASN A N 1
ATOM 2877 C CA . ASN A 1 368 ? -22.556 0.155 24.617 1.00 86.25 368 ASN A CA 1
ATOM 2878 C C . ASN A 1 368 ? -21.609 -1.051 24.723 1.00 86.25 368 ASN A C 1
ATOM 2880 O O . ASN A 1 368 ? -21.211 -1.426 25.822 1.00 86.25 368 ASN A O 1
ATOM 2884 N N . GLY A 1 369 ? -21.202 -1.623 23.585 1.00 87.12 369 GLY A N 1
ATOM 2885 C CA . GLY A 1 369 ? -20.226 -2.715 23.559 1.00 87.12 369 GLY A CA 1
ATOM 2886 C C . GLY A 1 369 ? -18.892 -2.323 24.202 1.00 87.12 369 GLY A C 1
ATOM 2887 O O . GLY A 1 369 ? -18.334 -3.095 24.975 1.00 87.12 369 GLY A O 1
ATOM 2888 N N . LEU A 1 370 ? -18.417 -1.101 23.947 1.00 92.44 370 LEU A N 1
ATOM 2889 C CA . LEU A 1 370 ? -17.187 -0.578 24.544 1.00 92.44 370 LEU A CA 1
ATOM 2890 C C . LEU A 1 370 ? -17.343 -0.247 26.039 1.00 92.44 370 LEU A C 1
ATOM 2892 O O . LEU A 1 370 ? -16.435 -0.545 26.809 1.00 92.44 370 LEU A O 1
ATOM 2896 N N . TYR A 1 371 ? -18.484 0.292 26.486 1.00 89.56 371 TYR A N 1
ATOM 2897 C CA . TYR A 1 371 ? -18.756 0.466 27.924 1.00 89.56 371 TYR A CA 1
ATOM 2898 C C . TYR A 1 371 ? -18.751 -0.870 28.671 1.00 89.56 371 TYR A C 1
ATOM 2900 O O . TYR A 1 371 ? -18.187 -0.983 29.758 1.00 89.56 371 TYR A O 1
ATOM 2908 N N . LEU A 1 372 ? -19.348 -1.894 28.065 1.00 87.81 372 LEU A N 1
ATOM 2909 C CA . LEU A 1 372 ? -19.391 -3.244 28.611 1.00 87.81 372 LEU A CA 1
ATOM 2910 C C . LEU A 1 372 ? -17.987 -3.875 28.638 1.00 87.81 372 LEU A C 1
ATOM 2912 O O . LEU A 1 372 ? -17.609 -4.486 29.636 1.00 87.81 372 LEU A O 1
ATOM 2916 N N . LEU A 1 373 ? -17.173 -3.649 27.603 1.00 88.50 373 LEU A N 1
ATOM 2917 C CA . LEU A 1 373 ? -15.767 -4.055 27.592 1.00 88.50 373 LEU A CA 1
ATOM 2918 C C . LEU A 1 373 ? -14.965 -3.388 28.720 1.00 88.50 373 LEU A C 1
ATOM 2920 O O . LEU A 1 373 ? -14.236 -4.076 29.430 1.00 88.50 373 LEU A O 1
ATOM 2924 N N . ALA A 1 374 ? -15.121 -2.075 28.926 1.00 91.06 374 ALA A N 1
ATOM 2925 C CA . ALA A 1 374 ? -14.465 -1.364 30.027 1.00 91.06 374 ALA A CA 1
ATOM 2926 C C . ALA A 1 374 ? -14.871 -1.945 31.389 1.00 91.06 374 ALA A C 1
ATOM 2928 O O . ALA A 1 374 ? -14.021 -2.171 32.249 1.00 91.06 374 ALA A O 1
ATOM 2929 N N . TYR A 1 375 ? -16.160 -2.241 31.561 1.00 87.38 375 TYR A N 1
ATOM 2930 C CA . TYR A 1 375 ? -16.682 -2.874 32.765 1.00 87.38 375 TYR A CA 1
ATOM 2931 C C . TYR A 1 375 ? -16.055 -4.252 33.020 1.00 87.38 375 TYR A C 1
ATOM 2933 O O . TYR A 1 375 ? -15.602 -4.528 34.131 1.00 87.38 375 TYR A O 1
ATOM 2941 N N . PHE A 1 376 ? -15.948 -5.098 31.993 1.00 86.00 376 PHE A N 1
ATOM 2942 C CA . PHE A 1 376 ? -15.295 -6.402 32.119 1.00 86.00 376 PHE A CA 1
ATOM 2943 C C . PHE A 1 376 ? -13.803 -6.304 32.418 1.00 86.00 376 PHE A C 1
ATOM 2945 O O . PHE A 1 376 ? -13.306 -7.093 33.218 1.00 86.00 376 PHE A O 1
ATOM 2952 N N . ILE A 1 377 ? -13.100 -5.326 31.845 1.00 88.94 377 ILE A N 1
ATOM 2953 C CA . ILE A 1 377 ? -11.699 -5.067 32.190 1.00 88.94 377 ILE A CA 1
ATOM 2954 C C . ILE A 1 377 ? -11.575 -4.732 33.680 1.00 88.94 377 ILE A C 1
ATOM 2956 O O . ILE A 1 377 ? -10.743 -5.327 34.357 1.00 88.94 377 ILE A O 1
ATOM 2960 N N . ILE A 1 378 ? -12.420 -3.840 34.210 1.00 89.31 378 ILE A N 1
ATOM 2961 C CA . ILE A 1 378 ? -12.400 -3.465 35.635 1.00 89.31 378 ILE A CA 1
ATOM 2962 C C . ILE A 1 378 ? -12.593 -4.696 36.523 1.00 89.31 378 ILE A C 1
ATOM 2964 O O . ILE A 1 378 ? -11.818 -4.917 37.448 1.00 89.31 378 ILE A O 1
ATOM 2968 N N . LEU A 1 379 ? -13.607 -5.511 36.238 1.00 86.38 379 LEU A N 1
ATOM 2969 C CA . LEU A 1 379 ? -13.904 -6.687 37.053 1.00 86.38 379 LEU A CA 1
ATOM 2970 C C . LEU A 1 379 ? -12.814 -7.763 36.974 1.00 86.38 379 LEU A C 1
ATOM 2972 O O . LEU A 1 379 ? -12.489 -8.373 37.994 1.00 86.38 379 LEU A O 1
ATOM 2976 N N . ASN A 1 380 ? -12.235 -7.971 35.788 1.00 86.12 380 ASN A N 1
ATOM 2977 C CA . ASN A 1 380 ? -11.126 -8.901 35.595 1.00 86.12 380 ASN A CA 1
ATOM 2978 C C . ASN A 1 380 ? -9.885 -8.464 36.391 1.00 86.12 380 ASN A C 1
ATOM 2980 O O . ASN A 1 380 ? -9.274 -9.274 37.083 1.00 86.12 380 ASN A O 1
ATOM 2984 N N . GLU A 1 381 ? -9.545 -7.174 36.354 1.00 89.38 381 GLU A N 1
ATOM 2985 C CA . GLU A 1 381 ? -8.402 -6.622 37.094 1.00 89.38 381 GLU A CA 1
ATOM 2986 C C . GLU A 1 381 ? -8.624 -6.620 38.615 1.00 89.38 381 GLU A C 1
ATOM 2988 O O . GLU A 1 381 ? -7.685 -6.833 39.380 1.00 89.38 381 GLU A O 1
ATOM 2993 N N . LEU A 1 382 ? -9.872 -6.466 39.070 1.00 88.50 382 LEU A N 1
ATOM 2994 C CA . LEU A 1 382 ? -10.248 -6.612 40.481 1.00 88.50 382 LEU A CA 1
ATOM 2995 C C . LEU A 1 382 ? -10.322 -8.076 40.951 1.00 88.50 382 LEU A C 1
ATOM 2997 O O . LEU A 1 382 ? -10.639 -8.316 42.115 1.00 88.50 382 LEU A O 1
ATOM 3001 N N . ARG A 1 383 ? -10.028 -9.051 40.075 1.00 85.44 383 ARG A N 1
ATOM 3002 C CA . ARG A 1 383 ? -10.102 -10.498 40.356 1.00 85.44 383 ARG A CA 1
ATOM 3003 C C . ARG A 1 383 ? -11.441 -10.912 40.964 1.00 85.44 383 ARG A C 1
ATOM 3005 O O . ARG A 1 383 ? -11.502 -11.744 41.871 1.00 85.44 383 ARG A O 1
ATOM 3012 N N . VAL A 1 384 ? -12.527 -10.311 40.483 1.00 82.69 384 VAL A N 1
ATOM 3013 C CA . VAL A 1 384 ? -13.867 -10.723 40.894 1.00 82.69 384 VAL A CA 1
ATOM 3014 C C . VAL A 1 384 ? -14.082 -12.126 40.330 1.00 82.69 384 VAL A C 1
ATOM 3016 O O . VAL A 1 384 ? -14.169 -12.306 39.123 1.00 82.69 384 VAL A O 1
ATOM 3019 N N . ASN A 1 385 ? -14.114 -13.141 41.192 1.00 67.38 385 ASN A N 1
ATOM 3020 C CA . ASN A 1 385 ? -14.188 -14.547 40.768 1.00 67.38 385 ASN A CA 1
ATOM 3021 C C . ASN A 1 385 ? -15.622 -15.020 40.495 1.00 67.38 385 ASN A C 1
ATOM 3023 O O . ASN A 1 385 ? -15.846 -16.171 40.130 1.00 67.38 385 ASN A O 1
ATOM 3027 N N . GLU A 1 386 ? -16.605 -14.146 40.692 1.00 72.69 386 GLU A N 1
ATOM 3028 C CA . GLU A 1 386 ? -18.018 -14.491 40.658 1.00 72.69 386 GLU A CA 1
ATOM 3029 C C . GLU A 1 386 ? -18.699 -13.914 39.402 1.00 72.69 386 GLU A C 1
ATOM 3031 O O . GLU A 1 386 ? -19.085 -12.741 39.397 1.00 72.69 386 GLU A O 1
ATOM 3036 N N . PRO A 1 387 ? -18.895 -14.727 38.340 1.00 64.81 387 PRO A N 1
ATOM 3037 C CA . PRO A 1 387 ? -19.555 -14.338 37.086 1.00 64.81 387 PRO A CA 1
ATOM 3038 C C . PRO A 1 387 ? -20.900 -13.602 37.223 1.00 64.81 387 PRO A C 1
ATOM 3040 O O . PRO A 1 387 ? -21.267 -12.830 36.340 1.00 64.81 387 PRO A O 1
ATOM 3043 N N . GLN A 1 388 ? -21.636 -13.799 38.320 1.00 65.75 388 GLN A N 1
ATOM 3044 C CA . GLN A 1 388 ? -22.882 -13.078 38.617 1.00 65.75 388 GLN A CA 1
ATOM 3045 C C . GLN A 1 388 ? -22.697 -11.560 38.708 1.00 65.75 388 GLN A C 1
ATOM 3047 O O . GLN A 1 388 ? -23.539 -10.802 38.228 1.00 65.75 388 GLN A O 1
ATOM 3052 N N . PHE A 1 389 ? -21.585 -11.085 39.276 1.00 67.06 389 PHE A N 1
ATOM 3053 C CA . PHE A 1 389 ? -21.352 -9.647 39.373 1.00 67.06 389 PHE A CA 1
ATOM 3054 C C . PHE A 1 389 ? -21.053 -9.047 37.998 1.00 67.06 389 PHE A C 1
ATOM 3056 O O . PHE A 1 389 ? -21.499 -7.939 37.716 1.00 67.06 389 PHE A O 1
ATOM 3063 N N . PHE A 1 390 ? -20.427 -9.812 37.097 1.00 68.19 390 PHE A N 1
ATOM 3064 C CA . PHE A 1 390 ? -20.207 -9.415 35.702 1.00 68.19 390 PHE A CA 1
ATOM 3065 C C . PHE A 1 390 ? -21.513 -9.240 34.929 1.00 68.19 390 PHE A C 1
ATOM 3067 O O . PHE A 1 390 ? -21.600 -8.400 34.031 1.00 68.19 390 PHE A O 1
ATOM 3074 N N . SER A 1 391 ? -22.544 -10.009 35.261 1.00 72.25 391 SER A N 1
ATOM 3075 C CA . SER A 1 391 ? -23.765 -10.023 34.469 1.00 72.25 391 SER A CA 1
ATOM 3076 C C . SER A 1 391 ? -24.767 -8.958 34.876 1.00 72.25 391 SER A C 1
ATOM 3078 O O . SER A 1 391 ? -25.444 -8.427 34.001 1.00 72.25 391 SER A O 1
ATOM 3080 N N . ILE A 1 392 ? -24.809 -8.553 36.149 1.00 79.00 392 ILE A N 1
ATOM 3081 C CA . ILE A 1 392 ? -25.719 -7.494 36.618 1.00 79.00 392 ILE A CA 1
ATOM 3082 C C . ILE A 1 392 ? -25.392 -6.150 35.952 1.00 79.00 392 ILE A C 1
ATOM 3084 O O . ILE A 1 392 ? -26.290 -5.500 35.415 1.00 79.00 392 ILE A O 1
ATOM 3088 N N . GLY A 1 393 ? -24.120 -5.734 35.934 1.00 75.94 393 GLY A N 1
ATOM 3089 C CA . GLY A 1 393 ? -23.716 -4.467 35.311 1.00 75.94 393 GLY A CA 1
ATOM 3090 C C . GLY A 1 393 ? -23.918 -4.458 33.793 1.00 75.94 393 GLY A C 1
ATOM 3091 O O . GLY A 1 393 ? -24.487 -3.512 33.244 1.00 75.94 393 GLY A O 1
ATOM 3092 N N . ALA A 1 394 ? -23.540 -5.548 33.119 1.00 76.75 394 ALA A N 1
ATOM 3093 C CA . ALA A 1 394 ? -23.775 -5.725 31.686 1.00 76.75 394 ALA A CA 1
ATOM 3094 C C . ALA A 1 394 ? -25.276 -5.718 31.340 1.00 76.75 394 ALA A C 1
ATOM 3096 O O . ALA A 1 394 ? -25.695 -5.109 30.350 1.00 76.75 394 ALA A O 1
ATOM 3097 N N . ALA A 1 395 ? -26.103 -6.340 32.181 1.00 80.25 395 ALA A N 1
ATOM 3098 C CA . ALA A 1 395 ? -27.546 -6.354 32.015 1.00 80.25 395 ALA A CA 1
ATOM 3099 C C . ALA A 1 395 ? -28.159 -4.971 32.204 1.00 80.25 395 ALA A C 1
ATOM 3101 O O . ALA A 1 395 ? -28.957 -4.556 31.368 1.00 80.25 395 ALA A O 1
ATOM 3102 N N . LEU A 1 396 ? -27.757 -4.235 33.244 1.00 81.62 396 LEU A N 1
ATOM 3103 C CA . LEU A 1 396 ? -28.214 -2.868 33.496 1.00 81.62 396 LEU A CA 1
ATOM 3104 C C . LEU A 1 396 ? -27.871 -1.935 32.333 1.00 81.62 396 LEU A C 1
ATOM 3106 O O . LEU A 1 396 ? -28.746 -1.207 31.869 1.00 81.62 396 LEU A O 1
ATOM 3110 N N . LEU A 1 397 ? -26.644 -2.001 31.807 1.00 79.56 397 LEU A N 1
ATOM 3111 C CA . LEU A 1 397 ? -26.248 -1.246 30.613 1.00 79.56 397 LEU A CA 1
ATOM 3112 C C . LEU A 1 397 ? -27.093 -1.635 29.393 1.00 79.56 397 LEU A C 1
ATOM 3114 O O . LEU A 1 397 ? -27.597 -0.776 28.668 1.00 79.56 397 LEU A O 1
ATOM 3118 N N . GLY A 1 398 ? -27.320 -2.933 29.191 1.00 81.19 398 GLY A N 1
ATOM 3119 C CA . GLY A 1 398 ? -28.172 -3.429 28.117 1.00 81.19 398 GLY A CA 1
ATOM 3120 C C . GLY A 1 398 ? -29.649 -3.024 28.251 1.00 81.19 398 GLY A C 1
ATOM 3121 O O . GLY A 1 398 ? -30.275 -2.684 27.248 1.00 81.19 398 GLY A O 1
ATOM 3122 N N . LEU A 1 399 ? -30.195 -2.988 29.471 1.00 82.12 399 LEU A N 1
ATOM 3123 C CA . LEU A 1 399 ? -31.558 -2.536 29.774 1.00 82.12 399 LEU A CA 1
ATOM 3124 C C . LEU A 1 399 ? -31.700 -1.022 29.603 1.00 82.12 399 LEU A C 1
ATOM 3126 O O . LEU A 1 399 ? -32.681 -0.561 29.022 1.00 82.12 399 LEU A O 1
ATOM 3130 N N . LEU A 1 400 ? -30.706 -0.245 30.039 1.00 82.69 400 LEU A N 1
ATOM 3131 C CA . LEU A 1 400 ? -30.646 1.193 29.788 1.00 82.69 400 LEU A CA 1
ATOM 3132 C C . LEU A 1 400 ? -30.656 1.469 28.280 1.00 82.69 400 LEU A C 1
ATOM 3134 O O . LEU A 1 400 ? -31.423 2.303 27.801 1.00 82.69 400 LEU A O 1
ATOM 3138 N N . MET A 1 401 ? -29.857 0.724 27.516 1.00 79.06 401 MET A N 1
ATOM 3139 C CA . MET A 1 401 ? -29.814 0.855 26.066 1.00 79.06 401 MET A CA 1
ATOM 3140 C C . MET A 1 401 ? -31.141 0.438 25.421 1.00 79.06 401 MET A C 1
ATOM 3142 O O . MET A 1 401 ? -31.650 1.155 24.562 1.00 79.06 401 MET A O 1
ATOM 3146 N N . HIS A 1 402 ? -31.746 -0.671 25.862 1.00 83.62 402 HIS A N 1
ATOM 3147 C CA . HIS A 1 402 ? -33.093 -1.080 25.453 1.00 83.62 402 HIS A CA 1
ATOM 3148 C C . HIS A 1 402 ? -34.113 0.045 25.665 1.00 83.62 402 HIS A C 1
ATOM 3150 O O . HIS A 1 402 ? -34.862 0.377 24.746 1.00 83.62 402 HIS A O 1
ATOM 3156 N N . TYR A 1 403 ? -34.102 0.671 26.842 1.00 82.81 403 TYR A N 1
ATOM 3157 C CA . TYR A 1 403 ? -34.981 1.786 27.175 1.00 82.81 403 TYR A CA 1
ATOM 3158 C C . TYR A 1 403 ? -34.775 2.990 26.246 1.00 82.81 403 TYR A C 1
ATOM 3160 O O . TYR A 1 403 ? -35.742 3.521 25.693 1.00 82.81 403 TYR A O 1
ATOM 3168 N N . LEU A 1 404 ? -33.522 3.399 26.020 1.00 81.06 404 LEU A N 1
ATOM 3169 C CA . LEU A 1 404 ? -33.197 4.509 25.120 1.00 81.06 404 LEU A CA 1
ATOM 3170 C C . LEU A 1 404 ? -33.623 4.214 23.673 1.00 81.06 404 LEU A C 1
ATOM 3172 O O . LEU A 1 404 ? -34.191 5.082 23.010 1.00 81.06 404 LEU A O 1
ATOM 3176 N N . LEU A 1 405 ? -33.408 2.983 23.201 1.00 79.94 405 LEU A N 1
ATOM 3177 C CA . LEU A 1 405 ? -33.796 2.514 21.866 1.00 79.94 405 LEU A CA 1
ATOM 3178 C C . LEU A 1 405 ? -35.313 2.485 21.672 1.00 79.94 405 LEU A C 1
ATOM 3180 O O . LEU A 1 405 ? -35.806 2.936 20.636 1.00 79.94 405 LEU A O 1
ATOM 3184 N N . ALA A 1 406 ? -36.043 1.979 22.667 1.00 80.88 406 ALA A N 1
ATOM 3185 C CA . ALA A 1 406 ? -37.499 1.944 22.658 1.00 80.88 406 ALA A CA 1
ATOM 3186 C C . ALA A 1 406 ? -38.074 3.367 22.631 1.00 80.88 406 ALA A C 1
ATOM 3188 O O . ALA A 1 406 ? -38.974 3.661 21.846 1.00 80.88 406 ALA A O 1
ATOM 3189 N N . ARG A 1 407 ? -37.496 4.287 23.416 1.00 81.06 407 ARG A N 1
ATOM 3190 C CA . ARG A 1 407 ? -37.892 5.703 23.417 1.00 81.06 407 ARG A CA 1
ATOM 3191 C C . ARG A 1 407 ? -37.568 6.410 22.100 1.00 81.06 407 ARG A C 1
ATOM 3193 O O . ARG A 1 407 ? -38.303 7.306 21.699 1.00 81.06 407 ARG A O 1
ATOM 3200 N N . ALA A 1 408 ? -36.497 6.006 21.424 1.00 77.31 408 ALA A N 1
ATOM 3201 C CA . ALA A 1 408 ? -36.117 6.536 20.119 1.00 77.31 408 ALA A CA 1
ATOM 3202 C C . ALA A 1 408 ? -36.890 5.906 18.938 1.00 77.31 408 ALA A C 1
ATOM 3204 O O . ALA A 1 408 ? -36.622 6.256 17.790 1.00 77.31 408 ALA A O 1
ATOM 3205 N N . GLY A 1 409 ? -37.828 4.983 19.193 1.00 81.00 409 GLY A N 1
ATOM 3206 C CA . GLY A 1 409 ? -38.661 4.347 18.164 1.00 81.00 409 GLY A CA 1
ATOM 3207 C C . GLY A 1 409 ? -37.957 3.260 17.340 1.00 81.00 409 GLY A C 1
ATOM 3208 O O . GLY A 1 409 ? -38.435 2.900 16.267 1.00 81.00 409 GLY A O 1
ATOM 3209 N N . SER A 1 410 ? -36.817 2.731 17.802 1.00 80.62 410 SER A N 1
ATOM 3210 C CA . SER A 1 410 ? -36.082 1.663 17.108 1.00 80.62 410 SER A CA 1
ATOM 3211 C C . SER A 1 410 ? -36.481 0.284 17.635 1.00 80.62 410 SER A C 1
ATOM 3213 O O . SER A 1 410 ? -35.767 -0.319 18.438 1.00 80.62 410 SER A O 1
ATOM 3215 N N . ASP A 1 411 ? -37.612 -0.245 17.159 1.00 79.94 411 ASP A N 1
ATOM 3216 C CA . ASP A 1 411 ? -38.161 -1.531 17.623 1.00 79.94 411 ASP A CA 1
ATOM 3217 C C . ASP A 1 411 ? -37.179 -2.698 17.448 1.00 79.94 411 ASP A C 1
ATOM 3219 O O . ASP A 1 411 ? -37.010 -3.525 18.346 1.00 79.94 411 ASP A O 1
ATOM 3223 N N . ARG A 1 412 ? -36.485 -2.754 16.301 1.00 81.44 412 ARG A N 1
ATOM 3224 C CA . ARG A 1 412 ? -35.486 -3.801 16.024 1.00 81.44 412 ARG A CA 1
ATOM 3225 C C . ARG A 1 412 ? -34.286 -3.677 16.952 1.00 81.44 412 ARG A C 1
ATOM 3227 O O . ARG A 1 412 ? -33.834 -4.677 17.499 1.00 81.44 412 ARG A O 1
ATOM 3234 N N . GLY A 1 413 ? -33.780 -2.459 17.139 1.00 78.44 413 GLY A N 1
ATOM 3235 C CA . GLY A 1 413 ? -32.620 -2.235 17.987 1.00 78.44 413 GLY A CA 1
ATOM 3236 C C . GLY A 1 413 ? -32.924 -2.563 19.447 1.00 78.44 413 GLY A C 1
ATOM 3237 O O . GLY A 1 413 ? -32.171 -3.307 20.070 1.00 78.44 413 GLY A O 1
ATOM 3238 N N . ALA A 1 414 ? -34.061 -2.080 19.959 1.00 81.06 414 ALA A N 1
ATOM 3239 C CA . ALA A 1 414 ? -34.539 -2.385 21.304 1.00 81.06 414 ALA A CA 1
ATOM 3240 C C . ALA A 1 414 ? -34.731 -3.896 21.498 1.00 81.06 414 ALA A C 1
ATOM 3242 O O . ALA A 1 414 ? -34.342 -4.447 22.526 1.00 81.06 414 ALA A O 1
ATOM 3243 N N . PHE A 1 415 ? -35.286 -4.592 20.503 1.00 83.00 415 PHE A N 1
ATOM 3244 C CA . PHE A 1 415 ? -35.433 -6.042 20.561 1.00 83.00 415 PHE A CA 1
ATOM 3245 C C . PHE A 1 415 ? -34.083 -6.751 20.750 1.00 83.00 415 PHE A C 1
ATOM 3247 O O . PHE A 1 415 ? -33.952 -7.537 21.690 1.00 83.00 415 PHE A O 1
ATOM 3254 N N . PHE A 1 416 ? -33.084 -6.439 19.914 1.00 80.31 416 PHE A N 1
ATOM 3255 C CA . PHE A 1 416 ? -31.762 -7.075 19.968 1.00 80.31 416 PHE A CA 1
ATOM 3256 C C . PHE A 1 416 ? -30.985 -6.749 21.246 1.00 80.31 416 PHE A C 1
ATOM 3258 O O . PHE A 1 416 ? -30.410 -7.658 21.840 1.00 80.31 416 PHE A O 1
ATOM 3265 N N . THR A 1 417 ? -30.977 -5.494 21.706 1.00 79.81 417 THR A N 1
ATOM 3266 C CA . THR A 1 417 ? -30.286 -5.138 22.961 1.00 79.81 417 THR A CA 1
ATOM 3267 C C . THR A 1 417 ? -30.956 -5.740 24.180 1.00 79.81 417 THR A C 1
ATOM 3269 O O . THR A 1 417 ? -30.256 -6.207 25.074 1.00 79.81 417 THR A O 1
ATOM 3272 N N . GLY A 1 418 ? -32.291 -5.787 24.194 1.00 81.50 418 GLY A N 1
ATOM 3273 C CA . GLY A 1 418 ? -33.048 -6.472 25.237 1.00 81.50 418 GLY A CA 1
ATOM 3274 C C . GLY A 1 418 ? -32.699 -7.958 25.275 1.00 81.50 418 GLY A C 1
ATOM 3275 O O . GLY A 1 418 ? -32.328 -8.468 26.323 1.00 81.50 418 GLY A O 1
ATOM 3276 N N . LEU A 1 419 ? -32.717 -8.629 24.120 1.00 84.12 419 LEU A N 1
ATOM 3277 C CA . LEU A 1 419 ? -32.367 -10.046 24.018 1.00 84.12 419 LEU A CA 1
ATOM 3278 C C . LEU A 1 419 ? -30.923 -10.317 24.474 1.00 84.12 419 LEU A C 1
ATOM 3280 O O . LEU A 1 419 ? -30.699 -11.212 25.282 1.00 84.12 419 LEU A O 1
ATOM 3284 N N . LEU A 1 420 ? -29.955 -9.524 24.005 1.00 81.38 420 LEU A N 1
ATOM 3285 C CA . LEU A 1 420 ? -28.544 -9.679 24.366 1.00 81.38 420 LEU A CA 1
ATOM 3286 C C . LEU A 1 420 ? -28.302 -9.433 25.863 1.00 81.38 420 LEU A C 1
ATOM 3288 O O . LEU A 1 420 ? -27.630 -10.229 26.509 1.00 81.38 420 LEU A O 1
ATOM 3292 N N . SER A 1 421 ? -28.881 -8.365 26.420 1.00 83.19 421 SER A N 1
ATOM 3293 C CA . SER A 1 421 ? -28.811 -8.039 27.852 1.00 83.19 421 SER A CA 1
ATOM 3294 C C . SER A 1 421 ? -29.298 -9.200 28.717 1.00 83.19 421 SER A C 1
ATOM 3296 O O . SER A 1 421 ? -28.635 -9.597 29.672 1.00 83.19 421 SER A O 1
ATOM 3298 N N . GLN A 1 422 ? -30.436 -9.784 28.347 1.00 85.31 422 GLN A N 1
ATOM 3299 C CA . GLN A 1 422 ? -31.036 -10.890 29.082 1.00 85.31 422 GLN A CA 1
ATOM 3300 C C . GLN A 1 422 ? -30.270 -12.192 28.925 1.00 85.31 422 GLN A C 1
ATOM 3302 O O . GLN A 1 422 ? -30.143 -12.930 29.895 1.00 85.31 422 GLN A O 1
ATOM 3307 N N . LEU A 1 423 ? -29.755 -12.471 27.726 1.00 83.56 423 LEU A N 1
ATOM 3308 C CA . LEU A 1 423 ? -28.890 -13.623 27.495 1.00 83.56 423 LEU A CA 1
ATOM 3309 C C . LEU A 1 423 ? -27.628 -13.535 28.348 1.00 83.56 423 LEU A C 1
ATOM 3311 O O . LEU A 1 423 ? -27.220 -14.541 28.911 1.00 83.56 423 LEU A O 1
ATOM 3315 N N . ILE A 1 424 ? -27.045 -12.343 28.491 1.00 81.19 424 ILE A N 1
ATOM 3316 C CA . ILE A 1 424 ? -25.891 -12.140 29.368 1.00 81.19 424 ILE A CA 1
ATOM 3317 C C . ILE A 1 424 ? -26.305 -12.300 30.835 1.00 81.19 424 ILE A C 1
ATOM 3319 O O . ILE A 1 424 ? -25.666 -13.065 31.546 1.00 81.19 424 ILE A O 1
ATOM 3323 N N . LEU A 1 425 ? -27.380 -11.638 31.285 1.00 86.12 425 LEU A N 1
ATOM 3324 C CA . LEU A 1 425 ? -27.828 -11.695 32.682 1.00 86.12 425 LEU A CA 1
ATOM 3325 C C . LEU A 1 425 ? -28.172 -13.114 33.132 1.00 86.12 425 LEU A C 1
ATOM 3327 O O . LEU A 1 425 ? -27.642 -13.608 34.119 1.00 86.12 425 LEU A O 1
ATOM 3331 N N . LEU A 1 426 ? -29.110 -13.734 32.419 1.00 87.06 426 LEU A N 1
ATOM 3332 C CA . LEU A 1 426 ? -29.704 -15.009 32.796 1.00 87.06 426 LEU A CA 1
ATOM 3333 C C . LEU A 1 426 ? -28.806 -16.170 32.374 1.00 87.06 426 LEU A C 1
ATOM 3335 O O . LEU A 1 426 ? -28.747 -17.177 33.073 1.00 87.06 426 LEU A O 1
ATOM 3339 N N . GLY A 1 427 ? -28.070 -16.021 31.268 1.00 84.00 427 GLY A N 1
ATOM 3340 C CA . GLY A 1 427 ? -27.140 -17.031 30.777 1.00 84.00 427 GLY A CA 1
ATOM 3341 C C . GLY A 1 427 ? -25.964 -17.258 31.713 1.00 84.00 427 GLY A C 1
ATOM 3342 O O . GLY A 1 427 ? -25.632 -18.409 31.979 1.00 84.00 427 GLY A O 1
ATOM 3343 N N . THR A 1 428 ? -25.358 -16.209 32.273 1.00 82.62 428 THR A N 1
ATOM 3344 C CA . THR A 1 428 ? -24.252 -16.399 33.225 1.00 82.62 428 THR A CA 1
ATOM 3345 C C . THR A 1 428 ? -24.733 -17.014 34.536 1.00 82.62 428 THR A C 1
ATOM 3347 O O . THR A 1 428 ? -24.090 -17.939 35.026 1.00 82.62 428 THR A O 1
ATOM 3350 N N . THR A 1 429 ? -25.878 -16.574 35.073 1.00 85.44 429 THR A N 1
ATOM 3351 C CA . THR A 1 429 ? -26.473 -17.171 36.279 1.00 85.44 429 THR A CA 1
ATOM 3352 C C . THR A 1 429 ? -26.836 -18.637 36.031 1.00 85.44 429 THR A C 1
ATOM 3354 O O . THR A 1 429 ? -26.610 -19.490 36.887 1.00 85.44 429 THR A O 1
ATOM 3357 N N . TYR A 1 430 ? -27.323 -18.962 34.828 1.00 84.00 430 TYR A N 1
ATOM 3358 C CA . TYR A 1 430 ? -27.604 -20.336 34.418 1.00 84.00 430 TYR A CA 1
ATOM 3359 C C . TYR A 1 430 ? -26.333 -21.196 34.334 1.00 84.00 430 TYR A C 1
ATOM 3361 O O . TYR A 1 430 ? -26.307 -22.309 34.858 1.00 84.00 430 TYR A O 1
ATOM 3369 N N . ILE A 1 431 ? -25.259 -20.683 33.725 1.00 82.19 431 ILE A N 1
ATOM 3370 C CA . ILE A 1 431 ? -23.966 -21.383 33.648 1.00 82.19 431 ILE A CA 1
ATOM 3371 C C . ILE A 1 431 ? -23.392 -21.617 35.052 1.00 82.19 431 ILE A C 1
ATOM 3373 O O . ILE A 1 431 ? -22.887 -22.701 35.326 1.00 82.19 431 ILE A O 1
ATOM 3377 N N . GLN A 1 432 ? -23.511 -20.651 35.968 1.00 83.06 432 GLN A N 1
ATOM 3378 C CA . GLN A 1 432 ? -23.086 -20.832 37.360 1.00 83.06 432 GLN A CA 1
ATOM 3379 C C . GLN A 1 432 ? -23.922 -21.874 38.103 1.00 83.06 432 GLN A C 1
ATOM 3381 O O . GLN A 1 432 ? -23.368 -22.687 38.839 1.00 83.06 432 GLN A O 1
ATOM 3386 N N . MET A 1 433 ? -25.239 -21.891 37.885 1.00 86.25 433 MET A N 1
ATOM 3387 C CA . MET A 1 433 ? -26.118 -22.930 38.424 1.00 86.25 433 MET A CA 1
ATOM 3388 C C . MET A 1 433 ? -25.691 -24.324 37.941 1.00 86.25 433 MET A C 1
ATOM 3390 O O . MET A 1 433 ? -25.665 -25.273 38.725 1.00 86.25 433 MET A O 1
ATOM 3394 N N . LEU A 1 434 ? -25.314 -24.445 36.664 1.00 82.62 434 LEU A N 1
ATOM 3395 C CA . LEU A 1 434 ? -24.778 -25.686 36.111 1.00 82.62 434 LEU A CA 1
ATOM 3396 C C . LEU A 1 434 ? -23.434 -26.066 36.739 1.00 82.62 434 LEU A C 1
ATOM 3398 O O . LEU A 1 434 ? -23.283 -27.210 37.156 1.00 82.62 434 LEU A O 1
ATOM 3402 N N . ALA A 1 435 ? -22.491 -25.131 36.830 1.00 82.00 435 ALA A N 1
ATOM 3403 C CA . ALA A 1 435 ? -21.129 -25.406 37.282 1.00 82.00 435 ALA A CA 1
ATOM 3404 C C . ALA A 1 435 ? -21.027 -25.708 38.786 1.00 82.00 435 ALA A C 1
ATOM 3406 O O . ALA A 1 435 ? -20.305 -26.619 39.173 1.00 82.00 435 ALA A O 1
ATOM 3407 N N . ASN A 1 436 ? -21.748 -24.959 39.626 1.00 84.12 436 ASN A N 1
ATOM 3408 C CA . ASN A 1 436 ? -21.600 -25.025 41.084 1.00 84.12 436 ASN A CA 1
ATOM 3409 C C . ASN A 1 436 ? -22.637 -25.926 41.767 1.00 84.12 436 ASN A C 1
ATOM 3411 O O . ASN A 1 436 ? -22.519 -26.182 42.959 1.00 84.12 436 ASN A O 1
ATOM 3415 N N . GLU A 1 437 ? -23.680 -26.348 41.047 1.00 80.38 437 GLU A N 1
ATOM 3416 C CA . GLU A 1 437 ? -24.763 -27.227 41.530 1.00 80.38 437 GLU A CA 1
ATOM 3417 C C . GLU A 1 437 ? -25.518 -26.729 42.782 1.00 80.38 437 GLU A C 1
ATOM 3419 O O . GLU A 1 437 ? -26.295 -27.458 43.392 1.00 80.38 437 GLU A O 1
ATOM 3424 N N . GLN A 1 438 ? -25.349 -25.462 43.159 1.00 82.69 438 GLN A N 1
ATOM 3425 C CA . GLN A 1 438 ? -26.010 -24.881 44.324 1.00 82.69 438 GLN A CA 1
ATOM 3426 C C . GLN A 1 438 ? -27.407 -24.357 43.969 1.00 82.69 438 GLN A C 1
ATOM 3428 O O . GLN A 1 438 ? -27.573 -23.541 43.057 1.00 82.69 438 GLN A O 1
ATOM 3433 N N . LEU A 1 439 ? -28.408 -24.736 44.773 1.00 82.69 439 LEU A N 1
ATOM 3434 C CA . LEU A 1 439 ? -29.792 -24.244 44.663 1.00 82.69 439 LEU A CA 1
ATOM 3435 C C . LEU A 1 439 ? -29.901 -22.712 44.774 1.00 82.69 439 LEU A C 1
ATOM 3437 O O . LEU A 1 439 ? -30.838 -22.122 44.235 1.00 82.69 439 LEU A O 1
ATOM 3441 N N . GLY A 1 440 ? -28.930 -22.054 45.417 1.00 84.25 440 GLY A N 1
ATOM 3442 C CA . GLY A 1 440 ? -28.865 -20.593 45.498 1.00 84.25 440 GLY A CA 1
ATOM 3443 C C . GLY A 1 440 ? -28.840 -19.912 44.124 1.00 84.25 440 GLY A C 1
ATOM 3444 O O . GLY A 1 440 ? -29.535 -18.916 43.925 1.00 84.25 440 GLY A O 1
ATOM 3445 N N . TYR A 1 441 ? -28.135 -20.483 43.140 1.00 83.62 441 TYR A N 1
ATOM 3446 C CA . TYR A 1 441 ? -28.095 -19.928 41.781 1.00 83.62 441 TYR A CA 1
ATOM 3447 C C . TYR A 1 441 ? -29.407 -20.132 41.020 1.00 83.62 441 TYR A C 1
ATOM 3449 O O . TYR A 1 441 ? -29.782 -19.277 40.218 1.00 83.62 441 TYR A O 1
ATOM 3457 N N . PHE A 1 442 ? -30.146 -21.210 41.304 1.00 85.50 442 PHE A N 1
ATOM 3458 C CA . PHE A 1 442 ? -31.500 -21.383 40.773 1.00 85.50 442 PHE A CA 1
ATOM 3459 C C . PHE A 1 442 ? -32.445 -20.310 41.326 1.00 85.50 442 PHE A C 1
ATOM 3461 O O . PHE A 1 442 ? -33.158 -19.668 40.555 1.00 85.50 442 PHE A O 1
ATOM 3468 N N . ALA A 1 443 ? -32.408 -20.059 42.640 1.00 85.56 443 ALA A N 1
ATOM 3469 C CA . ALA A 1 443 ? -33.196 -18.993 43.257 1.00 85.56 443 ALA A CA 1
ATOM 3470 C C . ALA A 1 443 ? -32.839 -17.616 42.666 1.00 85.56 443 ALA A C 1
ATOM 3472 O O . ALA A 1 443 ? -33.733 -16.845 42.316 1.00 85.56 443 ALA A O 1
ATOM 3473 N N . ALA A 1 444 ? -31.548 -17.327 42.474 1.00 85.94 444 ALA A N 1
ATOM 3474 C CA . ALA A 1 444 ? -31.094 -16.096 41.829 1.00 85.94 444 ALA A CA 1
ATOM 3475 C C . ALA A 1 444 ? -31.617 -15.967 40.388 1.00 85.94 444 ALA A C 1
ATOM 3477 O O . ALA A 1 444 ? -32.196 -14.936 40.044 1.00 85.94 444 ALA A O 1
ATOM 3478 N N . LEU A 1 445 ? -31.489 -17.015 39.565 1.00 86.62 445 LEU A N 1
ATOM 3479 C CA . LEU A 1 445 ? -32.000 -17.041 38.190 1.00 86.62 445 LEU A CA 1
ATOM 3480 C C . LEU A 1 445 ? -33.521 -16.848 38.144 1.00 86.62 445 LEU A C 1
ATOM 3482 O O . LEU A 1 445 ? -34.030 -16.129 37.281 1.00 86.62 445 LEU A O 1
ATOM 3486 N N . PHE A 1 446 ? -34.243 -17.450 39.090 1.00 85.88 446 PHE A N 1
ATOM 3487 C CA . PHE A 1 446 ? -35.689 -17.321 39.228 1.00 85.88 446 PHE A CA 1
ATOM 3488 C C . PHE A 1 446 ? -36.106 -15.876 39.530 1.00 85.88 446 PHE A C 1
ATOM 3490 O O . PHE A 1 446 ? -36.911 -15.297 38.795 1.00 85.88 446 PHE A O 1
ATOM 3497 N N . PHE A 1 447 ? -35.518 -15.252 40.556 1.00 88.12 447 PHE A N 1
ATOM 3498 C CA . PHE A 1 447 ? -35.834 -13.868 40.917 1.00 88.12 447 PHE A CA 1
ATOM 3499 C C . PHE A 1 447 ? -35.390 -12.865 39.847 1.00 88.12 447 PHE A C 1
ATOM 3501 O O . PHE A 1 447 ? -36.155 -11.960 39.510 1.00 88.12 447 PHE A O 1
ATOM 3508 N N . GLN A 1 448 ? -34.205 -13.043 39.254 1.00 88.56 448 GLN A N 1
ATOM 3509 C CA . GLN A 1 448 ? -33.747 -12.223 38.128 1.00 88.56 448 GLN A CA 1
ATOM 3510 C C . GLN A 1 448 ? -34.733 -12.301 36.959 1.00 88.56 448 GLN A C 1
ATOM 3512 O O . GLN A 1 448 ? -35.135 -11.274 36.413 1.00 88.56 448 GLN A O 1
ATOM 3517 N N . SER A 1 449 ? -35.186 -13.507 36.611 1.00 87.62 449 SER A N 1
ATOM 3518 C CA . SER A 1 449 ? -36.152 -13.703 35.531 1.00 87.62 449 SER A CA 1
ATOM 3519 C C . SER A 1 449 ? -37.504 -13.054 35.830 1.00 87.62 449 SER A C 1
ATOM 3521 O O . SER A 1 449 ? -38.096 -12.461 34.931 1.00 87.62 449 SER A O 1
ATOM 3523 N N . LEU A 1 450 ? -37.978 -13.103 37.080 1.00 87.56 450 LEU A N 1
ATOM 3524 C CA . LEU A 1 450 ? -39.220 -12.446 37.504 1.00 87.56 450 LEU A CA 1
ATOM 3525 C C . LEU A 1 450 ? -39.121 -10.913 37.411 1.00 87.56 450 LEU A C 1
ATOM 3527 O O . LEU A 1 450 ? -40.020 -10.280 36.856 1.00 87.56 450 LEU A O 1
ATOM 3531 N N . ILE A 1 451 ? -38.020 -10.316 37.887 1.00 87.94 451 ILE A N 1
ATOM 3532 C CA . ILE A 1 451 ? -37.775 -8.864 37.796 1.00 87.94 451 ILE A CA 1
ATOM 3533 C C . ILE A 1 451 ? -37.762 -8.418 36.331 1.00 87.94 451 ILE A C 1
ATOM 3535 O O . ILE A 1 451 ? -38.411 -7.440 35.954 1.00 87.94 451 ILE A O 1
ATOM 3539 N N . VAL A 1 452 ? -37.048 -9.157 35.485 1.00 86.44 452 VAL A N 1
ATOM 3540 C CA . VAL A 1 452 ? -36.916 -8.834 34.065 1.00 86.44 452 VAL A CA 1
ATOM 3541 C C . VAL A 1 452 ? -38.234 -9.047 33.313 1.00 86.44 452 VAL A C 1
ATOM 3543 O O . VAL A 1 452 ? -38.581 -8.229 32.461 1.00 86.44 452 VAL A O 1
ATOM 3546 N N . LEU A 1 453 ? -38.999 -10.091 33.647 1.00 86.12 453 LEU A N 1
ATOM 3547 C CA . LEU A 1 453 ? -40.341 -10.323 33.112 1.00 86.12 453 LEU A CA 1
ATOM 3548 C C . LEU A 1 453 ? -41.272 -9.157 33.465 1.00 86.12 453 LEU A C 1
ATOM 3550 O O . LEU A 1 453 ? -41.951 -8.630 32.584 1.00 86.12 453 LEU A O 1
ATOM 3554 N N . PHE A 1 454 ? -41.275 -8.721 34.727 1.00 87.25 454 PHE A N 1
ATOM 3555 C CA . PHE A 1 454 ? -42.074 -7.585 35.186 1.00 87.25 454 PHE A CA 1
ATOM 3556 C C . PHE A 1 454 ? -41.712 -6.300 34.432 1.00 87.25 454 PHE A C 1
ATOM 3558 O O . PHE A 1 454 ? -42.589 -5.610 33.906 1.00 87.25 454 PHE A O 1
ATOM 3565 N N . TYR A 1 455 ? -40.415 -6.027 34.281 1.00 85.50 455 TYR A N 1
ATOM 3566 C CA . TYR A 1 455 ? -39.925 -4.918 33.467 1.00 85.50 455 TYR A CA 1
ATOM 3567 C C . TYR A 1 455 ? -40.382 -5.037 31.999 1.00 85.50 455 TYR A C 1
ATOM 3569 O O . TYR A 1 455 ? -40.904 -4.082 31.420 1.00 85.50 455 TYR A O 1
ATOM 3577 N N . GLY A 1 456 ? -40.277 -6.228 31.405 1.00 83.62 456 GLY A N 1
ATOM 3578 C CA . GLY A 1 456 ? -40.737 -6.511 30.046 1.00 83.62 456 GLY A CA 1
ATOM 3579 C C . GLY A 1 456 ? -42.235 -6.296 29.834 1.00 83.62 456 GLY A C 1
ATOM 3580 O O . GLY A 1 456 ? -42.637 -5.830 28.764 1.00 83.62 456 GLY A O 1
ATOM 3581 N N . LEU A 1 457 ? -43.056 -6.573 30.851 1.00 85.00 457 LEU A N 1
ATOM 3582 C CA . LEU A 1 457 ? -44.498 -6.317 30.833 1.00 85.00 457 LEU A CA 1
ATOM 3583 C C . LEU A 1 457 ? -44.810 -4.818 30.834 1.00 85.00 457 LEU A C 1
ATOM 3585 O O . LEU A 1 457 ? -45.616 -4.375 30.011 1.00 85.00 457 LEU A O 1
ATOM 3589 N N . ILE A 1 458 ? -44.137 -4.035 31.686 1.00 85.38 458 ILE A N 1
ATOM 3590 C CA . ILE A 1 458 ? -44.296 -2.571 31.746 1.00 85.38 458 ILE A CA 1
ATOM 3591 C C . ILE A 1 458 ? -43.927 -1.937 30.399 1.00 85.38 458 ILE A C 1
ATOM 3593 O O . ILE A 1 458 ? -44.694 -1.146 29.848 1.00 85.38 458 ILE A O 1
ATOM 3597 N N . PHE A 1 459 ? -42.788 -2.335 29.829 1.00 78.75 459 PHE A N 1
ATOM 3598 C CA . PHE A 1 459 ? -42.273 -1.785 28.570 1.00 78.75 459 PHE A CA 1
ATOM 3599 C C . PHE A 1 459 ? -42.822 -2.470 27.309 1.00 78.75 459 PHE A C 1
ATOM 3601 O O . PHE A 1 459 ? -42.479 -2.087 26.191 1.00 78.75 459 PHE A O 1
ATOM 3608 N N . ARG A 1 460 ? -43.711 -3.462 27.460 1.00 80.56 460 ARG A N 1
ATOM 3609 C CA . ARG A 1 460 ? -44.387 -4.205 26.375 1.00 80.56 460 ARG A CA 1
ATOM 3610 C C . ARG A 1 460 ? -43.444 -4.841 25.339 1.00 80.56 460 ARG A C 1
ATOM 3612 O O . ARG A 1 460 ? -43.848 -5.069 24.189 1.00 80.56 460 ARG A O 1
ATOM 3619 N N . SER A 1 461 ? -42.219 -5.174 25.737 1.00 80.69 461 SER A N 1
ATOM 3620 C CA . SER A 1 461 ? -41.195 -5.739 24.854 1.00 80.69 461 SER A CA 1
ATOM 3621 C C . SER A 1 461 ? -41.314 -7.263 24.743 1.00 80.69 461 SER A C 1
ATOM 3623 O O . SER A 1 461 ? -41.419 -7.969 25.744 1.00 80.69 461 SER A O 1
ATOM 3625 N N . ARG A 1 462 ? -41.284 -7.794 23.510 1.00 78.81 462 ARG A N 1
ATOM 3626 C CA . ARG A 1 462 ? -41.399 -9.244 23.251 1.00 78.81 462 ARG A CA 1
ATOM 3627 C C . ARG A 1 462 ? -40.165 -10.026 23.700 1.00 78.81 462 ARG A C 1
ATOM 3629 O O . ARG A 1 462 ? -40.320 -11.115 24.250 1.00 78.81 462 ARG A O 1
ATOM 3636 N N . SER A 1 463 ? -38.961 -9.491 23.472 1.00 79.25 463 SER A N 1
ATOM 3637 C CA . SER A 1 463 ? -37.726 -10.135 23.942 1.00 79.25 463 SER A CA 1
ATOM 3638 C C . SER A 1 463 ? -37.730 -10.205 25.463 1.00 79.25 463 SER A C 1
ATOM 3640 O O . SER A 1 463 ? -37.524 -11.280 26.021 1.00 79.25 463 SER A O 1
ATOM 3642 N N . LEU A 1 464 ? -38.137 -9.106 26.112 1.00 83.75 464 LEU A N 1
ATOM 3643 C CA . LEU A 1 464 ? -38.095 -9.014 27.564 1.00 83.75 464 LEU A CA 1
ATOM 3644 C C . LEU A 1 464 ? -39.030 -9.985 28.300 1.00 83.75 464 LEU A C 1
ATOM 3646 O O . LEU A 1 464 ? -38.788 -10.291 29.460 1.00 83.75 464 LEU A O 1
ATOM 3650 N N . VAL A 1 465 ? -40.061 -10.496 27.625 1.00 85.81 465 VAL A N 1
ATOM 3651 C CA . VAL A 1 465 ? -41.002 -11.483 28.175 1.00 85.81 465 VAL A CA 1
ATOM 3652 C C . VAL A 1 465 ? -40.613 -12.916 27.803 1.00 85.81 465 VAL A C 1
ATOM 3654 O O . VAL A 1 465 ? -40.701 -13.809 28.638 1.00 85.81 465 VAL A O 1
ATOM 3657 N N . SER A 1 466 ? -40.173 -13.155 26.565 1.00 82.44 466 SER A N 1
ATOM 3658 C CA . SER A 1 466 ? -39.894 -14.515 26.073 1.00 82.44 466 SER A CA 1
ATOM 3659 C C . SER A 1 466 ? -38.616 -15.120 26.655 1.00 82.44 466 SER A C 1
ATOM 3661 O O . SER A 1 466 ? -38.625 -16.285 27.049 1.00 82.44 466 SER A O 1
ATOM 3663 N N . VAL A 1 467 ? -37.536 -14.338 26.755 1.00 84.94 467 VAL A N 1
ATOM 3664 C CA . VAL A 1 467 ? -36.231 -14.837 27.220 1.00 84.94 467 VAL A CA 1
ATOM 3665 C C . VAL A 1 467 ? -36.264 -15.271 28.695 1.00 84.94 467 VAL A C 1
ATOM 3667 O O . VAL A 1 467 ? -35.825 -16.386 28.970 1.00 84.94 467 VAL A O 1
ATOM 3670 N N . PRO A 1 468 ? -36.833 -14.504 29.652 1.00 86.81 468 PRO A N 1
ATOM 3671 C CA . PRO A 1 468 ? -36.891 -14.937 31.048 1.00 86.81 468 PRO A CA 1
ATOM 3672 C C . PRO A 1 468 ? -37.748 -16.181 31.247 1.00 86.81 468 PRO A C 1
ATOM 3674 O O . PRO A 1 468 ? -37.369 -17.063 32.007 1.00 86.81 468 PRO A O 1
ATOM 3677 N N . VAL A 1 469 ? -38.871 -16.292 30.529 1.00 86.31 469 VAL A N 1
ATOM 3678 C CA . VAL A 1 469 ? -39.714 -17.496 30.578 1.00 86.31 469 VAL A CA 1
ATOM 3679 C C . VAL A 1 469 ? -38.928 -18.712 30.091 1.00 86.31 469 VAL A C 1
ATOM 3681 O O . VAL A 1 469 ? -38.941 -19.743 30.758 1.00 86.31 469 VAL A O 1
ATOM 3684 N N . ALA A 1 470 ? -38.198 -18.584 28.978 1.00 85.12 470 ALA A N 1
ATOM 3685 C CA . ALA A 1 470 ? -37.357 -19.661 28.468 1.00 85.12 470 ALA A CA 1
ATOM 3686 C C . ALA A 1 470 ? -36.278 -20.079 29.483 1.00 85.12 470 ALA A C 1
ATOM 3688 O O . ALA A 1 470 ? -36.136 -21.269 29.744 1.00 85.12 470 ALA A O 1
ATOM 3689 N N . PHE A 1 471 ? -35.571 -19.127 30.104 1.00 84.50 471 PHE A N 1
ATOM 3690 C CA . PHE A 1 471 ? -34.545 -19.429 31.111 1.00 84.50 471 PHE A CA 1
ATOM 3691 C C . PHE A 1 471 ? -35.109 -20.039 32.396 1.00 84.50 471 PHE A C 1
ATOM 3693 O O . PHE A 1 471 ? -34.480 -20.941 32.940 1.00 84.50 471 PHE A O 1
ATOM 3700 N N . VAL A 1 472 ? -36.283 -19.610 32.872 1.00 87.88 472 VAL A N 1
ATOM 3701 C CA . VAL A 1 472 ? -36.938 -20.229 34.041 1.00 87.88 472 VAL A CA 1
ATOM 3702 C C . VAL A 1 472 ? -37.337 -21.663 33.735 1.00 87.88 472 VAL A C 1
ATOM 3704 O O . VAL A 1 472 ? -37.036 -22.549 34.527 1.00 87.88 472 VAL A O 1
ATOM 3707 N N . VAL A 1 473 ? -37.972 -21.912 32.584 1.00 85.50 473 VAL A N 1
ATOM 3708 C CA . VAL A 1 473 ? -38.341 -23.274 32.163 1.00 85.50 473 VAL A CA 1
ATOM 3709 C C . VAL A 1 473 ? -37.096 -24.147 32.062 1.00 85.50 473 VAL A C 1
ATOM 3711 O O . VAL A 1 473 ? -37.072 -25.248 32.602 1.00 85.50 473 VAL A O 1
ATOM 3714 N N . LEU A 1 474 ? -36.045 -23.634 31.427 1.00 83.38 474 LEU A N 1
ATOM 3715 C CA . LEU A 1 474 ? -34.788 -24.349 31.257 1.00 83.38 474 LEU A CA 1
ATOM 3716 C C . LEU A 1 474 ? -34.114 -24.617 32.616 1.00 83.38 474 LEU A C 1
ATOM 3718 O O . LEU A 1 474 ? -33.699 -25.740 32.875 1.00 83.38 474 LEU A O 1
ATOM 3722 N N . GLY A 1 475 ? -34.107 -23.645 33.532 1.00 84.94 475 GLY A N 1
ATOM 3723 C CA . GLY A 1 475 ? -33.620 -23.815 34.902 1.00 84.94 475 GLY A CA 1
ATOM 3724 C C . GLY A 1 475 ? -34.401 -24.867 35.695 1.00 84.94 475 GLY A C 1
ATOM 3725 O O . GLY A 1 475 ? -33.796 -25.742 36.305 1.00 84.94 475 GLY A O 1
ATOM 3726 N N . VAL A 1 476 ? -35.737 -24.826 35.645 1.00 85.06 476 VAL A N 1
ATOM 3727 C CA . VAL A 1 476 ? -36.636 -25.802 36.289 1.00 85.06 476 VAL A CA 1
ATOM 3728 C C . VAL A 1 476 ? -36.346 -27.208 35.773 1.00 85.06 476 VAL A C 1
ATOM 3730 O O . VAL A 1 476 ? -36.153 -28.120 36.570 1.00 85.06 476 VAL A O 1
ATOM 3733 N N . VAL A 1 477 ? -36.262 -27.377 34.451 1.00 81.19 477 VAL A N 1
ATOM 3734 C CA . VAL A 1 477 ? -35.959 -28.665 33.813 1.00 81.19 477 VAL A CA 1
ATOM 3735 C C . VAL A 1 477 ? -34.599 -29.191 34.274 1.00 81.19 477 VAL A C 1
ATOM 3737 O O . VAL A 1 477 ? -34.508 -30.335 34.710 1.00 81.19 477 VAL A O 1
ATOM 3740 N N . THR A 1 478 ? -33.559 -28.354 34.255 1.00 81.88 478 THR A N 1
ATOM 3741 C CA . THR A 1 478 ? -32.205 -28.736 34.679 1.00 81.88 478 THR A CA 1
ATOM 3742 C C . THR A 1 478 ? -32.147 -29.159 36.147 1.00 81.88 478 THR A C 1
ATOM 3744 O O . THR A 1 478 ? -31.500 -30.157 36.465 1.00 81.88 478 THR A O 1
ATOM 3747 N N . VAL A 1 479 ? -32.834 -28.450 37.053 1.00 81.94 479 VAL A N 1
ATOM 3748 C CA . VAL A 1 479 ? -32.866 -28.844 38.470 1.00 81.94 479 VAL A CA 1
ATOM 3749 C C . VAL A 1 479 ? -33.695 -30.114 38.670 1.00 81.94 479 VAL A C 1
ATOM 3751 O O . VAL A 1 479 ? -33.260 -30.984 39.411 1.00 81.94 479 VAL A O 1
ATOM 3754 N N . VAL A 1 480 ? -34.831 -30.288 37.984 1.00 75.12 480 VAL A N 1
ATOM 3755 C CA . VAL A 1 480 ? -35.625 -31.531 38.068 1.00 75.12 480 VAL A CA 1
ATOM 3756 C C . VAL A 1 480 ? -34.812 -32.736 37.604 1.00 75.12 480 VAL A C 1
ATOM 3758 O O . VAL A 1 480 ? -34.794 -33.743 38.302 1.00 75.12 480 VAL A O 1
ATOM 3761 N N . PHE A 1 481 ? -34.097 -32.629 36.480 1.00 73.94 481 PHE A N 1
ATOM 3762 C CA . PHE A 1 481 ? -33.242 -33.714 35.990 1.00 73.94 481 PHE A CA 1
ATOM 3763 C C . PHE A 1 481 ? -32.099 -34.052 36.951 1.00 73.94 481 PHE A C 1
ATOM 3765 O O . PHE A 1 481 ? -31.765 -35.223 37.091 1.00 73.94 481 PHE A O 1
ATOM 3772 N N . ARG A 1 482 ? -31.521 -33.056 37.633 1.00 72.31 482 ARG A N 1
ATOM 3773 C CA . ARG A 1 482 ? -30.478 -33.286 38.646 1.00 72.31 482 ARG A CA 1
ATOM 3774 C C . ARG A 1 482 ? -31.020 -33.831 39.966 1.00 72.31 482 ARG A C 1
ATOM 3776 O O . ARG A 1 482 ? -30.350 -34.620 40.613 1.00 72.31 482 ARG A O 1
ATOM 3783 N N . VAL A 1 483 ? -32.218 -33.416 40.370 1.00 68.12 483 VAL A N 1
ATOM 3784 C CA . VAL A 1 483 ? -32.852 -33.801 41.642 1.00 68.12 483 VAL A CA 1
ATOM 3785 C C . VAL A 1 483 ? -33.747 -35.037 41.485 1.00 68.12 483 VAL A C 1
ATOM 3787 O O . VAL A 1 483 ? -34.471 -35.410 42.404 1.00 68.12 483 VAL A O 1
ATOM 3790 N N . LEU A 1 484 ? -33.676 -35.743 40.355 1.00 59.31 484 LEU A N 1
ATOM 3791 C CA . LEU A 1 484 ? -34.362 -37.027 40.193 1.00 59.31 484 LEU A CA 1
ATOM 3792 C C . LEU A 1 484 ? -33.867 -38.114 41.179 1.00 59.31 484 LEU A C 1
ATOM 3794 O O . LEU A 1 484 ? -34.503 -39.158 41.277 1.00 59.31 484 LEU A O 1
ATOM 3798 N N . ASP A 1 485 ? -32.832 -37.826 41.979 1.00 54.88 485 ASP A N 1
ATOM 3799 C CA . ASP A 1 485 ? -32.412 -38.612 43.148 1.00 54.88 485 ASP A CA 1
ATOM 3800 C C . ASP A 1 485 ? -33.160 -38.262 44.459 1.00 54.88 485 ASP A C 1
ATOM 3802 O O . ASP A 1 485 ? -32.989 -38.941 45.470 1.00 54.88 485 ASP A O 1
ATOM 3806 N N . THR A 1 486 ? -34.001 -37.217 44.521 1.00 58.56 486 THR A N 1
ATOM 3807 C CA . THR A 1 486 ? -34.711 -36.828 45.762 1.00 58.56 486 THR A CA 1
ATOM 3808 C C . THR A 1 486 ? -36.131 -36.288 45.506 1.00 58.56 486 THR A C 1
ATOM 3810 O O . THR A 1 486 ? -36.354 -35.134 45.145 1.00 58.56 486 THR A O 1
ATOM 3813 N N . PHE A 1 487 ? -37.132 -37.135 45.769 1.00 52.66 487 PHE A N 1
ATOM 3814 C CA . PHE A 1 487 ? -38.547 -36.996 45.375 1.00 52.66 487 PHE A CA 1
ATOM 3815 C C . PHE A 1 487 ? -39.277 -35.712 45.838 1.00 52.66 487 PHE A C 1
ATOM 3817 O O . PHE A 1 487 ? -40.200 -35.243 45.174 1.00 52.66 487 PHE A O 1
ATOM 3824 N N . LEU A 1 488 ? -38.883 -35.108 46.964 1.00 51.00 488 LEU A N 1
ATOM 3825 C CA . LEU A 1 488 ? -39.650 -34.023 47.601 1.00 51.00 488 LEU A CA 1
ATOM 3826 C C . LEU A 1 488 ? -39.386 -32.634 46.978 1.00 51.00 488 LEU A C 1
ATOM 3828 O O . LEU A 1 488 ? -40.255 -31.764 46.994 1.00 51.00 488 LEU A O 1
ATOM 3832 N N . LEU A 1 489 ? -38.224 -32.441 46.346 1.00 53.78 489 LEU A N 1
ATOM 3833 C CA . LEU A 1 489 ? -37.867 -31.206 45.629 1.00 53.78 489 LEU A CA 1
ATOM 3834 C C . LEU A 1 489 ? -38.553 -31.115 44.250 1.00 53.78 489 LEU A C 1
ATOM 3836 O O . LEU A 1 489 ? -38.831 -30.018 43.759 1.00 53.78 489 LEU A O 1
ATOM 3840 N N . ILE A 1 490 ? -38.894 -32.269 43.665 1.00 54.25 490 ILE A N 1
ATOM 3841 C CA . ILE A 1 490 ? -39.548 -32.414 42.355 1.00 54.25 490 ILE A CA 1
ATOM 3842 C C . ILE A 1 490 ? -40.931 -31.745 42.348 1.00 54.25 490 ILE A C 1
ATOM 3844 O O . ILE A 1 490 ? -41.279 -31.040 41.399 1.00 54.25 490 ILE A O 1
ATOM 3848 N N . VAL A 1 491 ? -41.702 -31.901 43.428 1.00 58.22 491 VAL A N 1
ATOM 3849 C CA . VAL A 1 491 ? -43.060 -31.340 43.541 1.00 58.22 491 VAL A CA 1
ATOM 3850 C C . VAL A 1 491 ? -43.024 -29.813 43.615 1.00 58.22 491 VAL A C 1
ATOM 3852 O O . VAL A 1 491 ? -43.798 -29.131 42.944 1.00 58.22 491 VAL A O 1
ATOM 3855 N N . MET A 1 492 ? -42.089 -29.253 44.385 1.00 57.47 492 MET A N 1
ATOM 3856 C CA . MET A 1 492 ? -42.006 -27.806 44.581 1.00 57.47 492 MET A CA 1
ATOM 3857 C C . MET A 1 492 ? -41.502 -27.086 43.316 1.00 57.47 492 MET A C 1
ATOM 3859 O O . MET A 1 492 ? -42.036 -26.044 42.926 1.00 57.47 492 MET A O 1
ATOM 3863 N N . ILE A 1 493 ? -40.525 -27.670 42.615 1.00 56.31 493 ILE A N 1
ATOM 3864 C CA . ILE A 1 493 ? -39.987 -27.114 41.365 1.00 56.31 493 ILE A CA 1
ATOM 3865 C C . ILE A 1 493 ? -40.978 -27.272 40.199 1.00 56.31 493 ILE A C 1
ATOM 3867 O O . ILE A 1 493 ? -41.176 -26.323 39.436 1.00 56.31 493 ILE A O 1
ATOM 3871 N N . GLY A 1 494 ? -41.667 -28.415 40.099 1.00 61.22 494 GLY A N 1
ATOM 3872 C CA . GLY A 1 494 ? -42.708 -28.650 39.093 1.00 61.22 494 GLY A CA 1
ATOM 3873 C C . GLY A 1 494 ? -43.871 -27.659 39.197 1.00 61.22 494 GLY A C 1
ATOM 3874 O O . GLY A 1 494 ? -44.265 -27.056 38.196 1.00 61.22 494 GLY A O 1
ATOM 3875 N N . CYS A 1 495 ? -44.360 -27.397 40.414 1.00 60.72 495 CYS A N 1
ATOM 3876 C CA . CYS A 1 495 ? -45.400 -26.392 40.652 1.00 60.72 495 CYS A CA 1
ATOM 3877 C C . CYS A 1 495 ? -44.952 -24.984 40.229 1.00 60.72 495 CYS A C 1
ATOM 3879 O O . CYS A 1 495 ? -45.722 -24.245 39.615 1.00 60.72 495 CYS A O 1
ATOM 3881 N N . THR A 1 496 ? -43.691 -24.629 40.483 1.00 63.34 496 THR A N 1
ATOM 3882 C CA . THR A 1 496 ? -43.140 -23.313 40.130 1.00 63.34 496 THR A CA 1
ATOM 3883 C C . THR A 1 496 ? -43.056 -23.116 38.607 1.00 63.34 496 THR A C 1
ATOM 3885 O O . THR A 1 496 ? -43.429 -22.059 38.092 1.00 63.34 496 THR A O 1
ATOM 3888 N N . GLY A 1 497 ? -42.640 -24.150 37.864 1.00 62.56 497 GLY A N 1
ATOM 3889 C CA . GLY A 1 497 ? -42.596 -24.131 36.397 1.00 62.56 497 GLY A CA 1
ATOM 3890 C C . GLY A 1 497 ? -43.980 -24.029 35.743 1.00 62.56 497 GLY A C 1
ATOM 3891 O O . GLY A 1 497 ? -44.170 -23.258 34.800 1.00 62.56 497 GLY A O 1
ATOM 3892 N N . ILE A 1 498 ? -44.971 -24.747 36.280 1.00 67.69 498 ILE A N 1
ATOM 3893 C CA . ILE A 1 498 ? -46.360 -24.709 35.792 1.00 67.69 498 ILE A CA 1
ATOM 3894 C C . ILE A 1 498 ? -46.985 -23.328 36.023 1.00 67.69 498 ILE A C 1
ATOM 3896 O O . ILE A 1 498 ? -47.617 -22.780 35.117 1.00 67.69 498 ILE A O 1
ATOM 3900 N N . ILE A 1 499 ? -46.762 -22.725 37.196 1.00 69.06 499 ILE A N 1
ATOM 3901 C CA . ILE A 1 499 ? -47.249 -21.373 37.504 1.00 69.06 499 ILE A CA 1
ATOM 3902 C C . ILE A 1 499 ? -46.688 -20.357 36.504 1.00 69.06 499 ILE A C 1
ATOM 3904 O O . ILE A 1 499 ? -47.431 -19.516 36.004 1.00 69.06 499 ILE A O 1
ATOM 3908 N N . PHE A 1 500 ? -45.411 -20.452 36.135 1.00 58.88 500 PHE A N 1
ATOM 3909 C CA . PHE A 1 500 ? -44.811 -19.527 35.172 1.00 58.88 500 PHE A CA 1
ATOM 3910 C C . PHE A 1 500 ? -45.276 -19.739 33.733 1.00 58.88 500 PHE A C 1
ATOM 3912 O O . PHE A 1 500 ? -45.459 -18.760 33.010 1.00 58.88 500 PHE A O 1
ATOM 3919 N N . LEU A 1 501 ? -45.517 -20.982 33.311 1.00 70.81 501 LEU A N 1
ATOM 3920 C CA . LEU A 1 501 ? -46.149 -21.253 32.018 1.00 70.81 501 LEU A CA 1
ATOM 3921 C C . LEU A 1 501 ? -47.553 -20.645 31.958 1.00 70.81 501 LEU A C 1
ATOM 3923 O O . LEU A 1 501 ? -47.908 -20.022 30.955 1.00 70.81 501 LEU A O 1
ATOM 3927 N N . LEU A 1 502 ? -48.323 -20.754 33.043 1.00 70.62 502 LEU A N 1
ATOM 3928 C CA . LEU A 1 502 ? -49.649 -20.146 33.161 1.00 70.62 502 LEU A CA 1
ATOM 3929 C C . LEU A 1 502 ? -49.586 -18.613 33.175 1.00 70.62 502 LEU A C 1
ATOM 3931 O O . LEU A 1 502 ? -50.333 -17.964 32.447 1.00 70.62 502 LEU A O 1
ATOM 3935 N N . VAL A 1 503 ? -48.667 -18.017 33.936 1.00 73.75 503 VAL A N 1
ATOM 3936 C CA . VAL A 1 503 ? -48.485 -16.555 33.987 1.00 73.75 503 VAL A CA 1
ATOM 3937 C C . VAL A 1 503 ? -47.972 -16.015 32.649 1.00 73.75 503 VAL A C 1
ATOM 3939 O O . VAL A 1 503 ? -48.487 -15.014 32.150 1.00 73.75 503 VAL A O 1
ATOM 3942 N N . GLY A 1 504 ? -47.011 -16.690 32.017 1.00 67.69 504 GLY A N 1
ATOM 3943 C CA . GLY A 1 504 ? -46.457 -16.316 30.716 1.00 67.69 504 GLY A CA 1
ATOM 3944 C C . GLY A 1 504 ? -47.490 -16.391 29.590 1.00 67.69 504 GLY A C 1
ATOM 3945 O O . GLY A 1 504 ? -47.602 -15.459 28.790 1.00 67.69 504 GLY A O 1
ATOM 3946 N N . THR A 1 505 ? -48.305 -17.451 29.555 1.00 70.75 505 THR A N 1
ATOM 3947 C CA . THR A 1 505 ? -49.412 -17.583 28.589 1.00 70.75 505 THR A CA 1
ATOM 3948 C C . THR A 1 505 ? -50.541 -16.588 28.857 1.00 70.75 505 THR A C 1
ATOM 3950 O O . THR A 1 505 ? -51.059 -15.986 27.911 1.00 70.75 505 THR A O 1
ATOM 3953 N N . ALA A 1 506 ? -50.890 -16.337 30.123 1.00 70.94 506 ALA A N 1
ATOM 3954 C CA . ALA A 1 506 ? -51.868 -15.316 30.497 1.00 70.94 506 ALA A CA 1
ATOM 3955 C C . ALA A 1 506 ? -51.411 -13.906 30.086 1.00 70.94 506 ALA A C 1
ATOM 3957 O O . ALA A 1 506 ? -52.195 -13.140 29.519 1.00 70.94 506 ALA A O 1
ATOM 3958 N N . ALA A 1 507 ? -50.132 -13.586 30.289 1.00 69.88 507 ALA A N 1
ATOM 3959 C CA . ALA A 1 507 ? -49.536 -12.319 29.880 1.00 69.88 507 ALA A CA 1
ATOM 3960 C C . ALA A 1 507 ? -49.552 -12.125 28.353 1.00 69.88 507 ALA A C 1
ATOM 3962 O O . ALA A 1 507 ? -49.906 -11.046 27.864 1.00 69.88 507 ALA A O 1
ATOM 3963 N N . LEU A 1 508 ? -49.234 -13.175 27.586 1.00 69.75 508 LEU A N 1
ATOM 3964 C CA . LEU A 1 508 ? -49.323 -13.174 26.121 1.00 69.75 508 LEU A CA 1
ATOM 3965 C C . LEU A 1 508 ? -50.757 -12.889 25.643 1.00 69.75 508 LEU A C 1
ATOM 3967 O O . LEU A 1 508 ? -50.963 -12.012 24.800 1.00 69.75 508 LEU A O 1
ATOM 3971 N N . ARG A 1 509 ? -51.753 -13.542 26.256 1.00 71.06 509 ARG A N 1
ATOM 3972 C CA . ARG A 1 509 ? -53.181 -13.330 25.962 1.00 71.06 509 ARG A CA 1
ATOM 3973 C C . ARG A 1 509 ? -53.677 -11.931 26.328 1.00 71.06 509 ARG A C 1
ATOM 3975 O O . ARG A 1 509 ? -54.420 -11.325 25.554 1.00 71.06 509 ARG A O 1
ATOM 3982 N N . MET A 1 510 ? -53.291 -11.395 27.489 1.00 72.12 510 MET A N 1
ATOM 3983 C CA . MET A 1 510 ? -53.666 -10.030 27.883 1.00 72.12 510 MET A CA 1
ATOM 3984 C C . MET A 1 510 ? -53.090 -8.989 26.919 1.00 72.12 510 MET A C 1
ATOM 3986 O O . MET A 1 510 ? -53.778 -8.032 26.560 1.00 72.12 510 MET A O 1
ATOM 3990 N N . ARG A 1 511 ? -51.861 -9.196 26.435 1.00 66.94 511 ARG A N 1
ATOM 3991 C CA . ARG A 1 511 ? -51.219 -8.318 25.448 1.00 66.94 511 ARG A CA 1
ATOM 3992 C C . ARG A 1 511 ? -51.957 -8.307 24.109 1.00 66.94 511 ARG A C 1
ATOM 3994 O O . ARG A 1 511 ? -52.161 -7.227 23.551 1.00 66.94 511 ARG A O 1
ATOM 4001 N N . GLU A 1 512 ? -52.372 -9.469 23.604 1.00 72.81 512 GLU A N 1
ATOM 4002 C CA . GLU A 1 512 ? -53.182 -9.551 22.381 1.00 72.81 512 GLU A CA 1
ATOM 4003 C C . GLU A 1 512 ? -54.491 -8.786 22.547 1.00 72.81 512 GLU A C 1
ATOM 4005 O O . GLU A 1 512 ? -54.763 -7.892 21.742 1.00 72.81 512 GLU A O 1
ATOM 4010 N N . LYS A 1 513 ? -55.212 -9.020 23.655 1.00 73.50 513 LYS A N 1
ATOM 4011 C CA . LYS A 1 513 ? -56.455 -8.304 23.972 1.00 73.50 513 LYS A CA 1
ATOM 4012 C C . LYS A 1 513 ? -56.253 -6.787 23.996 1.00 73.50 513 LYS A C 1
ATOM 4014 O O . LYS A 1 513 ? -56.972 -6.080 23.293 1.00 73.50 513 LYS A O 1
ATOM 4019 N N . ILE A 1 514 ? -55.250 -6.278 24.711 1.00 71.50 514 ILE A N 1
ATOM 4020 C CA . ILE A 1 514 ? -54.977 -4.832 24.799 1.00 71.50 514 ILE A CA 1
ATOM 4021 C C . ILE A 1 514 ? -54.627 -4.238 23.423 1.00 71.50 514 ILE A C 1
ATOM 4023 O O . ILE A 1 514 ? -55.053 -3.127 23.104 1.00 71.50 514 ILE A O 1
ATOM 4027 N N . SER A 1 515 ? -53.903 -4.973 22.570 1.00 65.06 515 SER A N 1
ATOM 4028 C CA . SER A 1 515 ? -53.575 -4.513 21.212 1.00 65.06 515 SER A CA 1
ATOM 4029 C C . SER A 1 515 ? -54.809 -4.406 20.307 1.00 65.06 515 SER A C 1
ATOM 4031 O O . SER A 1 515 ? -54.945 -3.427 19.572 1.00 65.06 515 SER A O 1
ATOM 4033 N N . THR A 1 516 ? -55.747 -5.353 20.415 1.00 71.44 516 THR A N 1
ATOM 4034 C CA . THR A 1 516 ? -57.037 -5.300 19.708 1.00 71.44 516 THR A CA 1
ATOM 4035 C C . THR A 1 516 ? -57.939 -4.185 20.223 1.00 71.44 516 THR A C 1
ATOM 4037 O O . THR A 1 516 ? -58.584 -3.515 19.423 1.00 71.44 516 THR A O 1
ATOM 4040 N N . TRP A 1 517 ? -57.961 -3.939 21.536 1.00 73.62 517 TRP A N 1
ATOM 4041 C CA . TRP A 1 517 ? -58.731 -2.838 22.122 1.00 73.62 517 TRP A CA 1
ATOM 4042 C C . TRP A 1 517 ? -58.212 -1.477 21.667 1.00 73.62 517 TRP A C 1
ATOM 4044 O O . TRP A 1 517 ? -59.001 -0.593 21.355 1.00 73.62 517 TRP A O 1
ATOM 4054 N N . ARG A 1 518 ? -56.890 -1.322 21.547 1.00 62.50 518 ARG A N 1
ATOM 4055 C CA . ARG A 1 518 ? -56.293 -0.088 21.035 1.00 62.50 518 ARG A CA 1
ATOM 4056 C C . ARG A 1 518 ? -56.597 0.146 19.557 1.00 62.50 518 ARG A C 1
ATOM 4058 O O . ARG A 1 518 ? -56.848 1.287 19.209 1.00 62.50 518 ARG A O 1
ATOM 4065 N N . LYS A 1 519 ? -56.605 -0.900 18.716 1.00 65.94 519 LYS A N 1
ATOM 4066 C CA . LYS A 1 519 ? -57.057 -0.782 17.316 1.00 65.94 519 LYS A CA 1
ATOM 4067 C C . LYS A 1 519 ? -58.518 -0.330 17.245 1.00 65.94 519 LYS A C 1
ATOM 4069 O O . LYS A 1 519 ? -58.817 0.643 16.574 1.00 65.94 519 LYS A O 1
ATOM 4074 N N . LYS A 1 520 ? -59.395 -0.941 18.049 1.00 69.62 520 LYS A N 1
ATOM 4075 C CA . LYS A 1 520 ? -60.803 -0.520 18.146 1.00 69.62 520 LYS A CA 1
ATOM 4076 C C . LYS A 1 520 ? -60.980 0.923 18.636 1.00 69.62 520 LYS A C 1
ATOM 4078 O O . LYS A 1 520 ? -61.902 1.589 18.197 1.00 69.62 520 LYS A O 1
ATOM 4083 N N . LEU A 1 521 ? -60.110 1.399 19.529 1.00 66.69 521 LEU A N 1
ATOM 4084 C CA . LEU A 1 521 ? -60.118 2.782 20.021 1.00 66.69 521 LEU A CA 1
ATOM 4085 C C . LEU A 1 521 ? -59.474 3.780 19.044 1.00 66.69 521 LEU A C 1
ATOM 4087 O O . LEU A 1 521 ? -59.895 4.929 19.013 1.00 66.69 521 LEU A O 1
ATOM 4091 N N . SER A 1 522 ? -58.477 3.378 18.247 1.00 61.34 522 SER A N 1
ATOM 4092 C CA . SER A 1 522 ? -57.899 4.238 17.201 1.00 61.34 522 SER A CA 1
ATOM 4093 C C . SER A 1 522 ? -58.815 4.379 15.990 1.00 61.34 522 SER A C 1
ATOM 4095 O O . SER A 1 522 ? -58.813 5.427 15.358 1.00 61.34 522 SER A O 1
ATOM 4097 N N . ASP A 1 523 ? -59.625 3.357 15.713 1.00 61.38 523 ASP A N 1
ATOM 4098 C CA . ASP A 1 523 ? -60.674 3.395 14.687 1.00 61.38 523 ASP A CA 1
ATOM 4099 C C . ASP A 1 523 ? -61.897 4.224 15.143 1.00 61.38 523 ASP A C 1
ATOM 4101 O O . ASP A 1 523 ? -62.831 4.435 14.378 1.00 61.38 523 ASP A O 1
ATOM 4105 N N . TRP A 1 524 ? -61.886 4.719 16.388 1.00 57.03 524 TRP A N 1
ATOM 4106 C CA . TRP A 1 524 ? -62.912 5.580 16.992 1.00 57.03 524 TRP A CA 1
ATOM 4107 C C . TRP A 1 524 ? -62.601 7.085 16.872 1.00 57.03 524 TRP A C 1
ATOM 4109 O O . TRP A 1 524 ? -63.174 7.915 17.578 1.00 57.03 524 TRP A O 1
ATOM 4119 N N . HIS A 1 525 ? -61.697 7.456 15.963 1.00 51.34 525 HIS A N 1
ATOM 4120 C CA . HIS A 1 525 ? -61.644 8.807 15.404 1.00 51.34 525 HIS A CA 1
ATOM 4121 C C . HIS A 1 525 ? -62.187 8.803 13.975 1.00 51.34 525 HIS A C 1
ATOM 4123 O O . HIS A 1 525 ? -61.434 8.754 13.003 1.00 51.34 525 HIS A O 1
ATOM 4129 N N . ALA A 1 526 ? -63.516 8.869 13.903 1.00 45.81 526 ALA A N 1
ATOM 4130 C CA . ALA A 1 526 ? -64.301 9.501 12.851 1.00 45.81 526 ALA A CA 1
ATOM 4131 C C . ALA A 1 526 ? -65.520 10.142 13.523 1.00 45.81 526 ALA A C 1
ATOM 4133 O O . ALA A 1 526 ? -66.222 9.402 14.253 1.00 45.81 526 ALA A O 1
#

pLDDT: mean 88.52, std 11.53, range [45.81, 98.56]

Secondary structure (DSSP, 8-state):
-HHHHHHHHHHTT-GGGGGGHHHHHHHHHHHHHHHHHHHHHS--TTHHHHHHHHHTTHHHHHHHTT---HHHHHHHHHHHHHHHHHHHHHHHHS--HHHHHHHHHHHHHHHHHHHHHHHGGGGGT-HHHHHHHHHHHHHHHHHHHHHS--HHHHHHHHHHHHHHHHHHTTSHHHHTT---HHHHHHHHHHHHHHHHHHS-S-TTS-HHHHHHHHHHHHHHHHHHHHHHHH-TT-HHHHHHHHHHHHHHHHHHHHHTT-TTHHHHHHHHHHHHHHHHHHHTT-S-HHHHHHHHHHHHHHHHHHHHHHTSSHHHHHHHHHHHHHHHHHHHHHGGG---GGGGHHHHHHHHHHHHHHHHHHT-GGGHHHHHHHHHHHHHHHHHHTT---HHHHHHHHHHHHHHHHHHHHHTT-HHHHHHHHHHHHHHHHHHHHHHHHHH--HHHHHHHHHHHHHHHHHHHHTT-HHHHHHHHHHHHHHHHHHHHHGGG-HHHHHHHHHHHHHHHHHHHHHHHHHHHHHHHHHHHHTT--

Nearest PDB structures (foldseek):
  5a7d-assembly2_E  TM=2.886E-01  e=1.752E-01  Drosophila melanogaster
  7xn7-assembly1_q  TM=1.729E-01  e=3.298E-02  Komagataella phaffii
  7ue2-assembly1_A  TM=2.704E-01  e=8.261E-01  synthetic construct
  9dze-assembly1_B  TM=3.056E-01  e=1.561E+00  synthetic construct
  8qag-assembly2_B  TM=2.834E-01  e=5.797E+00  synthetic construct

Foldseek 3Di:
DVVLVVVVVVCVVDVVSLVCLPVNLVVLQVQLVVLVVCCVVPNDLCSLLSSLVSQQCNLVSVVVVVVDDLLSVLCSLQVSLVVLQVCLVVLVVDPDPSSPSNSVNSNVSSLVSLVCSLCSCVVVPPLVSSLVSLQVQLVVLVVVCVVPLALVSNLSSVVSVLVSLVSVCVPPVNVVVVPDPLVSLLVVLVVLLVVLLPDDDAPPPPCSNRVSSVVVSVVSLVVSLVCLVPVPPALQSSLVSLQSQLVSLVSCCVSNVPLVSVLSNLVSNLSSLQSNCVNVVHLPSLVVLLVSLVVLQVVLVVCCVVVPSNSNSVSSNVSSLVSLLVSLVCLVVGPPFLVSLVSLLSSLVSLVVVCVVVVPLVSNVSSLVSNLSSLVSNCVSVVVVQLLVSLVVNLVSLVVSLVVCVVSVNLVRSLVSLLVSLCSNLVSLLVCCVPVVDCVSLVVLLVVLVVQCVVCLVSVRPSSNPSSLVSLLVSLVVNLVVCVVPPPVNVVSVVVNVVSVVVSVVSVVVSVVVVVVVVVVVVPPD

Solvent-accessible surface area (backbone atoms only — not comparable to full-atom values): 26219 Å² total; per-residue (Å²): 102,72,69,54,53,52,46,52,57,53,42,73,74,33,80,80,57,52,79,50,28,65,65,52,40,49,48,30,52,48,48,18,49,50,26,54,53,44,35,72,77,52,80,48,91,59,30,40,43,52,17,29,57,34,54,62,59,42,49,58,41,63,46,62,72,67,73,57,59,58,66,55,52,13,49,40,33,23,50,50,11,52,50,33,35,51,51,14,57,55,29,54,71,46,91,46,72,74,41,40,52,37,14,54,24,22,37,60,50,13,50,61,29,36,50,49,16,20,53,41,24,58,81,76,67,37,38,64,60,20,25,51,42,16,41,51,48,14,53,52,31,43,52,53,23,73,76,46,87,40,35,68,48,39,38,51,14,49,50,28,37,54,50,19,58,60,34,51,54,60,24,79,94,42,39,80,70,65,74,53,67,58,56,52,35,43,52,50,29,50,51,44,48,49,55,60,65,69,49,85,76,56,84,85,52,64,56,54,70,45,49,44,50,48,51,54,29,50,50,33,50,50,53,32,53,52,46,38,75,66,44,88,86,48,38,49,59,30,10,54,48,27,40,52,50,11,52,49,21,42,50,49,15,62,76,58,72,36,46,74,31,42,54,47,17,54,52,27,41,51,49,14,52,53,26,39,31,56,52,68,68,48,76,66,51,51,52,55,51,35,52,50,14,48,63,24,29,54,54,10,50,50,23,49,72,74,58,50,61,45,64,47,13,48,41,32,28,52,50,10,53,50,44,18,50,54,45,38,72,50,32,82,80,49,90,57,64,56,65,50,26,52,45,18,38,50,33,14,47,55,32,39,55,50,14,62,74,69,69,35,72,74,44,38,52,62,14,51,55,29,43,44,50,19,51,51,44,40,41,58,61,68,62,63,86,54,63,58,65,61,17,55,58,45,22,51,54,21,46,52,48,17,50,53,28,50,74,71,68,34,63,69,58,18,39,52,33,31,40,51,17,47,48,45,35,50,44,44,29,47,51,47,26,67,74,68,67,43,67,66,33,51,53,48,40,45,53,51,26,51,54,43,29,53,50,13,59,77,70,68,38,67,41,32,42,51,53,30,54,50,52,45,48,52,50,42,52,54,48,44,68,70,39,72,86,42,78,74,59,44,57,60,45,50,53,54,45,51,51,47,53,52,50,52,52,51,52,53,52,52,51,53,52,54,54,53,50,48,51,60,55,62,69,64,75,122

Radius of gyration: 37.47 Å; Cα contacts (8 Å, |Δi|>4): 631; chains: 1; bounding box: 100×64×98 Å

Sequence (526 aa):
LISSFVTMGIYLLEPAALRAWLPLAALWAMAAIFYVFSNLIIPFPLFPFFAALALIPLPWLVLQQFEPINAVYAFGWWGWGLFLAILAEGALFFKSQRLRVYAQALSLASLPLLLIGSAWPFLDGNTLLAFGLLTVSSLFLTALHLRENRWWVWSVALLAGTSAYLTFFNLDAIAHLKISLLFQFTGLTVLLSLLDGLLPGNFFQKPAWRWPLRFFNTLTVFTMSAAALFDGGAPGNSALAFGVLALIGLAYGLRFRAPLFGWLFTGYLALTVLFGLQALQQTLWVFALMGLAALYCLPGWGMLAVKIAPRWGQVLLNSGLALATLTALSAPQENSGLIKAIPVTVAALLWTMEAFRRRNVWLGFPANGLYLLAYFIILNELRVNEPQFFSIGAALLGLLMHYLLARAGSDRGAFFTGLLSQLILLGTTYIQMLANEQLGYFAALFFQSLIVLFYGLIFRSRSLVSVPVAFVVLGVVTVVFRVLDTFLLIVMIGCTGIIFLLVGTAALRMREKISTWRKKLSDWHA